Protein AF-A0A0C2IAK1-F1 (afdb_monomer_lite)

Organism: Thelohanellus kitauei (NCBI:txid669202)

Secondary structure (DSSP, 8-state):
-HHHHHHHHHHHHHHHHHHHHHTTSTT-HHHHHHHHHHHHSTTHHHHHHHHHHHHHHHHHS-HHHHHHHHHHHH-GGGTTT--TTS-HHHHTT-S---IIIIIHHHHHHHHHHHH-GGGTB--S-HHHHHHHHHHHHHHHH--EEHHHHHHHHHTSGGGGSS-TT-HHHHHHHHHHHHHHEEEE--SSSS-EEEE-HHHHTT--TT-TT--HHHHHHHHHHHHHHHHTTS----PPPPPPBPGGGTHHHHHHT-HHHHHHHHHHHHHHHHTTTT--GGGHHHHHHHHHHHHHHHHHHHHS--HHHHHHHHHHHHS-BTTTTTB-HHHHHHHHHHHH--HHHHHHHHHHHHHTT--TTTTTT--S-HHHHHHHHHHHHHHHHHHHHHHHHHHHHHHHHHHHHHHHTT-

pLDDT: mean 88.96, std 10.35, range [51.44, 98.38]

Structure (mmCIF, N/CA/C/O backbone):
data_AF-A0A0C2IAK1-F1
#
_entry.id   AF-A0A0C2IAK1-F1
#
loop_
_atom_site.group_PDB
_atom_site.id
_atom_site.type_symbol
_atom_site.label_atom_id
_atom_site.label_alt_id
_atom_site.label_comp_id
_atom_site.label_asym_id
_atom_site.label_entity_id
_atom_site.label_seq_id
_atom_site.pdbx_PDB_ins_code
_atom_site.Cartn_x
_atom_site.Cartn_y
_atom_site.Cartn_z
_atom_site.occupancy
_atom_site.B_iso_or_equiv
_atom_site.auth_seq_id
_atom_site.auth_comp_id
_atom_site.auth_asym_id
_atom_site.auth_atom_id
_atom_site.pdbx_PDB_model_num
ATOM 1 N N . MET A 1 1 ? -16.068 -22.943 -6.166 1.00 92.81 1 MET A N 1
ATOM 2 C CA . MET A 1 1 ? -15.204 -23.259 -7.327 1.00 92.81 1 MET A CA 1
ATOM 3 C C . MET A 1 1 ? -13.985 -22.344 -7.399 1.00 92.81 1 MET A C 1
ATOM 5 O O . MET A 1 1 ? -12.882 -22.866 -7.400 1.00 92.81 1 MET A O 1
ATOM 9 N N . LEU A 1 2 ? -14.149 -21.013 -7.382 1.00 94.06 2 LEU A N 1
ATOM 10 C CA . LEU A 1 2 ? -13.026 -20.071 -7.509 1.00 94.06 2 LEU A CA 1
ATOM 11 C C . LEU A 1 2 ? -11.909 -20.276 -6.467 1.00 94.06 2 LEU A C 1
ATOM 13 O O . LEU A 1 2 ? -10.751 -20.415 -6.838 1.00 94.06 2 LEU A O 1
ATOM 17 N N . ILE A 1 3 ? -12.268 -20.415 -5.184 1.00 95.88 3 ILE A N 1
ATOM 18 C CA . ILE A 1 3 ? -11.322 -20.739 -4.097 1.00 95.88 3 ILE A CA 1
ATOM 19 C C . ILE A 1 3 ? -10.480 -21.985 -4.415 1.00 95.88 3 ILE A C 1
ATOM 21 O O . ILE A 1 3 ? -9.280 -21.998 -4.171 1.00 95.88 3 ILE A O 1
ATOM 25 N N . TRP A 1 4 ? -11.088 -23.028 -4.987 1.00 95.12 4 TRP A N 1
ATOM 26 C CA . TRP A 1 4 ? -10.376 -24.259 -5.341 1.00 95.12 4 TRP A CA 1
ATOM 27 C C . TRP A 1 4 ? -9.372 -24.045 -6.473 1.00 95.12 4 TRP A C 1
ATOM 29 O O . TRP A 1 4 ? -8.261 -24.559 -6.392 1.00 95.12 4 TRP A O 1
ATOM 39 N N . ILE A 1 5 ? -9.744 -23.261 -7.488 1.00 94.81 5 ILE A N 1
ATOM 40 C CA . ILE A 1 5 ? -8.877 -22.940 -8.631 1.00 94.81 5 ILE A CA 1
ATOM 41 C C . ILE A 1 5 ? -7.686 -22.085 -8.182 1.00 94.81 5 ILE A C 1
ATOM 43 O O . ILE A 1 5 ? -6.558 -22.340 -8.588 1.00 94.81 5 ILE A O 1
ATOM 47 N N . CYS A 1 6 ? -7.917 -21.103 -7.309 1.00 96.06 6 CYS A N 1
ATOM 48 C CA . CYS A 1 6 ? -6.877 -20.188 -6.836 1.00 96.06 6 CYS A CA 1
ATOM 49 C C . CYS A 1 6 ? -6.069 -20.729 -5.644 1.00 96.06 6 CYS A C 1
ATOM 51 O O . CYS A 1 6 ? -5.115 -20.085 -5.208 1.00 96.06 6 CYS A O 1
ATOM 53 N N . ARG A 1 7 ? -6.415 -21.903 -5.104 1.00 94.94 7 ARG A N 1
ATOM 54 C CA . ARG A 1 7 ? -5.739 -22.488 -3.937 1.00 94.94 7 ARG A CA 1
ATOM 55 C C . ARG A 1 7 ? -4.225 -22.661 -4.112 1.00 94.94 7 ARG A C 1
ATOM 57 O O . ARG A 1 7 ? -3.516 -22.329 -3.159 1.00 94.94 7 ARG A O 1
ATOM 64 N N . PRO A 1 8 ? -3.704 -23.150 -5.256 1.00 94.62 8 PRO A N 1
ATOM 65 C CA . PRO A 1 8 ? -2.261 -23.279 -5.449 1.00 94.62 8 PRO A CA 1
ATOM 66 C C . PRO A 1 8 ? -1.541 -21.935 -5.321 1.00 94.62 8 PRO A C 1
ATOM 68 O O . PRO A 1 8 ? -0.555 -21.852 -4.595 1.00 94.62 8 PRO A O 1
ATOM 71 N N . ALA A 1 9 ? -2.100 -20.881 -5.923 1.00 94.31 9 ALA A N 1
ATOM 72 C CA . ALA A 1 9 ? -1.560 -19.529 -5.846 1.00 94.31 9 ALA A CA 1
ATOM 73 C C . ALA A 1 9 ? -1.512 -19.016 -4.403 1.00 94.31 9 ALA A C 1
ATOM 75 O O . ALA A 1 9 ? -0.459 -18.622 -3.912 1.00 94.31 9 ALA A O 1
ATOM 76 N N . ILE A 1 10 ? -2.629 -19.090 -3.672 1.00 95.12 10 ILE A N 1
ATOM 77 C CA . ILE A 1 10 ? -2.672 -18.624 -2.277 1.00 95.12 10 ILE A CA 1
ATOM 78 C C . ILE A 1 10 ? -1.733 -19.432 -1.377 1.00 95.12 10 ILE A C 1
ATOM 80 O O . ILE A 1 10 ? -1.086 -18.865 -0.497 1.00 95.12 10 ILE A O 1
ATOM 84 N N . THR A 1 11 ? -1.592 -20.733 -1.636 1.00 92.62 11 THR A N 1
ATOM 85 C CA . THR A 1 11 ? -0.633 -21.584 -0.921 1.00 92.62 11 THR A CA 1
ATOM 86 C C . THR A 1 11 ? 0.806 -21.149 -1.205 1.00 92.62 11 THR A C 1
ATOM 88 O O . THR A 1 11 ? 1.592 -21.028 -0.270 1.00 92.62 11 THR A O 1
ATOM 91 N N . ALA A 1 12 ? 1.151 -20.861 -2.464 1.00 91.94 12 ALA A N 1
ATOM 92 C CA . ALA A 1 12 ? 2.482 -20.393 -2.847 1.00 91.94 12 ALA A CA 1
ATOM 93 C C . ALA A 1 12 ? 2.819 -19.020 -2.234 1.00 91.94 12 ALA A C 1
ATOM 95 O O . ALA A 1 12 ? 3.913 -18.841 -1.694 1.00 91.94 12 ALA A O 1
ATOM 96 N N . LEU A 1 13 ? 1.875 -18.069 -2.248 1.00 91.75 13 LEU A N 1
ATOM 97 C CA . LEU A 1 13 ? 2.051 -16.743 -1.638 1.00 91.75 13 LEU A CA 1
ATOM 98 C C . LEU A 1 13 ? 2.207 -16.834 -0.111 1.00 91.75 13 LEU A C 1
ATOM 100 O O . LEU A 1 13 ? 3.156 -16.278 0.446 1.00 91.75 13 LEU A O 1
ATOM 104 N N . SER A 1 14 ? 1.335 -17.587 0.568 1.00 91.12 14 SER A N 1
ATOM 105 C CA . SER A 1 14 ? 1.446 -17.830 2.015 1.00 91.12 14 SER A CA 1
ATOM 106 C C . SER A 1 14 ? 2.775 -18.499 2.374 1.00 91.12 14 SER A C 1
ATOM 108 O O . SER A 1 14 ? 3.494 -18.049 3.266 1.00 91.12 14 SER A O 1
ATOM 110 N N . PHE A 1 15 ? 3.167 -19.533 1.632 1.00 88.62 15 PHE A N 1
ATOM 111 C CA . PHE A 1 15 ? 4.423 -20.240 1.860 1.00 88.62 15 PHE A CA 1
ATOM 112 C C . PHE A 1 15 ? 5.648 -19.330 1.683 1.00 88.62 15 PHE A C 1
ATOM 114 O O . PHE A 1 15 ? 6.541 -19.317 2.532 1.00 88.62 15 PHE A O 1
ATOM 121 N N . SER A 1 16 ? 5.659 -18.514 0.623 1.00 85.81 16 SER A N 1
ATOM 122 C CA . SER A 1 16 ? 6.693 -17.500 0.379 1.00 85.81 16 SER A CA 1
ATOM 123 C C . SER A 1 16 ? 6.810 -16.504 1.538 1.00 85.81 16 SER A C 1
ATOM 125 O O . SER A 1 16 ? 7.913 -16.079 1.877 1.00 85.81 16 SER A O 1
ATOM 127 N N . SER A 1 17 ? 5.683 -16.143 2.149 1.00 84.06 17 SER A N 1
ATOM 128 C CA . SER A 1 17 ? 5.622 -15.214 3.283 1.00 84.06 17 SER A CA 1
ATOM 129 C C . SER A 1 17 ? 6.203 -15.824 4.544 1.00 84.06 17 SER A C 1
ATOM 131 O O . SER A 1 17 ? 7.118 -15.275 5.151 1.00 84.06 17 SER A O 1
ATOM 133 N N . ASN A 1 18 ? 5.721 -17.018 4.892 1.00 80.38 18 ASN A N 1
ATOM 134 C CA . ASN A 1 18 ? 6.127 -17.733 6.095 1.00 80.38 18 ASN A CA 1
ATOM 135 C C . ASN A 1 18 ? 7.635 -18.006 6.111 1.00 80.38 18 ASN A C 1
ATOM 137 O O . ASN A 1 18 ? 8.281 -17.964 7.158 1.00 80.38 18 ASN A O 1
ATOM 141 N N . HIS A 1 19 ? 8.240 -18.208 4.942 1.00 78.62 19 HIS A N 1
ATOM 142 C CA . HIS A 1 19 ? 9.681 -18.375 4.845 1.00 78.62 19 HIS A CA 1
ATOM 143 C C . HIS A 1 19 ? 10.503 -17.142 5.209 1.00 78.62 19 HIS A C 1
ATOM 145 O O . HIS A 1 19 ? 11.565 -17.300 5.814 1.00 78.62 19 HIS A O 1
ATOM 151 N N . GLN A 1 20 ? 10.038 -15.929 4.888 1.00 67.69 20 GLN A N 1
ATOM 152 C CA . GLN A 1 20 ? 10.752 -14.715 5.292 1.00 67.69 20 GLN A CA 1
ATOM 153 C C . GLN A 1 20 ? 10.958 -14.699 6.814 1.00 67.69 20 GLN A C 1
ATOM 155 O O . GLN A 1 20 ? 12.036 -14.336 7.286 1.00 67.69 20 GLN A O 1
ATOM 160 N N . PHE A 1 21 ? 9.997 -15.233 7.572 1.00 65.38 21 PHE A N 1
ATOM 161 C CA . PHE A 1 21 ? 10.106 -15.415 9.019 1.00 65.38 21 PHE A CA 1
ATOM 162 C C . PHE A 1 21 ? 10.969 -16.617 9.417 1.00 65.38 21 PHE A C 1
ATOM 164 O O . PHE A 1 21 ? 11.771 -16.508 10.349 1.00 65.38 21 PHE A O 1
ATOM 171 N N . PHE A 1 22 ? 10.873 -17.745 8.705 1.00 60.84 22 PHE A N 1
ATOM 172 C CA . PHE A 1 22 ? 11.707 -18.921 8.981 1.00 60.84 22 PHE A CA 1
ATOM 173 C C . PHE A 1 22 ? 13.193 -18.704 8.703 1.00 60.84 22 PHE A C 1
ATOM 175 O O . PHE A 1 22 ? 14.001 -19.341 9.367 1.00 60.84 22 PHE A O 1
ATOM 182 N N . SER A 1 23 ? 13.575 -17.792 7.804 1.00 56.06 23 SER A N 1
ATOM 183 C CA . SER A 1 23 ? 14.983 -17.466 7.521 1.00 56.06 23 SER A CA 1
ATOM 184 C C . SER A 1 23 ? 15.761 -16.978 8.757 1.00 56.06 23 SER A C 1
ATOM 186 O O . SER A 1 23 ? 16.978 -17.141 8.832 1.00 56.06 23 SER A O 1
ATOM 188 N N . LYS A 1 24 ? 15.065 -16.472 9.790 1.00 60.44 24 LYS A N 1
ATOM 189 C CA . LYS A 1 24 ? 15.659 -16.149 11.101 1.00 60.44 24 LYS A CA 1
ATOM 190 C C . LYS A 1 24 ? 16.051 -17.404 11.909 1.00 60.44 24 LYS A C 1
ATOM 192 O O . LYS A 1 24 ? 16.773 -17.296 12.898 1.00 60.44 24 LYS A O 1
ATOM 197 N N . ARG A 1 25 ? 15.590 -18.599 11.515 1.00 61.88 25 ARG A N 1
ATOM 198 C CA . ARG A 1 25 ? 15.853 -19.896 12.160 1.00 61.88 25 ARG A CA 1
ATOM 199 C C . ARG A 1 25 ? 16.747 -20.748 11.247 1.00 61.88 25 ARG A C 1
ATOM 201 O O . ARG A 1 25 ? 16.376 -21.075 10.129 1.00 61.88 25 ARG A O 1
ATOM 208 N N . LYS A 1 26 ? 17.921 -21.151 11.743 1.00 61.47 26 LYS A N 1
ATOM 209 C CA . LYS A 1 26 ? 19.023 -21.799 10.989 1.00 61.47 26 LYS A CA 1
ATOM 210 C C . LYS A 1 26 ? 18.714 -23.157 10.311 1.00 61.47 26 LYS A C 1
ATOM 212 O O . LYS A 1 26 ? 19.632 -23.786 9.808 1.00 61.47 26 LYS A O 1
ATOM 217 N N . HIS A 1 27 ? 17.479 -23.660 10.309 1.00 58.66 27 HIS A N 1
ATOM 218 C CA . HIS A 1 27 ? 17.194 -25.074 10.011 1.00 58.66 27 HIS A CA 1
ATOM 219 C C . HIS A 1 27 ? 16.593 -25.374 8.625 1.00 58.66 27 HIS A C 1
ATOM 221 O O . HIS A 1 27 ? 16.206 -26.515 8.384 1.00 58.66 27 HIS A O 1
ATOM 227 N N . HIS A 1 28 ? 16.525 -24.410 7.697 1.00 72.94 28 HIS A N 1
ATOM 228 C CA . HIS A 1 28 ? 15.796 -24.597 6.430 1.00 72.94 28 HIS A CA 1
ATOM 229 C C . HIS A 1 28 ? 16.503 -24.026 5.184 1.00 72.94 28 HIS A C 1
ATOM 231 O O . HIS A 1 28 ? 15.866 -23.366 4.366 1.00 72.94 28 HIS A O 1
ATOM 237 N N . GLU A 1 29 ? 17.802 -24.289 5.011 1.00 73.62 29 GLU A N 1
ATOM 238 C CA . GLU A 1 29 ? 18.587 -23.793 3.859 1.00 73.62 29 GLU A CA 1
ATOM 239 C C . GLU A 1 29 ? 17.973 -24.196 2.502 1.00 73.62 29 GLU A C 1
ATOM 241 O O . GLU A 1 29 ? 17.723 -23.336 1.662 1.00 73.62 29 GLU A O 1
ATOM 246 N N . HIS A 1 30 ? 17.574 -25.461 2.322 1.00 80.25 30 HIS A N 1
ATOM 247 C CA . HIS A 1 30 ? 16.928 -25.919 1.079 1.00 80.25 30 HIS A CA 1
ATOM 248 C C . HIS A 1 30 ? 15.579 -25.242 0.786 1.00 80.25 30 HIS A C 1
ATOM 250 O O . HIS A 1 30 ? 15.175 -25.115 -0.371 1.00 80.25 30 HIS A O 1
ATOM 256 N N . LEU A 1 31 ? 14.866 -24.801 1.827 1.00 79.50 31 LEU A N 1
ATOM 257 C CA . LEU A 1 31 ? 13.609 -24.070 1.668 1.00 79.50 31 LEU A CA 1
ATOM 258 C C . LEU A 1 31 ? 13.864 -22.666 1.112 1.00 79.50 31 LEU A C 1
ATOM 260 O O . LEU A 1 31 ? 13.090 -22.177 0.289 1.00 79.50 31 LEU A O 1
ATOM 264 N N . ALA A 1 32 ? 14.966 -22.047 1.547 1.00 78.12 32 ALA A N 1
ATOM 265 C CA . ALA A 1 32 ? 15.402 -20.751 1.048 1.00 78.12 32 ALA A CA 1
ATOM 266 C C . ALA A 1 32 ? 15.779 -20.822 -0.426 1.00 78.12 32 ALA A C 1
ATOM 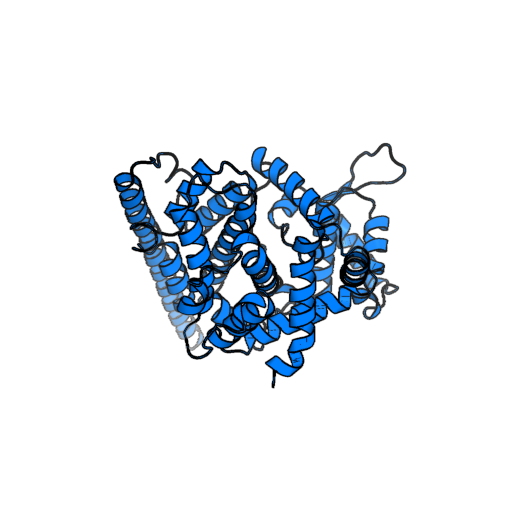268 O O . ALA A 1 32 ? 15.384 -19.944 -1.191 1.00 78.12 32 ALA A O 1
ATOM 269 N N . ASP A 1 33 ? 16.446 -21.896 -0.848 1.00 81.81 33 ASP A N 1
ATOM 270 C CA . ASP A 1 33 ? 16.762 -22.116 -2.258 1.00 81.81 33 ASP A CA 1
ATOM 271 C C . ASP A 1 33 ? 15.495 -22.268 -3.105 1.00 81.81 33 ASP A C 1
ATOM 273 O O . ASP A 1 33 ? 15.378 -21.621 -4.145 1.00 81.81 33 ASP A O 1
ATOM 277 N N . LEU A 1 34 ? 14.506 -23.047 -2.650 1.00 83.06 34 LEU A N 1
ATOM 278 C CA . LEU A 1 34 ? 13.239 -23.219 -3.371 1.00 83.06 34 LEU A CA 1
ATOM 279 C C . LEU A 1 34 ? 12.505 -21.882 -3.559 1.00 83.06 34 LEU A C 1
ATOM 281 O O . LEU A 1 34 ? 11.991 -21.590 -4.640 1.00 83.06 34 LEU A O 1
ATOM 285 N N . ILE A 1 35 ? 12.475 -21.051 -2.520 1.00 81.75 35 ILE A N 1
ATOM 286 C CA . ILE A 1 35 ? 11.781 -19.759 -2.556 1.00 81.75 35 ILE A CA 1
ATOM 287 C C . ILE A 1 35 ? 12.572 -18.725 -3.340 1.00 81.75 35 ILE A C 1
ATOM 289 O O . ILE A 1 35 ? 11.990 -17.964 -4.107 1.00 81.75 35 ILE A O 1
ATOM 293 N N . SER A 1 36 ? 13.896 -18.750 -3.232 1.00 80.81 36 SER A N 1
ATOM 294 C CA . SER A 1 36 ? 14.783 -17.985 -4.099 1.00 80.81 36 SER A CA 1
ATOM 295 C C . SER A 1 36 ? 14.554 -18.359 -5.565 1.00 80.81 36 SER A C 1
ATOM 297 O O . SER A 1 36 ? 14.414 -17.474 -6.403 1.00 80.81 36 SER A O 1
ATOM 299 N N . VAL A 1 37 ? 14.401 -19.645 -5.893 1.00 81.81 37 VAL A N 1
ATOM 300 C CA . VAL A 1 37 ? 14.039 -20.085 -7.248 1.00 81.81 37 VAL A CA 1
ATOM 301 C C . VAL A 1 37 ? 12.659 -19.550 -7.634 1.00 81.81 37 VAL A C 1
ATOM 303 O O . VAL A 1 37 ? 12.521 -18.991 -8.719 1.00 81.81 37 VAL A O 1
ATOM 306 N N . TYR A 1 38 ? 11.656 -19.634 -6.763 1.00 83.00 38 TYR A N 1
ATOM 307 C CA . TYR A 1 38 ? 10.322 -19.088 -7.030 1.00 83.00 38 TYR A CA 1
ATOM 308 C C . TYR A 1 38 ? 10.335 -17.561 -7.282 1.00 83.00 38 TYR A C 1
ATOM 310 O O . TYR A 1 38 ? 9.698 -17.091 -8.224 1.00 83.00 38 TYR A O 1
ATOM 318 N N . GLN A 1 39 ? 11.117 -16.790 -6.518 1.00 75.94 39 GLN A N 1
ATOM 319 C CA . GLN A 1 39 ? 11.138 -15.317 -6.554 1.00 75.94 39 GLN A CA 1
ATOM 320 C C . GLN A 1 39 ? 12.158 -14.699 -7.535 1.00 75.94 39 GLN A C 1
ATOM 322 O O . GLN A 1 39 ? 11.905 -13.647 -8.131 1.00 75.94 39 GLN A O 1
ATOM 327 N N . LYS A 1 40 ? 13.344 -15.301 -7.690 1.00 71.81 40 LYS A N 1
ATOM 328 C CA . LYS A 1 40 ? 14.486 -14.720 -8.427 1.00 71.81 40 LYS A CA 1
ATOM 329 C C . LYS A 1 40 ? 14.679 -15.286 -9.826 1.00 71.81 40 LYS A C 1
ATOM 331 O O . LYS A 1 40 ? 15.308 -14.629 -10.650 1.00 71.81 40 LYS A O 1
ATOM 336 N N . SER A 1 41 ? 14.182 -16.487 -10.106 1.00 59.50 41 SER A N 1
ATOM 337 C CA . SER A 1 41 ? 14.460 -17.143 -11.383 1.00 59.50 41 SER A CA 1
ATOM 338 C C . SER A 1 41 ? 13.595 -16.602 -12.533 1.00 59.50 41 SER A C 1
ATOM 340 O O . SER A 1 41 ? 12.702 -15.767 -12.360 1.00 59.50 41 SER A O 1
ATOM 342 N N . ASN A 1 42 ? 13.786 -17.192 -13.715 1.00 62.81 42 ASN A N 1
ATOM 343 C CA . ASN A 1 42 ? 12.900 -17.092 -14.882 1.00 62.81 42 ASN A CA 1
ATOM 344 C C . ASN A 1 42 ? 11.411 -17.419 -14.579 1.00 62.81 42 ASN A C 1
ATOM 346 O O . ASN A 1 42 ? 10.577 -17.363 -15.484 1.00 62.81 42 ASN A O 1
ATOM 350 N N . LEU A 1 43 ? 11.069 -17.798 -13.341 1.00 67.81 43 LEU A N 1
ATOM 351 C CA . LEU A 1 43 ? 9.728 -18.089 -12.839 1.00 67.81 43 LEU A CA 1
ATOM 352 C C . LEU A 1 43 ? 8.994 -16.884 -12.233 1.00 67.81 43 LEU A C 1
ATOM 354 O O . LEU A 1 43 ? 7.864 -17.057 -11.798 1.00 67.81 43 LEU A O 1
ATOM 358 N N . ARG A 1 44 ? 9.544 -15.661 -12.267 1.00 71.38 44 ARG A N 1
ATOM 359 C CA . ARG A 1 44 ? 8.819 -14.433 -11.852 1.00 71.38 44 ARG A CA 1
ATOM 360 C C . ARG A 1 44 ? 7.427 -14.276 -12.483 1.00 71.38 44 ARG A C 1
ATOM 362 O O . ARG A 1 44 ? 6.540 -13.666 -11.897 1.00 71.38 44 ARG A O 1
ATOM 369 N N . TYR A 1 45 ? 7.219 -14.862 -13.660 1.00 74.50 45 TYR A N 1
ATOM 370 C CA . TYR A 1 45 ? 5.899 -14.968 -14.278 1.00 74.50 45 TYR A CA 1
ATOM 371 C C . TYR A 1 45 ? 4.886 -15.746 -13.414 1.00 74.50 45 TYR A C 1
ATOM 373 O O . TYR A 1 45 ? 3.736 -15.335 -13.343 1.00 74.50 45 TYR A O 1
ATOM 381 N N . LEU A 1 46 ? 5.292 -16.830 -12.738 1.00 81.62 46 LEU A N 1
ATOM 382 C CA . LEU A 1 46 ? 4.421 -17.596 -11.835 1.00 81.62 46 LEU A CA 1
ATOM 383 C C . LEU A 1 46 ? 3.961 -16.741 -10.658 1.00 81.62 46 LEU A C 1
ATOM 385 O O . LEU A 1 46 ? 2.771 -16.696 -10.381 1.00 81.62 46 LEU A O 1
ATOM 389 N N . VAL A 1 47 ? 4.881 -15.982 -10.055 1.00 83.88 47 VAL A N 1
ATOM 390 C CA . VAL A 1 47 ? 4.544 -15.018 -9.000 1.00 83.88 47 VAL A CA 1
ATOM 391 C C . VAL A 1 47 ? 3.458 -14.062 -9.500 1.00 83.88 47 VAL A C 1
ATOM 393 O O . VAL A 1 47 ? 2.440 -13.889 -8.840 1.00 83.88 47 VAL A O 1
ATOM 396 N N . MET A 1 48 ? 3.617 -13.496 -10.701 1.00 83.50 48 MET A N 1
ATOM 397 C CA . MET A 1 48 ? 2.607 -12.622 -11.312 1.00 83.50 48 MET A CA 1
ATOM 398 C C . MET A 1 48 ? 1.257 -13.324 -11.554 1.00 83.50 48 MET A C 1
ATOM 400 O O . MET A 1 48 ? 0.212 -12.700 -11.369 1.00 83.50 48 MET A O 1
ATOM 404 N N . GLN A 1 49 ? 1.250 -14.605 -11.936 1.00 87.19 49 GLN A N 1
ATOM 405 C CA . GLN A 1 49 ? 0.009 -15.380 -12.056 1.00 87.19 49 GLN A CA 1
ATOM 406 C C . GLN A 1 49 ? -0.672 -15.575 -10.702 1.00 87.19 49 GLN A C 1
ATOM 408 O O . GLN A 1 49 ? -1.886 -15.401 -10.599 1.00 87.19 49 GLN A O 1
ATOM 413 N N . ASP A 1 50 ? 0.101 -15.844 -9.655 1.00 91.38 50 ASP A N 1
ATOM 414 C CA . ASP A 1 50 ? -0.435 -16.020 -8.310 1.00 91.38 50 ASP A CA 1
ATOM 415 C C . ASP A 1 50 ? -1.025 -14.707 -7.765 1.00 91.38 50 ASP A C 1
ATOM 417 O O . ASP A 1 50 ? -2.094 -14.698 -7.149 1.00 91.38 50 ASP A O 1
ATOM 421 N N . TRP A 1 51 ? -0.406 -13.570 -8.096 1.00 88.06 51 TRP A N 1
ATOM 422 C CA . TRP A 1 51 ? -0.964 -12.238 -7.847 1.00 88.06 51 TRP A CA 1
ATOM 423 C C . TRP A 1 51 ? -2.276 -11.985 -8.589 1.00 88.06 51 TRP A C 1
ATOM 425 O O . TRP A 1 51 ? -3.220 -11.435 -8.018 1.00 88.06 51 TRP A O 1
ATOM 435 N N . ASN A 1 52 ? -2.361 -12.387 -9.857 1.00 89.56 52 ASN A N 1
ATOM 436 C CA . ASN A 1 52 ? -3.594 -12.262 -10.629 1.00 89.56 52 ASN A CA 1
ATOM 437 C C . ASN A 1 52 ? -4.703 -13.144 -10.045 1.00 89.56 52 ASN A C 1
ATOM 439 O O . ASN A 1 52 ? -5.838 -12.686 -9.926 1.00 89.56 52 ASN A O 1
ATOM 443 N N . ALA A 1 53 ? -4.381 -14.361 -9.601 1.00 94.31 53 ALA A N 1
ATOM 444 C CA . ALA A 1 53 ? -5.330 -15.221 -8.903 1.00 94.31 53 ALA A CA 1
ATOM 445 C C . ALA A 1 53 ? -5.863 -14.555 -7.623 1.00 94.31 53 ALA A C 1
ATOM 447 O O . ALA A 1 53 ? -7.069 -14.579 -7.380 1.00 94.31 53 ALA A O 1
ATOM 448 N N . LEU A 1 54 ? -4.999 -13.892 -6.845 1.00 95.12 54 LEU A N 1
ATOM 449 C CA . LEU A 1 54 ? -5.428 -13.115 -5.682 1.00 95.12 54 LEU A CA 1
ATOM 450 C C . LEU A 1 54 ? -6.357 -11.950 -6.062 1.00 95.12 54 LEU A C 1
ATOM 452 O O . LEU A 1 54 ? -7.375 -11.752 -5.404 1.00 95.12 54 LEU A O 1
ATOM 456 N N . ARG A 1 55 ? -6.066 -11.206 -7.137 1.00 93.62 55 ARG A N 1
ATOM 457 C CA . ARG A 1 55 ? -6.970 -10.144 -7.624 1.00 93.62 55 ARG A CA 1
ATOM 458 C C . ARG A 1 55 ? -8.336 -10.683 -8.021 1.00 93.62 55 ARG A C 1
ATOM 460 O O . ARG A 1 55 ? -9.343 -10.059 -7.702 1.00 93.62 55 ARG A O 1
ATOM 467 N N . ILE A 1 56 ? -8.374 -11.834 -8.692 1.00 94.94 56 ILE A N 1
ATOM 468 C CA . ILE A 1 56 ? -9.631 -12.488 -9.061 1.00 94.94 56 ILE A CA 1
ATOM 469 C C . ILE A 1 56 ? -10.400 -12.870 -7.790 1.00 94.94 56 ILE A C 1
ATOM 471 O O . ILE A 1 56 ? -11.589 -12.586 -7.697 1.00 94.94 56 ILE A O 1
ATOM 475 N N . LEU A 1 57 ? -9.741 -13.439 -6.775 1.00 96.88 57 LEU A N 1
ATOM 476 C CA . LEU A 1 57 ? -10.398 -13.733 -5.497 1.00 96.88 57 LEU A CA 1
ATOM 477 C C . LEU A 1 57 ? -10.973 -12.469 -4.845 1.00 96.88 57 LEU A C 1
ATOM 479 O O . LEU A 1 57 ? -12.154 -12.456 -4.518 1.00 96.88 57 LEU A O 1
ATOM 483 N N . ILE A 1 58 ? -10.173 -11.406 -4.728 1.00 97.06 58 ILE A N 1
ATOM 484 C CA . ILE A 1 58 ? -10.592 -10.117 -4.155 1.00 97.06 58 ILE A CA 1
ATOM 485 C C . ILE A 1 58 ? -11.775 -9.515 -4.925 1.00 97.06 58 ILE A C 1
ATOM 487 O O . ILE A 1 58 ? -12.648 -8.896 -4.327 1.00 97.06 58 ILE A O 1
ATOM 491 N N . SER A 1 59 ? -11.806 -9.677 -6.248 1.00 96.06 59 SER A N 1
ATOM 492 C CA . SER A 1 59 ? -12.851 -9.087 -7.079 1.00 96.06 59 SER A CA 1
ATOM 493 C C . SER A 1 59 ? -14.159 -9.874 -7.099 1.00 96.06 59 SER A C 1
ATOM 495 O O . SER A 1 59 ? -15.214 -9.282 -7.299 1.00 96.06 59 SER A O 1
ATOM 497 N N . TYR A 1 60 ? -14.105 -11.199 -6.988 1.00 97.00 60 TYR A N 1
ATOM 498 C CA . TYR A 1 60 ? -15.270 -12.054 -7.242 1.00 97.00 60 TYR A CA 1
ATOM 499 C C . TYR A 1 60 ? -15.819 -12.738 -5.994 1.00 97.00 60 TYR A C 1
ATOM 501 O O . TYR A 1 60 ? -16.920 -13.287 -6.043 1.00 97.00 60 TYR A O 1
ATOM 509 N N . LEU A 1 61 ? -15.072 -12.753 -4.892 1.00 97.69 61 LEU A N 1
ATOM 510 C CA . LEU A 1 61 ? -15.578 -13.261 -3.626 1.00 97.69 61 LEU A CA 1
ATOM 511 C C . LEU A 1 61 ? -16.231 -12.151 -2.813 1.00 97.69 61 LEU A C 1
ATOM 513 O O . LEU A 1 61 ? -15.826 -10.992 -2.849 1.00 97.69 61 LEU A O 1
ATOM 517 N N . ASP A 1 62 ? -17.209 -12.563 -2.016 1.00 97.69 62 ASP A N 1
ATOM 518 C CA . ASP A 1 62 ? -17.681 -11.772 -0.893 1.00 97.69 62 ASP A CA 1
ATOM 519 C C . ASP A 1 62 ? -16.491 -11.406 0.033 1.00 97.69 62 ASP A C 1
ATOM 521 O O . ASP A 1 62 ? -15.656 -12.283 0.308 1.00 97.69 62 ASP A O 1
ATOM 525 N N . PRO A 1 63 ? -16.363 -10.143 0.489 1.00 97.81 63 PRO A N 1
ATOM 526 C CA . PRO A 1 63 ? -15.212 -9.703 1.275 1.00 97.81 63 PRO A CA 1
ATOM 527 C C . PRO A 1 63 ? -14.973 -10.514 2.551 1.00 97.81 63 PRO A C 1
ATOM 529 O O . PRO A 1 63 ? -13.821 -10.836 2.844 1.00 97.81 63 PRO A O 1
ATOM 532 N N . GLU A 1 64 ? -16.026 -10.921 3.262 1.00 97.69 64 GLU A N 1
ATOM 533 C CA . GLU A 1 64 ? -15.929 -11.758 4.465 1.00 97.69 64 GLU A CA 1
ATOM 534 C C . GLU A 1 64 ? -15.322 -13.121 4.130 1.00 97.69 64 GLU A C 1
ATOM 536 O O . GLU A 1 64 ? -14.374 -13.569 4.784 1.00 97.69 64 GLU A O 1
ATOM 541 N N . ILE A 1 65 ? -15.806 -13.766 3.065 1.00 97.56 65 ILE A N 1
ATOM 542 C CA . ILE A 1 65 ? -15.257 -15.044 2.597 1.00 97.56 65 ILE A CA 1
ATOM 543 C C . ILE A 1 65 ? -13.801 -14.873 2.142 1.00 97.56 65 ILE A C 1
ATOM 545 O O . ILE A 1 65 ? -12.951 -15.699 2.485 1.00 97.56 65 ILE A O 1
ATOM 549 N N . CYS A 1 66 ? -13.497 -13.813 1.389 1.00 97.69 66 CYS A N 1
ATOM 550 C CA . CYS A 1 66 ? -12.153 -13.544 0.882 1.00 97.69 66 CYS A CA 1
ATOM 551 C C . CYS A 1 66 ? -11.154 -13.330 2.024 1.00 97.69 66 CYS A C 1
ATOM 553 O O . CYS A 1 66 ? -10.089 -13.951 2.036 1.00 97.69 66 CYS A O 1
ATOM 555 N N . VAL A 1 67 ? -11.496 -12.483 2.999 1.00 96.88 67 VAL A N 1
ATOM 556 C CA . VAL A 1 67 ? -10.643 -12.197 4.155 1.00 96.88 67 VAL A CA 1
ATOM 557 C C . VAL A 1 67 ? -10.444 -13.452 4.994 1.00 96.88 67 VAL A C 1
ATOM 559 O O . VAL A 1 67 ? -9.298 -13.806 5.252 1.00 96.88 67 VAL A O 1
ATOM 562 N N . LYS A 1 68 ? -11.509 -14.182 5.359 1.00 96.38 68 LYS A N 1
ATOM 563 C CA . LYS A 1 68 ? -11.377 -15.455 6.092 1.00 96.38 68 LYS A CA 1
ATOM 564 C C . LYS A 1 68 ? -10.455 -16.425 5.374 1.00 96.38 68 LYS A C 1
ATOM 566 O O . LYS A 1 68 ? -9.568 -17.008 5.991 1.00 96.38 68 LYS A O 1
ATOM 571 N N . TYR A 1 69 ? -10.648 -16.580 4.067 1.00 95.81 69 TYR A N 1
ATOM 572 C CA . TYR A 1 69 ? -9.832 -17.478 3.270 1.00 95.81 69 TYR A CA 1
ATOM 573 C C . TYR A 1 69 ? -8.354 -17.076 3.300 1.00 95.81 69 TYR A C 1
ATOM 575 O O . TYR A 1 69 ? -7.502 -17.929 3.546 1.00 95.81 69 TYR A O 1
ATOM 583 N N . MET A 1 70 ? -8.034 -15.792 3.123 1.00 94.88 70 MET A N 1
ATOM 584 C CA . MET A 1 70 ? -6.655 -15.310 3.227 1.00 94.88 70 MET A CA 1
ATOM 585 C C . MET A 1 70 ? -6.091 -15.512 4.636 1.00 94.88 70 MET A C 1
ATOM 587 O O . MET A 1 70 ? -5.049 -16.144 4.777 1.00 94.88 70 MET A O 1
ATOM 591 N N . LEU A 1 71 ? -6.800 -15.067 5.674 1.00 93.06 71 LEU A N 1
ATOM 592 C CA . LEU A 1 71 ? -6.374 -15.187 7.069 1.00 93.06 71 LEU A CA 1
ATOM 593 C C . LEU A 1 71 ? -5.999 -16.627 7.433 1.00 93.06 71 LEU A C 1
ATOM 595 O O . LEU A 1 71 ? -4.918 -16.866 7.959 1.00 93.06 71 LEU A O 1
ATOM 599 N N . LEU A 1 72 ? -6.844 -17.597 7.081 1.00 92.38 72 LEU A N 1
ATOM 600 C CA . LEU A 1 72 ? -6.601 -19.007 7.386 1.00 92.38 72 LEU A CA 1
ATOM 601 C C . LEU A 1 72 ? -5.400 -19.574 6.627 1.00 92.38 72 LEU A C 1
ATOM 603 O O . LEU A 1 72 ? -4.724 -20.456 7.143 1.00 92.38 72 LEU A O 1
ATOM 607 N N . ASN A 1 73 ? -5.117 -19.100 5.412 1.00 92.50 73 ASN A N 1
ATOM 608 C CA . ASN A 1 73 ? -3.960 -19.578 4.652 1.00 92.50 73 ASN A CA 1
ATOM 609 C C . ASN A 1 73 ? -2.655 -18.913 5.097 1.00 92.50 73 ASN A C 1
ATOM 611 O O . ASN A 1 73 ? -1.630 -19.590 5.124 1.00 92.50 73 ASN A O 1
ATOM 615 N N . PHE A 1 74 ? -2.668 -17.620 5.426 1.00 90.88 74 PHE A N 1
ATOM 616 C CA . PHE A 1 74 ? -1.476 -16.884 5.862 1.00 90.88 74 PHE A CA 1
ATOM 617 C C . PHE A 1 74 ? -1.125 -17.148 7.330 1.00 90.88 74 PHE A C 1
ATOM 619 O O . PHE A 1 74 ? 0.054 -17.187 7.658 1.00 90.88 74 PHE A O 1
ATOM 626 N N . ALA A 1 75 ? -2.117 -17.425 8.179 1.00 89.00 75 ALA A N 1
ATOM 627 C CA . ALA A 1 75 ? -1.934 -17.857 9.560 1.00 89.00 75 ALA A CA 1
ATOM 628 C C . ALA A 1 75 ? -2.492 -19.284 9.738 1.00 89.00 75 ALA A C 1
ATOM 630 O O . ALA A 1 75 ? -3.607 -19.476 10.217 1.00 89.00 75 ALA A O 1
ATOM 631 N N . PRO A 1 76 ? -1.754 -20.337 9.351 1.00 85.69 76 PRO A N 1
ATOM 632 C CA . PRO A 1 76 ? -2.254 -21.706 9.475 1.00 85.69 76 PRO A CA 1
ATOM 633 C C . PRO A 1 76 ? -2.510 -22.130 10.933 1.00 85.69 76 PRO A C 1
ATOM 635 O O . PRO A 1 76 ? -3.341 -23.001 11.176 1.00 85.69 76 PRO A O 1
ATOM 638 N N . SER A 1 77 ? -1.854 -21.488 11.909 1.00 84.69 77 SER A N 1
ATOM 639 C CA . SER A 1 77 ? -1.996 -21.770 13.348 1.00 84.69 77 SER A CA 1
ATOM 640 C C . SER A 1 77 ? -3.425 -21.622 13.878 1.00 84.69 77 SER A C 1
ATOM 642 O O . SER A 1 77 ? -3.781 -22.274 14.858 1.00 84.69 77 SER A O 1
ATOM 644 N N . ILE A 1 78 ? -4.256 -20.799 13.235 1.00 86.75 78 ILE A N 1
ATOM 645 C CA . ILE A 1 78 ? -5.624 -20.518 13.685 1.00 86.75 78 ILE A CA 1
ATOM 646 C C . ILE A 1 78 ? -6.682 -21.437 13.049 1.00 86.75 78 ILE A C 1
ATOM 648 O O . ILE A 1 78 ? -7.833 -21.433 13.490 1.00 86.75 78 ILE A O 1
ATOM 652 N N . GLN A 1 79 ? -6.320 -22.248 12.046 1.00 89.00 79 GLN A N 1
ATOM 653 C CA . GLN A 1 79 ? -7.277 -23.061 11.278 1.00 89.00 79 GLN A CA 1
ATOM 654 C C . GLN A 1 79 ? -8.074 -24.043 12.141 1.00 89.00 79 GLN A C 1
ATOM 656 O O . GLN A 1 79 ? -9.271 -24.211 11.931 1.00 89.00 79 GLN A O 1
ATOM 661 N N . GLU A 1 80 ? -7.431 -24.671 13.125 1.00 87.81 80 GLU A N 1
ATOM 662 C CA . GLU A 1 80 ? -8.058 -25.705 13.961 1.00 87.81 80 GLU A CA 1
ATOM 663 C C . GLU A 1 80 ? -8.999 -25.136 15.033 1.00 87.81 80 GLU A C 1
ATOM 665 O O . GLU A 1 80 ? -9.732 -25.883 15.678 1.00 87.81 80 GLU A O 1
ATOM 670 N N . ARG A 1 81 ? -8.971 -23.817 15.257 1.00 87.56 81 ARG A N 1
ATOM 671 C CA . ARG A 1 81 ? -9.604 -23.173 16.420 1.00 87.56 81 ARG A CA 1
ATOM 672 C C . ARG A 1 81 ? -10.702 -22.187 16.057 1.00 87.56 81 ARG A C 1
ATOM 674 O O . ARG A 1 81 ? -11.455 -21.761 16.932 1.00 87.56 81 ARG A O 1
ATOM 681 N N . ILE A 1 82 ? -10.777 -21.798 14.789 1.00 90.88 82 ILE A N 1
ATOM 682 C CA . ILE A 1 82 ? -11.743 -20.816 14.317 1.00 90.88 82 ILE A CA 1
ATOM 683 C C . ILE A 1 82 ? -13.040 -21.495 13.896 1.00 90.88 82 ILE A C 1
ATOM 685 O O . ILE A 1 82 ? -13.063 -22.390 13.056 1.00 90.88 82 ILE A O 1
ATOM 689 N N . ASP A 1 83 ? -14.144 -20.964 14.412 1.00 92.00 83 ASP A N 1
ATOM 690 C CA . ASP A 1 83 ? -15.467 -21.180 13.845 1.00 92.00 83 ASP A CA 1
ATOM 691 C C . ASP A 1 83 ? -15.668 -20.246 12.637 1.00 92.00 83 ASP A C 1
ATOM 693 O O . ASP A 1 83 ? -15.774 -19.026 12.785 1.00 92.00 83 ASP A O 1
ATOM 697 N N . LEU A 1 84 ? -15.728 -20.824 11.432 1.00 92.25 84 LEU A N 1
ATOM 698 C CA . LEU A 1 84 ? -15.901 -20.092 10.168 1.00 92.25 84 LEU A CA 1
ATOM 699 C C . LEU A 1 84 ? -17.234 -19.338 10.073 1.00 92.25 84 LEU A C 1
ATOM 701 O O . LEU A 1 84 ? -17.366 -18.437 9.240 1.00 92.25 84 LEU A O 1
ATOM 705 N N . LEU A 1 85 ? -18.213 -19.679 10.916 1.00 95.25 85 LEU A N 1
ATOM 706 C CA . LEU A 1 85 ? -19.489 -18.973 10.996 1.00 95.25 85 LEU A CA 1
ATOM 707 C C . LEU A 1 85 ? -19.364 -17.634 11.733 1.00 95.25 85 LEU A C 1
ATOM 709 O O . LEU A 1 85 ? -20.251 -16.788 11.621 1.00 95.25 85 LEU A O 1
ATOM 713 N N . LYS A 1 86 ? -18.279 -17.414 12.485 1.00 96.75 86 LYS A N 1
ATOM 714 C CA . LYS A 1 86 ? -18.040 -16.154 13.199 1.00 96.75 86 LYS A CA 1
ATOM 715 C C . LYS A 1 86 ? -17.528 -15.065 12.260 1.00 96.75 86 LYS A C 1
ATOM 717 O O . LYS A 1 86 ? -16.828 -15.386 11.301 1.00 96.75 86 LYS A O 1
ATOM 722 N N . PRO A 1 87 ? -17.844 -13.786 12.532 1.00 96.88 87 PRO A N 1
ATOM 723 C CA . PRO A 1 87 ? -17.396 -12.680 11.697 1.00 96.88 87 PRO A CA 1
ATOM 724 C C . PRO A 1 87 ? -15.866 -12.514 11.710 1.00 96.88 87 PRO A C 1
ATOM 726 O O . PRO A 1 87 ? -15.217 -12.882 12.696 1.00 96.88 87 PRO A O 1
ATOM 729 N N . VAL A 1 88 ? -15.284 -11.894 10.677 1.00 96.38 88 VAL A N 1
ATOM 730 C CA . VAL A 1 88 ? -13.845 -11.556 10.628 1.00 96.38 88 VAL A CA 1
ATOM 731 C C . VAL A 1 88 ? -13.389 -10.791 11.874 1.00 96.38 88 VAL A C 1
ATOM 733 O O . VAL A 1 88 ? -12.368 -11.141 12.468 1.00 96.38 88 VAL A O 1
ATOM 736 N N . SER A 1 89 ? -14.167 -9.816 12.349 1.00 94.88 89 SER A N 1
ATOM 737 C CA . SER A 1 89 ? -13.866 -9.077 13.587 1.00 94.88 89 SER A CA 1
ATOM 738 C C . SER A 1 89 ? -13.697 -9.967 14.823 1.00 94.88 89 SER A C 1
ATOM 740 O O . SER A 1 89 ? -12.914 -9.635 15.713 1.00 94.88 89 SER A O 1
ATOM 742 N N . TYR A 1 90 ? -14.403 -11.100 14.903 1.00 94.62 90 TYR A N 1
ATOM 743 C CA . TYR A 1 90 ? -14.228 -12.074 15.982 1.00 94.62 90 TYR A CA 1
ATOM 744 C C . TYR A 1 90 ? -12.921 -12.856 15.809 1.00 94.62 90 TYR A C 1
ATOM 746 O O . TYR A 1 90 ? -12.159 -13.007 16.762 1.00 94.62 90 TYR A O 1
ATOM 754 N N . ILE A 1 91 ? -12.635 -13.295 14.583 1.00 93.75 91 ILE A N 1
ATOM 755 C CA . ILE A 1 91 ? -11.419 -14.036 14.221 1.00 93.75 91 ILE A CA 1
ATOM 756 C C . ILE A 1 91 ? -10.151 -13.213 14.509 1.00 93.75 91 ILE A C 1
ATOM 758 O O . ILE A 1 91 ? -9.181 -13.721 15.073 1.00 93.75 91 ILE A O 1
ATOM 762 N N . LEU A 1 92 ? -10.174 -11.913 14.215 1.00 91.81 92 LEU A N 1
ATOM 763 C CA . LEU A 1 92 ? -9.046 -11.006 14.449 1.00 91.81 92 LEU A CA 1
ATOM 764 C C . LEU A 1 92 ? -8.736 -10.762 15.938 1.00 91.81 92 LEU A C 1
ATOM 766 O O . LEU A 1 92 ? -7.648 -10.287 16.260 1.00 91.81 92 LEU A O 1
ATOM 770 N N . ARG A 1 93 ? -9.663 -11.077 16.856 1.00 89.81 93 ARG A N 1
ATOM 771 C CA . ARG A 1 93 ? -9.481 -10.906 18.313 1.00 89.81 93 ARG A CA 1
ATOM 772 C C . ARG A 1 93 ? -8.773 -12.067 18.997 1.00 89.81 93 ARG A C 1
ATOM 774 O O . ARG A 1 93 ? -8.472 -11.960 20.186 1.00 89.81 93 ARG A O 1
ATOM 781 N N . PHE A 1 94 ? -8.521 -13.168 18.293 1.00 87.00 94 PHE A N 1
ATOM 782 C CA . PHE A 1 94 ? -7.709 -14.238 18.864 1.00 87.00 94 PHE A CA 1
ATOM 783 C C . PHE A 1 94 ? -6.324 -13.678 19.241 1.00 87.00 94 PHE A C 1
ATOM 785 O O . PHE A 1 94 ? -5.849 -12.705 18.658 1.00 87.00 94 PHE A O 1
ATOM 792 N N . GLN A 1 95 ? -5.692 -14.233 20.272 1.00 77.88 95 GLN A N 1
ATOM 793 C CA . GLN A 1 95 ? -4.386 -13.747 20.743 1.00 77.88 95 GLN A CA 1
ATOM 794 C C . GLN A 1 95 ? -3.212 -14.425 20.032 1.00 77.88 95 GLN A C 1
ATOM 796 O O . GLN A 1 95 ? -2.094 -13.936 20.093 1.00 77.88 95 GLN A O 1
ATOM 801 N N . GLU A 1 96 ? -3.462 -15.531 19.331 1.00 76.12 96 GLU A N 1
ATOM 802 C CA . GLU A 1 96 ? -2.422 -16.359 18.700 1.00 76.12 96 GLU A CA 1
ATOM 803 C C . GLU A 1 96 ? -1.875 -15.784 17.390 1.00 76.12 96 GLU A C 1
ATOM 805 O O . GLU A 1 96 ? -1.083 -16.428 16.706 1.00 76.12 96 GLU A O 1
ATOM 810 N N . TRP A 1 97 ? -2.286 -14.568 17.043 1.00 72.38 97 TRP A N 1
ATOM 811 C CA . TRP A 1 97 ? -1.765 -13.862 15.888 1.00 72.38 97 TRP A CA 1
ATOM 812 C C . TRP A 1 97 ? -0.372 -13.361 16.204 1.00 72.38 97 TRP A C 1
ATOM 814 O O . TRP A 1 97 ? -0.186 -12.566 17.128 1.00 72.38 97 TRP A O 1
ATOM 824 N N . CYS A 1 98 ? 0.589 -13.713 15.360 1.00 72.06 98 CYS A N 1
ATOM 825 C CA . CYS A 1 98 ? 1.725 -12.832 15.200 1.00 72.06 98 CYS A CA 1
ATOM 826 C C . CYS A 1 98 ? 1.273 -11.689 14.282 1.00 72.06 98 CYS A C 1
ATOM 828 O O . CYS A 1 98 ? 1.410 -11.760 13.061 1.00 72.06 98 CYS A O 1
ATOM 830 N N . VAL A 1 99 ? 0.658 -10.660 14.885 1.00 69.69 99 VAL A N 1
ATOM 831 C CA . VAL A 1 99 ? 0.190 -9.448 14.180 1.00 69.69 99 VAL A CA 1
ATOM 832 C C . VAL A 1 99 ? 1.321 -8.895 13.310 1.00 69.69 99 VAL A C 1
ATOM 834 O O . VAL A 1 99 ? 1.101 -8.543 12.154 1.00 69.69 99 VAL A O 1
ATOM 837 N N . ASP A 1 100 ? 2.545 -8.911 13.835 1.00 73.12 100 ASP A N 1
ATOM 838 C CA . ASP A 1 100 ? 3.735 -8.404 13.158 1.00 73.12 100 ASP A CA 1
ATOM 839 C C . ASP A 1 100 ? 4.078 -9.157 11.862 1.00 73.12 100 ASP A C 1
ATOM 841 O O . ASP A 1 100 ? 4.483 -8.518 10.897 1.00 73.12 100 ASP A O 1
ATOM 845 N N . SER A 1 101 ? 3.893 -10.482 11.786 1.00 82.00 101 SER A N 1
ATOM 846 C CA . SER A 1 101 ? 4.317 -11.272 10.617 1.00 82.00 101 SER A CA 1
ATOM 847 C C . SER A 1 101 ? 3.197 -11.606 9.639 1.00 82.00 101 SER A C 1
ATOM 849 O O . SER A 1 101 ? 3.310 -11.371 8.429 1.00 82.00 101 SER A O 1
ATOM 851 N N . ASP A 1 102 ? 2.114 -12.181 10.154 1.00 87.75 102 ASP A N 1
ATOM 852 C CA . ASP A 1 102 ? 1.136 -12.887 9.327 1.00 87.75 102 ASP A CA 1
ATOM 853 C C . ASP A 1 102 ? 0.192 -11.880 8.668 1.00 87.75 102 ASP A C 1
ATOM 855 O O . ASP A 1 102 ? -0.068 -11.940 7.461 1.00 87.75 102 ASP A O 1
ATOM 859 N N . LEU A 1 103 ? -0.257 -10.889 9.450 1.00 88.56 103 LEU A N 1
ATOM 860 C CA . LEU A 1 103 ? -1.064 -9.784 8.937 1.00 88.56 103 LEU A CA 1
ATOM 861 C C . LEU A 1 103 ? -0.251 -8.883 8.015 1.00 88.56 103 LEU A C 1
ATOM 863 O O . LEU A 1 103 ? -0.783 -8.476 6.984 1.00 88.56 103 LEU A O 1
ATOM 867 N N . TYR A 1 104 ? 1.024 -8.624 8.330 1.00 90.50 104 TYR A N 1
ATOM 868 C CA . TYR A 1 104 ? 1.902 -7.859 7.444 1.00 90.50 104 TYR A CA 1
ATOM 869 C C . TYR A 1 104 ? 1.987 -8.502 6.068 1.00 90.50 104 TYR A C 1
ATOM 871 O O . TYR A 1 104 ? 1.733 -7.852 5.055 1.00 90.50 104 TYR A O 1
ATOM 879 N N . SER A 1 105 ? 2.281 -9.800 6.041 1.00 90.88 105 SER A N 1
ATOM 880 C CA . SER A 1 105 ? 2.399 -10.555 4.800 1.00 90.88 105 SER A CA 1
ATOM 881 C C . SER A 1 105 ? 1.106 -10.501 4.007 1.00 90.88 105 SER A C 1
ATOM 883 O O . SER A 1 105 ? 1.102 -10.068 2.859 1.00 90.88 105 SER A O 1
ATOM 885 N N . MET A 1 106 ? -0.019 -10.857 4.628 1.00 93.56 106 MET A N 1
ATOM 886 C CA . MET A 1 106 ? -1.318 -10.799 3.967 1.00 93.56 106 MET A CA 1
ATOM 887 C C . MET A 1 106 ? -1.617 -9.389 3.434 1.00 93.56 106 MET A C 1
ATOM 889 O O . MET A 1 106 ? -2.033 -9.254 2.285 1.00 93.56 106 MET A O 1
ATOM 893 N N . LEU A 1 107 ? -1.375 -8.332 4.218 1.00 94.50 107 LEU A N 1
ATOM 894 C CA . LEU A 1 107 ? -1.591 -6.952 3.781 1.00 94.50 107 LEU A CA 1
ATOM 895 C C . LEU A 1 107 ? -0.658 -6.535 2.652 1.00 94.50 107 LEU A C 1
ATOM 897 O O . LEU A 1 107 ? -1.103 -5.818 1.764 1.00 94.50 107 LEU A O 1
ATOM 901 N N . PHE A 1 108 ? 0.589 -7.001 2.636 1.00 93.81 108 PHE A N 1
ATOM 902 C CA . PHE A 1 108 ? 1.497 -6.802 1.513 1.00 93.81 108 PHE A CA 1
ATOM 903 C C . PHE A 1 108 ? 0.902 -7.378 0.222 1.00 93.81 108 PHE A C 1
ATOM 905 O O . PHE A 1 108 ? 0.926 -6.704 -0.816 1.00 93.81 108 PHE A O 1
ATOM 912 N N . TYR A 1 109 ? 0.302 -8.576 0.286 1.00 94.19 109 TYR A N 1
ATOM 913 C CA . TYR A 1 109 ? -0.375 -9.168 -0.868 1.00 94.19 109 TYR A CA 1
ATOM 914 C C . TYR A 1 109 ? -1.688 -8.469 -1.230 1.00 94.19 109 TYR A C 1
ATOM 916 O O . TYR A 1 109 ? -1.984 -8.210 -2.394 1.00 94.19 109 TYR A O 1
ATOM 924 N N . VAL A 1 110 ? -2.485 -8.073 -0.251 1.00 95.38 110 VAL A N 1
ATOM 925 C CA . VAL A 1 110 ? -3.710 -7.331 -0.548 1.00 95.38 110 VAL A CA 1
ATOM 926 C C . VAL A 1 110 ? -3.375 -5.967 -1.156 1.00 95.38 110 VAL A C 1
ATOM 928 O O . VAL A 1 110 ? -3.894 -5.621 -2.212 1.00 95.38 110 VAL A O 1
ATOM 931 N N . TYR A 1 111 ? -2.447 -5.214 -0.571 1.00 95.00 111 TYR A N 1
ATOM 932 C CA . TYR A 1 111 ? -2.033 -3.904 -1.066 1.00 95.00 111 TYR A CA 1
ATOM 933 C C . TYR A 1 111 ? -1.510 -3.961 -2.504 1.00 95.00 111 TYR A C 1
ATOM 935 O O . TYR A 1 111 ? -1.967 -3.192 -3.350 1.00 95.00 111 TYR A O 1
ATOM 943 N N . ASN A 1 112 ? -0.605 -4.890 -2.817 1.00 92.50 112 ASN A N 1
ATOM 944 C CA . ASN A 1 112 ? -0.088 -5.030 -4.178 1.00 92.50 112 ASN A CA 1
ATOM 945 C C . ASN A 1 112 ? -1.181 -5.465 -5.170 1.00 92.50 112 ASN A C 1
ATOM 947 O O . ASN A 1 112 ? -1.207 -4.985 -6.304 1.00 92.50 112 ASN A O 1
ATOM 951 N N . ALA A 1 113 ? -2.137 -6.301 -4.754 1.00 92.44 113 ALA A N 1
ATOM 952 C CA . ALA A 1 113 ? -3.302 -6.614 -5.577 1.00 92.44 113 ALA A CA 1
ATOM 953 C C . ALA A 1 113 ? -4.165 -5.364 -5.850 1.00 92.44 113 ALA A C 1
ATOM 955 O O . ALA A 1 113 ? -4.643 -5.198 -6.974 1.00 92.44 113 ALA A O 1
ATOM 956 N N . LEU A 1 114 ? -4.302 -4.472 -4.861 1.00 92.06 114 LEU A N 1
ATOM 957 C CA . LEU A 1 114 ? -5.090 -3.237 -4.928 1.00 92.06 114 LEU A CA 1
ATOM 958 C C . LEU A 1 114 ? -4.432 -2.098 -5.725 1.00 92.06 114 LEU A C 1
ATOM 960 O O . LEU A 1 114 ? -5.163 -1.349 -6.375 1.00 92.06 114 LEU A O 1
ATOM 964 N N . ILE A 1 115 ? -3.108 -1.909 -5.627 1.00 89.31 115 ILE A N 1
ATOM 965 C CA . ILE A 1 115 ? -2.388 -0.750 -6.199 1.00 89.31 115 ILE A CA 1
ATOM 966 C C . ILE A 1 115 ? -1.970 -0.961 -7.652 1.00 89.31 115 ILE A C 1
ATOM 968 O O . ILE A 1 115 ? -2.004 -0.037 -8.464 1.00 89.31 115 ILE A O 1
ATOM 972 N N . GLU A 1 116 ? -1.606 -2.186 -8.007 1.00 84.81 116 GLU A N 1
ATOM 973 C CA . GLU A 1 116 ? -1.088 -2.544 -9.325 1.00 84.81 116 GLU A CA 1
ATOM 974 C C . GLU A 1 116 ? -2.244 -2.735 -10.340 1.00 84.81 116 GLU A C 1
ATOM 976 O O . GLU A 1 116 ? -2.292 -3.690 -11.116 1.00 84.81 116 GLU A O 1
ATOM 981 N N . ARG A 1 117 ? -3.208 -1.799 -10.321 1.00 75.94 117 ARG A N 1
ATOM 982 C CA . ARG A 1 117 ? -4.395 -1.745 -11.196 1.00 75.94 117 ARG A CA 1
ATOM 983 C C . ARG A 1 117 ? -4.035 -1.531 -12.658 1.00 75.94 117 ARG A C 1
ATOM 985 O O . ARG A 1 117 ? -4.796 -1.926 -13.527 1.00 75.94 117 ARG A O 1
ATOM 992 N N . HIS A 1 118 ? -2.864 -0.956 -12.922 1.00 69.38 118 HIS A N 1
ATOM 993 C CA . HIS A 1 118 ? -2.330 -0.722 -14.262 1.00 69.38 118 HIS A CA 1
ATOM 994 C C . HIS A 1 118 ? -2.199 -2.010 -15.088 1.00 69.38 118 HIS A C 1
ATOM 996 O O . HIS A 1 118 ? -2.128 -1.924 -16.297 1.00 69.38 118 HIS A O 1
ATOM 1002 N N . PHE A 1 119 ? -2.205 -3.202 -14.476 1.00 68.12 119 PHE A N 1
ATOM 1003 C CA . PHE A 1 119 ? -2.200 -4.476 -15.214 1.00 68.12 119 PHE A CA 1
ATOM 1004 C C . PHE A 1 119 ? -3.582 -4.980 -15.620 1.00 68.12 119 PHE A C 1
ATOM 1006 O O . PHE A 1 119 ? -3.689 -5.995 -16.300 1.00 68.12 119 PHE A O 1
ATOM 1013 N N . VAL A 1 120 ? -4.634 -4.337 -15.127 1.00 66.81 120 VAL A N 1
ATOM 1014 C CA . VAL A 1 120 ? -6.011 -4.821 -15.250 1.00 66.81 120 VAL A CA 1
ATOM 1015 C C . VAL A 1 120 ? -7.025 -3.711 -15.540 1.00 66.81 120 VAL A C 1
ATOM 1017 O O . VAL A 1 120 ? -8.238 -3.943 -15.573 1.00 66.81 120 VAL A O 1
ATOM 1020 N N . GLY A 1 121 ? -6.529 -2.488 -15.690 1.00 69.94 121 GLY A N 1
ATOM 1021 C CA . GLY A 1 121 ? -7.309 -1.310 -16.000 1.00 69.94 121 GLY A CA 1
ATOM 1022 C C . GLY A 1 121 ? -7.483 -1.120 -17.499 1.00 69.94 121 GLY A C 1
ATOM 1023 O O . GLY A 1 121 ? -6.827 -1.770 -18.310 1.00 69.94 121 GLY A O 1
ATOM 1024 N N . VAL A 1 122 ? -8.382 -0.210 -17.858 1.00 72.56 122 VAL A N 1
ATOM 1025 C CA . VAL A 1 122 ? -8.609 0.176 -19.252 1.00 72.56 122 VAL A CA 1
ATOM 1026 C C . VAL A 1 122 ? -7.568 1.232 -19.617 1.00 72.56 122 VAL A C 1
ATOM 1028 O O . VAL A 1 122 ? -7.762 2.416 -19.346 1.00 72.56 122 VAL A O 1
ATOM 1031 N N . THR A 1 123 ? -6.429 0.811 -20.163 1.00 76.94 123 THR A N 1
ATOM 1032 C CA . THR A 1 123 ? -5.417 1.723 -20.717 1.00 76.94 123 THR A CA 1
ATOM 1033 C C . THR A 1 123 ? -5.068 1.308 -22.134 1.00 76.94 123 THR A C 1
ATOM 1035 O O . THR A 1 123 ? -5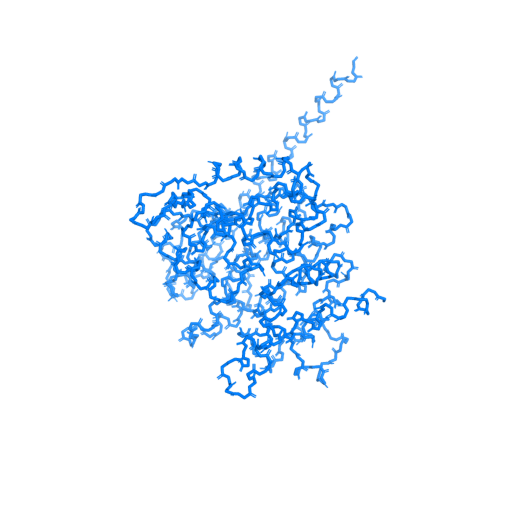.112 0.128 -22.476 1.00 76.94 123 THR A O 1
ATOM 1038 N N . GLU A 1 124 ? -4.753 2.297 -22.969 1.00 75.31 124 GLU A N 1
ATOM 1039 C CA . GLU A 1 124 ? -4.447 2.071 -24.385 1.00 75.31 124 GLU A CA 1
ATOM 1040 C C . GLU A 1 124 ? -3.136 1.291 -24.577 1.00 75.31 124 GLU A C 1
ATOM 1042 O O . GLU A 1 124 ? -3.007 0.554 -25.549 1.00 75.31 124 GLU A O 1
ATOM 1047 N N . ASP A 1 125 ? -2.194 1.405 -23.630 1.00 85.31 125 ASP A N 1
ATOM 1048 C CA . ASP A 1 125 ? -0.879 0.760 -23.702 1.00 85.31 125 ASP A CA 1
ATOM 1049 C C . ASP A 1 125 ? -0.429 0.203 -22.334 1.00 85.31 125 ASP A C 1
ATOM 1051 O O . ASP A 1 125 ? 0.340 0.810 -21.579 1.00 85.31 125 ASP A O 1
ATOM 1055 N N . LEU A 1 126 ? -0.958 -0.976 -21.991 1.00 80.81 126 LEU A N 1
ATOM 1056 C CA . LEU A 1 126 ? -0.614 -1.714 -20.767 1.00 80.81 126 LEU A CA 1
ATOM 1057 C C . LEU A 1 126 ? 0.870 -2.116 -20.730 1.00 80.81 126 LEU A C 1
ATOM 1059 O O . LEU A 1 126 ? 1.481 -2.151 -19.658 1.00 80.81 126 LEU A O 1
ATOM 1063 N N . GLU A 1 127 ? 1.453 -2.423 -21.891 1.00 82.94 127 GLU A N 1
ATOM 1064 C CA . GLU A 1 127 ? 2.837 -2.883 -22.003 1.00 82.94 127 GLU A CA 1
ATOM 1065 C C . GLU A 1 127 ? 3.821 -1.750 -21.709 1.00 82.94 127 GLU A C 1
ATOM 1067 O O . GLU A 1 127 ? 4.750 -1.941 -20.919 1.00 82.94 127 GLU A O 1
ATOM 1072 N N . TYR A 1 128 ? 3.578 -0.554 -22.258 1.00 88.69 128 TYR A N 1
ATOM 1073 C CA . TYR A 1 128 ? 4.362 0.641 -21.953 1.00 88.69 128 TYR A CA 1
ATOM 1074 C C . TYR A 1 128 ? 4.345 0.953 -20.458 1.00 88.69 128 TYR A C 1
ATOM 1076 O O . TYR A 1 128 ? 5.400 1.163 -19.861 1.00 88.69 128 TYR A O 1
ATOM 1084 N N . GLN A 1 129 ? 3.168 0.945 -19.826 1.00 87.00 129 GLN A N 1
ATOM 1085 C CA . GLN A 1 129 ? 3.040 1.273 -18.401 1.00 87.00 129 GLN A CA 1
ATOM 1086 C C . GLN A 1 129 ? 3.746 0.251 -17.506 1.00 87.00 129 GLN A C 1
ATOM 1088 O O . GLN A 1 129 ? 4.413 0.629 -16.537 1.00 87.00 129 GLN A O 1
ATOM 1093 N N . LEU A 1 130 ? 3.635 -1.041 -17.836 1.00 85.88 130 LEU A N 1
ATOM 1094 C CA . LEU A 1 130 ? 4.370 -2.100 -17.147 1.00 85.88 130 LEU A CA 1
ATOM 1095 C C . LEU A 1 130 ? 5.881 -1.881 -17.274 1.00 85.88 130 LEU A C 1
ATOM 1097 O O . LEU A 1 130 ? 6.593 -1.923 -16.268 1.00 85.88 130 LEU A O 1
ATOM 1101 N N . LEU A 1 131 ? 6.363 -1.640 -18.494 1.00 89.19 131 LEU A N 1
ATOM 1102 C CA . LEU A 1 131 ? 7.783 -1.463 -18.766 1.00 89.19 131 LEU A CA 1
ATOM 1103 C C . LEU A 1 131 ? 8.331 -0.203 -18.086 1.00 89.19 131 LEU A C 1
ATOM 1105 O O . LEU A 1 131 ? 9.372 -0.265 -17.434 1.00 89.19 131 LEU A O 1
ATOM 1109 N N . GLU A 1 132 ? 7.606 0.915 -18.157 1.00 92.62 132 GLU A N 1
ATOM 1110 C CA . GLU A 1 132 ? 7.963 2.166 -17.487 1.00 92.62 132 GLU A CA 1
ATOM 1111 C C . GLU A 1 132 ? 8.107 1.948 -15.984 1.00 92.62 132 GLU A C 1
ATOM 1113 O O . GLU A 1 132 ? 9.131 2.293 -15.389 1.00 92.62 132 GLU A O 1
ATOM 1118 N N . ARG A 1 133 ? 7.118 1.290 -15.375 1.00 90.88 133 ARG A N 1
ATOM 1119 C CA . ARG A 1 133 ? 7.136 0.963 -13.951 1.00 90.88 133 ARG A CA 1
ATOM 1120 C C . ARG A 1 133 ? 8.326 0.071 -13.597 1.00 90.88 133 ARG A C 1
ATOM 1122 O O . ARG A 1 133 ? 9.039 0.357 -12.638 1.00 90.88 133 ARG A O 1
ATOM 1129 N N . GLN A 1 134 ? 8.599 -0.968 -14.383 1.00 91.19 134 GLN A N 1
ATOM 1130 C CA . GLN A 1 134 ? 9.758 -1.839 -14.177 1.00 91.19 134 GLN A CA 1
ATOM 1131 C C . GLN A 1 134 ? 11.093 -1.084 -14.266 1.00 91.19 134 GLN A C 1
ATOM 1133 O O . GLN A 1 134 ? 11.975 -1.320 -13.437 1.00 91.19 134 GLN A O 1
ATOM 1138 N N . VAL A 1 135 ? 11.242 -0.159 -15.220 1.00 95.00 135 VAL A N 1
ATOM 1139 C CA . VAL A 1 135 ? 12.445 0.676 -15.358 1.00 95.00 135 VAL A CA 1
ATOM 1140 C C . VAL A 1 135 ? 12.596 1.622 -14.165 1.00 95.00 135 VAL A C 1
ATOM 1142 O O . VAL A 1 135 ? 13.678 1.669 -13.575 1.00 95.00 135 VAL A O 1
ATOM 1145 N N . ILE A 1 136 ? 11.520 2.310 -13.755 1.00 96.06 136 ILE A N 1
ATOM 1146 C CA . ILE A 1 136 ? 11.509 3.190 -12.574 1.00 96.06 136 ILE A CA 1
ATOM 1147 C C . ILE A 1 136 ? 11.970 2.421 -11.336 1.00 96.06 136 ILE A C 1
ATOM 1149 O O . ILE A 1 136 ? 12.886 2.852 -10.639 1.00 96.06 136 ILE A O 1
ATOM 1153 N N . HIS A 1 137 ? 11.376 1.255 -11.085 1.00 95.44 137 HIS A N 1
ATOM 1154 C CA . HIS A 1 137 ? 11.707 0.425 -9.931 1.00 95.44 137 HIS A CA 1
ATOM 1155 C C . HIS A 1 137 ? 13.128 -0.149 -9.998 1.00 95.44 137 HIS A C 1
ATOM 1157 O O . HIS A 1 137 ? 13.801 -0.237 -8.973 1.00 95.44 137 HIS A O 1
ATOM 1163 N N . SER A 1 138 ? 13.626 -0.482 -11.191 1.00 95.00 138 SER A N 1
ATOM 1164 C CA . SER A 1 138 ? 15.016 -0.912 -11.369 1.00 95.00 138 SER A CA 1
ATOM 1165 C C . SER A 1 138 ? 15.996 0.207 -10.990 1.00 95.00 138 SER A C 1
ATOM 1167 O O . SER A 1 138 ? 16.925 -0.019 -10.216 1.00 95.00 138 SER A O 1
ATOM 1169 N N . LEU A 1 139 ? 15.769 1.433 -11.472 1.00 97.06 139 LEU A N 1
ATOM 1170 C CA . LEU A 1 139 ? 16.606 2.601 -11.159 1.00 97.06 139 LEU A CA 1
ATOM 1171 C C . LEU A 1 139 ? 16.428 3.108 -9.715 1.00 97.06 139 LEU A C 1
ATOM 1173 O O . LEU A 1 139 ? 17.342 3.705 -9.141 1.00 97.06 139 LEU A O 1
ATOM 1177 N N . ALA A 1 140 ? 15.269 2.856 -9.100 1.00 96.94 140 ALA A N 1
ATOM 1178 C CA . ALA A 1 140 ? 15.035 3.155 -7.691 1.00 96.94 140 ALA A CA 1
ATOM 1179 C C . ALA A 1 140 ? 15.927 2.306 -6.770 1.00 96.94 140 ALA A C 1
ATOM 1181 O O . ALA A 1 140 ? 16.370 2.810 -5.739 1.00 96.94 140 ALA A O 1
ATOM 1182 N N . ILE A 1 141 ? 16.233 1.057 -7.153 1.00 95.88 141 ILE A N 1
ATOM 1183 C CA . ILE A 1 141 ? 17.137 0.168 -6.405 1.00 95.88 141 ILE A CA 1
ATOM 1184 C C . ILE A 1 141 ? 18.579 0.681 -6.456 1.00 95.88 141 ILE A C 1
ATOM 1186 O O . ILE A 1 141 ? 19.241 0.780 -5.423 1.00 95.88 141 ILE A O 1
ATOM 1190 N N . SER A 1 142 ? 19.085 0.978 -7.654 1.00 95.50 142 SER A N 1
ATOM 1191 C CA . SER A 1 142 ? 20.464 1.424 -7.856 1.00 95.50 142 SER A CA 1
ATOM 1192 C C . SER A 1 142 ? 20.658 2.074 -9.219 1.00 95.50 142 SER A C 1
ATOM 1194 O O . SER A 1 142 ? 20.006 1.695 -10.196 1.00 95.50 142 SER A O 1
ATOM 1196 N N . ASP A 1 143 ? 21.631 2.978 -9.291 1.00 95.94 143 ASP A N 1
ATOM 1197 C CA . ASP A 1 143 ? 22.118 3.517 -10.557 1.00 95.94 143 ASP A CA 1
ATOM 1198 C C . ASP A 1 143 ? 22.819 2.403 -11.350 1.00 95.94 143 ASP A C 1
ATOM 1200 O O . ASP A 1 143 ? 23.540 1.572 -10.792 1.00 95.94 143 ASP A O 1
ATOM 1204 N N . GLN A 1 144 ? 22.569 2.336 -12.653 1.00 95.75 144 GLN A N 1
ATOM 1205 C CA . GLN A 1 144 ? 23.020 1.230 -13.503 1.00 95.75 144 GLN A CA 1
ATOM 1206 C C . GLN A 1 144 ? 23.003 1.648 -14.974 1.00 95.75 144 GLN A C 1
ATOM 1208 O O . GLN A 1 144 ? 22.543 2.733 -15.308 1.00 95.75 144 GLN A O 1
ATOM 1213 N N . THR A 1 145 ? 23.528 0.816 -15.872 1.00 96.38 145 THR A N 1
ATOM 1214 C CA . THR A 1 145 ? 23.472 1.082 -17.317 1.00 96.38 145 THR A CA 1
ATOM 1215 C C . THR A 1 145 ? 22.122 0.653 -17.895 1.00 96.38 145 THR A C 1
ATOM 1217 O O . THR A 1 145 ? 21.499 -0.294 -17.405 1.00 96.38 145 THR A O 1
ATOM 1220 N N . ALA A 1 146 ? 21.687 1.292 -18.986 1.00 95.88 146 ALA A N 1
ATOM 1221 C CA . ALA A 1 146 ? 20.480 0.880 -19.711 1.00 95.88 146 ALA A CA 1
ATOM 1222 C C . ALA A 1 146 ? 20.548 -0.597 -20.153 1.00 95.88 146 ALA A C 1
ATOM 1224 O O . ALA A 1 146 ? 19.555 -1.317 -20.069 1.00 95.88 146 ALA A O 1
ATOM 1225 N N . GLN A 1 147 ? 21.739 -1.077 -20.532 1.00 94.38 147 GLN A N 1
ATOM 1226 C CA . GLN A 1 147 ? 21.960 -2.475 -20.900 1.00 94.38 147 GLN A CA 1
ATOM 1227 C C . GLN A 1 147 ? 21.736 -3.437 -19.724 1.00 94.38 147 GLN A C 1
ATOM 1229 O O . GLN A 1 147 ? 21.122 -4.482 -19.913 1.00 94.38 147 GLN A O 1
ATOM 1234 N N . ASN A 1 148 ? 22.176 -3.093 -18.509 1.00 93.50 148 ASN A N 1
ATOM 1235 C CA . ASN A 1 148 ? 21.955 -3.940 -17.332 1.00 93.50 148 ASN A CA 1
ATOM 1236 C C . ASN A 1 148 ? 20.465 -4.053 -16.992 1.00 93.50 148 ASN A C 1
ATOM 1238 O O . ASN A 1 148 ? 19.982 -5.150 -16.707 1.00 93.50 148 ASN A O 1
ATOM 1242 N N . ILE A 1 149 ? 19.728 -2.939 -17.086 1.00 93.44 149 ILE A N 1
ATOM 1243 C CA . ILE A 1 149 ? 18.268 -2.938 -16.925 1.00 93.44 149 ILE A CA 1
ATOM 1244 C C . ILE A 1 149 ? 17.644 -3.845 -17.983 1.00 93.44 149 ILE A C 1
ATOM 1246 O O . ILE A 1 149 ? 16.871 -4.736 -17.642 1.00 93.44 149 ILE A O 1
ATOM 1250 N N . ARG A 1 150 ? 18.021 -3.665 -19.254 1.00 91.12 150 ARG A N 1
ATOM 1251 C CA . ARG A 1 150 ? 17.502 -4.451 -20.377 1.00 91.12 150 ARG A CA 1
ATOM 1252 C C . ARG A 1 150 ? 17.715 -5.950 -20.170 1.00 91.12 150 ARG A C 1
ATOM 1254 O O . ARG A 1 150 ? 16.759 -6.710 -20.304 1.00 91.12 150 ARG A O 1
ATOM 1261 N N . THR A 1 151 ? 18.920 -6.375 -19.788 1.00 88.56 151 THR A N 1
ATOM 1262 C CA . THR A 1 151 ? 19.227 -7.783 -19.488 1.00 88.56 151 THR A CA 1
ATOM 1263 C C . THR A 1 151 ? 18.345 -8.306 -18.354 1.00 88.56 151 THR A C 1
ATOM 1265 O O . THR A 1 151 ? 17.653 -9.307 -18.527 1.00 88.56 151 THR A O 1
ATOM 1268 N N . ARG A 1 152 ? 18.265 -7.574 -17.234 1.00 85.69 152 ARG A N 1
ATOM 1269 C CA . ARG A 1 152 ? 17.459 -7.968 -16.067 1.00 85.69 152 ARG A CA 1
ATOM 1270 C C . ARG A 1 152 ? 15.968 -8.106 -16.390 1.00 85.69 152 ARG A C 1
ATOM 1272 O O . ARG A 1 152 ? 15.305 -8.989 -15.850 1.00 85.69 152 ARG A O 1
ATOM 1279 N N . LEU A 1 153 ? 15.428 -7.233 -17.242 1.00 85.38 153 LEU A N 1
ATOM 1280 C CA . LEU A 1 153 ? 14.030 -7.300 -17.680 1.00 85.38 153 LEU A CA 1
ATOM 1281 C C . LEU A 1 153 ? 13.803 -8.406 -18.717 1.00 85.38 153 LEU A C 1
ATOM 1283 O O . LEU A 1 153 ? 12.754 -9.048 -18.702 1.00 85.38 153 LEU A O 1
ATOM 1287 N N . SER A 1 154 ? 14.780 -8.682 -19.579 1.00 78.62 154 SER A N 1
ATOM 1288 C CA . SER A 1 154 ? 14.700 -9.762 -20.575 1.00 78.62 154 SER A CA 1
ATOM 1289 C C . SER A 1 154 ? 14.692 -11.154 -19.934 1.00 78.62 154 SER A C 1
ATOM 1291 O O . SER A 1 154 ? 14.023 -12.064 -20.427 1.00 78.62 154 SER A O 1
ATOM 1293 N N . ASP A 1 155 ? 15.373 -11.314 -18.796 1.00 72.56 155 ASP A N 1
ATOM 1294 C CA . ASP A 1 155 ? 15.355 -12.555 -18.012 1.00 72.56 155 ASP A CA 1
ATOM 1295 C C . ASP A 1 155 ? 13.962 -12.846 -17.423 1.00 72.56 155 ASP A C 1
ATOM 1297 O O . ASP A 1 155 ? 13.584 -14.000 -17.192 1.00 72.56 155 ASP A O 1
ATOM 1301 N N . THR A 1 156 ? 13.128 -11.816 -17.237 1.00 68.56 156 THR A N 1
ATOM 1302 C CA . THR A 1 156 ? 11.740 -12.020 -16.817 1.00 68.56 156 THR A CA 1
ATOM 1303 C C . THR A 1 156 ? 10.894 -12.523 -17.992 1.00 68.56 156 THR A C 1
ATOM 1305 O O . THR A 1 156 ? 10.577 -11.789 -18.923 1.00 68.56 156 THR A O 1
ATOM 1308 N N . LYS A 1 157 ? 10.492 -13.806 -17.945 1.00 55.91 157 LYS A N 1
ATOM 1309 C CA . LYS A 1 157 ? 9.726 -14.500 -19.006 1.00 55.91 157 LYS A CA 1
ATOM 1310 C C . LYS A 1 157 ? 8.432 -13.810 -19.459 1.00 55.91 157 LYS A C 1
ATOM 1312 O O . LYS A 1 157 ? 7.925 -14.187 -20.510 1.00 55.91 157 LYS A O 1
ATOM 1317 N N . ILE A 1 158 ? 7.907 -12.837 -18.709 1.00 56.00 158 ILE A N 1
ATOM 1318 C CA . ILE A 1 158 ? 6.747 -12.022 -19.112 1.00 56.00 158 ILE A CA 1
ATOM 1319 C C . ILE A 1 158 ? 6.991 -11.410 -20.500 1.00 56.00 158 ILE A C 1
ATOM 1321 O O . ILE A 1 158 ? 6.104 -11.440 -21.344 1.00 56.00 158 ILE A O 1
ATOM 1325 N N . ASN A 1 159 ? 8.235 -11.015 -20.778 1.00 51.44 159 ASN A N 1
ATOM 1326 C CA . ASN A 1 159 ? 8.625 -10.457 -22.063 1.00 51.44 159 ASN A CA 1
ATOM 1327 C C . ASN A 1 159 ? 8.912 -11.519 -23.138 1.00 51.44 159 ASN A C 1
ATOM 1329 O O . ASN A 1 159 ? 9.186 -11.160 -24.261 1.00 51.44 159 ASN A O 1
ATOM 1333 N N . ARG A 1 160 ? 8.881 -12.835 -22.878 1.00 52.50 160 ARG A N 1
ATOM 1334 C CA . ARG A 1 160 ? 9.136 -13.822 -23.957 1.00 52.50 160 ARG A CA 1
ATOM 1335 C C . ARG A 1 160 ? 7.956 -14.001 -24.913 1.00 52.50 160 ARG A C 1
ATOM 1337 O O . ARG A 1 160 ? 8.161 -14.520 -26.006 1.00 52.50 160 ARG A O 1
ATOM 1344 N N . TYR A 1 161 ? 6.750 -13.605 -24.505 1.00 53.12 161 TYR A N 1
ATOM 1345 C CA . TYR A 1 161 ? 5.552 -13.682 -25.349 1.00 53.12 161 TYR A CA 1
ATOM 1346 C C . TYR A 1 161 ? 5.385 -12.445 -26.241 1.00 53.12 161 TYR A C 1
ATOM 1348 O O . TYR A 1 161 ? 4.890 -12.561 -27.358 1.00 53.12 161 TYR A O 1
ATOM 1356 N N . THR A 1 162 ? 5.871 -11.287 -25.794 1.00 54.06 162 THR A N 1
ATOM 1357 C CA . THR A 1 162 ? 6.062 -10.087 -26.610 1.00 54.06 162 THR A CA 1
ATOM 1358 C C . THR A 1 162 ? 7.451 -10.159 -27.219 1.00 54.06 162 THR A C 1
ATOM 1360 O O . THR A 1 162 ? 8.436 -10.002 -26.523 1.00 54.06 162 THR A O 1
ATOM 1363 N N . ASN A 1 163 ? 7.572 -10.488 -28.503 1.00 53.97 163 ASN A N 1
ATOM 1364 C CA . ASN A 1 163 ? 8.862 -10.737 -29.155 1.00 53.97 163 ASN A CA 1
ATOM 1365 C C . ASN A 1 163 ? 9.904 -9.640 -28.795 1.00 53.97 163 ASN A C 1
ATOM 1367 O O . ASN A 1 163 ? 9.855 -8.559 -29.363 1.00 53.97 163 ASN A O 1
ATOM 1371 N N . ILE A 1 164 ? 10.821 -9.884 -27.841 1.00 54.44 164 ILE A N 1
ATOM 1372 C CA . ILE A 1 164 ? 11.792 -8.882 -27.317 1.00 54.44 164 ILE A CA 1
ATOM 1373 C C . ILE A 1 164 ? 12.704 -8.371 -28.437 1.00 54.44 164 ILE A C 1
ATOM 1375 O O . ILE A 1 164 ? 13.230 -7.263 -28.398 1.00 54.44 164 ILE A O 1
ATOM 1379 N N . TYR A 1 165 ? 12.853 -9.181 -29.482 1.00 59.75 165 TYR A N 1
ATOM 1380 C CA . TYR A 1 165 ? 13.563 -8.834 -30.705 1.00 59.75 165 TYR A CA 1
ATOM 1381 C C . TYR A 1 165 ? 12.743 -7.945 -31.655 1.00 59.75 165 TYR A C 1
ATOM 1383 O O . TYR A 1 165 ? 13.212 -7.625 -32.744 1.00 59.75 165 TYR A O 1
ATOM 1391 N N . CYS A 1 166 ? 11.531 -7.538 -31.269 1.00 68.75 166 CYS A N 1
ATOM 1392 C CA . CYS A 1 166 ? 10.729 -6.575 -32.003 1.00 68.75 166 CYS A CA 1
ATOM 1393 C C . CYS A 1 166 ? 11.368 -5.185 -31.863 1.00 68.75 166 CYS A C 1
ATOM 1395 O O . CYS A 1 166 ? 11.506 -4.686 -30.743 1.00 68.75 166 CYS A O 1
ATOM 1397 N N . PRO A 1 167 ? 11.718 -4.514 -32.975 1.00 77.44 167 PRO A N 1
ATOM 1398 C CA . PRO A 1 167 ? 12.261 -3.157 -32.943 1.00 77.44 167 PRO A CA 1
ATOM 1399 C C . PRO A 1 167 ? 11.386 -2.166 -32.164 1.00 77.44 167 PRO A C 1
ATOM 1401 O O . PRO A 1 167 ? 11.918 -1.268 -31.518 1.00 77.44 167 PRO A O 1
ATOM 1404 N N . ALA A 1 168 ? 10.061 -2.364 -32.167 1.00 82.94 168 ALA A N 1
ATOM 1405 C CA . ALA A 1 168 ? 9.126 -1.533 -31.413 1.00 82.94 168 ALA A CA 1
ATOM 1406 C C . ALA A 1 168 ? 9.419 -1.552 -29.905 1.00 82.94 168 ALA A C 1
ATOM 1408 O O . ALA A 1 168 ? 9.460 -0.494 -29.289 1.00 82.94 168 ALA A O 1
ATOM 1409 N N . TRP A 1 169 ? 9.722 -2.723 -29.330 1.00 84.94 169 TRP A N 1
ATOM 1410 C CA . TRP A 1 169 ? 10.035 -2.841 -27.903 1.00 84.94 169 TRP A CA 1
ATOM 1411 C C . TRP A 1 169 ? 11.311 -2.078 -27.533 1.00 84.94 169 TRP A C 1
ATOM 1413 O O . TRP A 1 169 ? 11.344 -1.379 -26.523 1.00 84.94 169 TRP A O 1
ATOM 1423 N N . ASN A 1 170 ? 12.352 -2.167 -28.370 1.00 87.50 170 ASN A N 1
ATOM 1424 C CA . ASN A 1 170 ? 13.605 -1.442 -28.140 1.00 87.50 170 ASN A CA 1
ATOM 1425 C C . ASN A 1 170 ? 13.394 0.075 -28.171 1.00 87.50 170 ASN A C 1
ATOM 1427 O O . ASN A 1 170 ? 13.892 0.767 -27.287 1.00 87.50 170 ASN A O 1
ATOM 1431 N N . ASN A 1 171 ? 12.618 0.571 -29.138 1.00 91.69 171 ASN A N 1
ATOM 1432 C CA . ASN A 1 171 ? 12.288 1.992 -29.225 1.00 91.69 171 ASN A CA 1
ATOM 1433 C C . ASN A 1 171 ? 11.522 2.450 -27.977 1.00 91.69 171 ASN A C 1
ATOM 1435 O O . ASN A 1 171 ? 11.918 3.420 -27.337 1.00 91.69 171 ASN A O 1
ATOM 1439 N N . THR A 1 172 ? 10.498 1.695 -27.567 1.00 92.44 172 THR A N 1
ATOM 1440 C CA . THR A 1 172 ? 9.726 1.985 -26.354 1.00 92.44 172 THR A CA 1
ATOM 1441 C C . THR A 1 172 ? 10.601 1.990 -25.100 1.00 92.44 172 THR A C 1
ATOM 1443 O O . THR A 1 172 ? 10.485 2.887 -24.264 1.00 92.44 172 THR A O 1
ATOM 1446 N N . PHE A 1 173 ? 11.502 1.015 -24.958 1.00 93.62 173 PHE A N 1
ATOM 1447 C CA .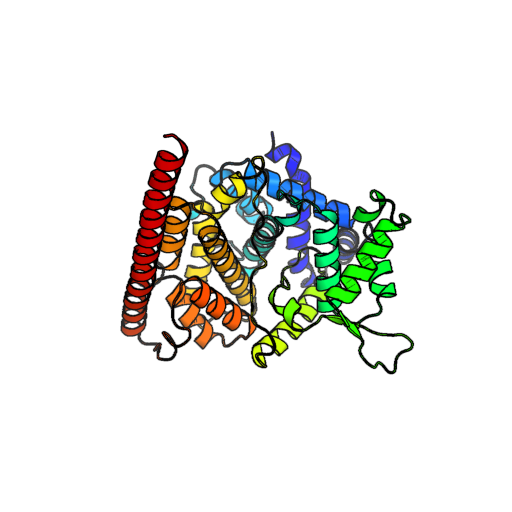 PHE A 1 173 ? 12.437 0.953 -23.837 1.00 93.62 173 PHE A CA 1
ATOM 1448 C C . PHE A 1 173 ? 13.366 2.173 -23.802 1.00 93.62 173 PHE A C 1
ATOM 1450 O O . PHE A 1 173 ? 13.542 2.778 -22.744 1.00 93.62 173 PHE A O 1
ATOM 1457 N N . ASP A 1 174 ? 13.942 2.553 -24.942 1.00 95.44 174 ASP A N 1
ATOM 1458 C CA . ASP A 1 174 ? 14.860 3.690 -25.034 1.00 95.44 174 ASP A CA 1
ATOM 1459 C C . ASP A 1 174 ? 14.137 5.022 -24.753 1.00 95.44 174 ASP A C 1
ATOM 1461 O O . ASP A 1 174 ? 14.667 5.876 -24.029 1.00 95.44 174 ASP A O 1
ATOM 1465 N N . ASP A 1 175 ? 12.893 5.167 -25.218 1.00 96.56 175 ASP A N 1
ATOM 1466 C CA . ASP A 1 175 ? 12.030 6.312 -24.914 1.00 96.56 175 ASP A CA 1
ATOM 1467 C C . ASP A 1 175 ? 11.725 6.414 -23.415 1.00 96.56 175 ASP A C 1
ATOM 1469 O O . ASP A 1 175 ? 11.850 7.491 -22.820 1.00 96.56 175 ASP A O 1
ATOM 1473 N N . ILE A 1 176 ? 11.388 5.292 -22.771 1.00 97.25 176 ILE A N 1
ATOM 1474 C CA . ILE A 1 176 ? 11.170 5.220 -21.321 1.00 97.25 176 ILE A CA 1
ATOM 1475 C C . ILE A 1 176 ? 12.446 5.599 -20.569 1.00 97.25 176 ILE A C 1
ATOM 1477 O O . ILE A 1 176 ? 12.395 6.432 -19.665 1.00 97.25 176 ILE A O 1
ATOM 1481 N N . ILE A 1 177 ? 13.601 5.038 -20.941 1.00 97.75 177 ILE A N 1
ATOM 1482 C CA . ILE A 1 177 ? 14.886 5.350 -20.302 1.00 97.75 177 ILE A CA 1
ATOM 1483 C C . ILE A 1 177 ? 15.165 6.852 -20.381 1.00 97.75 177 ILE A C 1
ATOM 1485 O O . ILE A 1 177 ? 15.463 7.476 -19.360 1.00 97.75 177 ILE A O 1
ATOM 1489 N N . LYS A 1 178 ? 15.001 7.465 -21.555 1.00 97.69 178 LYS A N 1
ATOM 1490 C CA . LYS A 1 178 ? 15.171 8.913 -21.742 1.00 97.69 178 LYS A CA 1
ATOM 1491 C C . LYS A 1 178 ? 14.171 9.733 -20.914 1.00 97.69 178 LYS A C 1
ATOM 1493 O O . LYS A 1 178 ? 14.512 10.798 -20.385 1.00 97.69 178 LYS A O 1
ATOM 1498 N N . LYS A 1 179 ? 12.934 9.248 -20.790 1.00 97.88 179 LYS A N 1
ATOM 1499 C CA . LYS A 1 179 ? 11.866 9.889 -20.017 1.00 97.88 179 LYS A CA 1
ATOM 1500 C C . LYS A 1 179 ? 12.159 9.880 -18.517 1.00 97.88 179 LYS A C 1
ATOM 1502 O O . LYS A 1 179 ? 12.073 10.941 -17.895 1.00 97.88 179 LYS A O 1
ATOM 1507 N N . VAL A 1 180 ? 12.527 8.733 -17.944 1.00 98.00 180 VAL A N 1
ATOM 1508 C CA . VAL A 1 180 ? 12.578 8.549 -16.481 1.00 98.00 180 VAL A CA 1
ATOM 1509 C C . VAL A 1 180 ? 13.970 8.699 -15.873 1.00 98.00 180 VAL A C 1
ATOM 1511 O O . VAL A 1 180 ? 14.087 8.828 -14.656 1.00 98.00 180 VAL A O 1
ATOM 1514 N N . SER A 1 181 ? 15.031 8.699 -16.685 1.00 98.19 181 SER A N 1
ATOM 1515 C CA . SER A 1 181 ? 16.414 8.703 -16.192 1.00 98.19 181 SER A CA 1
ATOM 1516 C C . SER A 1 181 ? 17.245 9.897 -16.664 1.00 98.19 181 SER A C 1
ATOM 1518 O O . SER A 1 181 ? 16.904 10.575 -17.634 1.00 98.19 181 SER A O 1
ATOM 1520 N N . PHE A 1 182 ? 18.348 10.161 -15.967 1.00 97.69 182 PHE A N 1
ATOM 1521 C CA . PHE A 1 182 ? 19.379 11.110 -16.383 1.00 97.69 182 PHE A CA 1
ATOM 1522 C C . PHE A 1 182 ? 20.773 10.474 -16.257 1.00 97.69 182 PHE A C 1
ATOM 1524 O O . PHE A 1 182 ? 20.980 9.627 -15.382 1.00 97.69 182 PHE A O 1
ATOM 1531 N N . PRO A 1 183 ? 21.734 10.835 -17.128 1.00 96.69 183 PRO A N 1
ATOM 1532 C CA . PRO A 1 183 ? 23.084 10.288 -17.068 1.00 96.69 183 PRO A CA 1
ATOM 1533 C C . PRO A 1 183 ? 23.836 10.803 -15.839 1.00 96.69 183 PRO A C 1
ATOM 1535 O O . PRO A 1 183 ? 23.716 11.973 -15.473 1.00 96.69 183 PRO A O 1
ATOM 1538 N N . ILE A 1 184 ? 24.654 9.941 -15.237 1.00 96.19 184 ILE A N 1
ATOM 1539 C CA . ILE A 1 184 ? 25.569 10.305 -14.153 1.00 96.19 184 ILE A CA 1
ATOM 1540 C C . ILE A 1 184 ? 27.013 10.025 -14.565 1.00 96.19 184 ILE A C 1
ATOM 1542 O O . ILE A 1 184 ? 27.318 9.011 -15.198 1.00 96.19 184 ILE A O 1
ATOM 1546 N N . ASN A 1 185 ? 27.917 10.928 -14.187 1.00 90.38 185 ASN A N 1
ATOM 1547 C CA . ASN A 1 185 ? 29.346 10.736 -14.403 1.00 90.38 185 ASN A CA 1
ATOM 1548 C C . ASN A 1 185 ? 29.842 9.662 -13.431 1.00 90.38 185 ASN A C 1
ATOM 1550 O O . ASN A 1 185 ? 30.004 9.924 -12.241 1.00 90.38 185 ASN A O 1
ATOM 1554 N N . SER A 1 186 ? 30.064 8.452 -13.940 1.00 85.38 186 SER A N 1
ATOM 1555 C CA . SER A 1 186 ? 30.658 7.353 -13.184 1.00 85.38 186 SER A CA 1
ATOM 1556 C C . SER A 1 186 ? 32.081 7.099 -13.662 1.00 85.38 186 SER A C 1
ATOM 1558 O O . SER A 1 186 ? 32.374 7.179 -14.852 1.00 85.38 186 SER A O 1
ATOM 1560 N N . THR A 1 187 ? 32.972 6.782 -12.725 1.00 84.00 187 THR A N 1
ATOM 1561 C CA . THR A 1 187 ? 34.338 6.327 -13.024 1.00 84.00 187 THR A CA 1
ATOM 1562 C C . THR A 1 187 ? 34.368 4.888 -13.544 1.00 84.00 187 THR A C 1
ATOM 1564 O O . THR A 1 187 ? 35.380 4.447 -14.084 1.00 84.00 187 THR A O 1
ATOM 1567 N N . VAL A 1 188 ? 33.265 4.148 -13.389 1.00 77.25 188 VAL A N 1
ATOM 1568 C CA . VAL A 1 188 ? 33.098 2.781 -13.886 1.00 77.25 188 VAL A CA 1
ATOM 1569 C C . VAL A 1 188 ? 32.771 2.826 -15.380 1.00 77.25 188 VAL A C 1
ATOM 1571 O O . VAL A 1 188 ? 31.977 3.654 -15.817 1.00 77.25 188 VAL A O 1
ATOM 1574 N N . SER A 1 189 ? 33.366 1.930 -16.173 1.00 74.50 189 SER A N 1
ATOM 1575 C CA . SER A 1 189 ? 33.171 1.864 -17.626 1.00 74.50 189 SER A CA 1
ATOM 1576 C C . SER A 1 189 ? 31.686 1.749 -18.003 1.00 74.50 189 SER A C 1
ATOM 1578 O O . SER A 1 189 ? 31.065 0.706 -17.789 1.00 74.50 189 SER A O 1
ATOM 1580 N N . GLY A 1 190 ? 31.132 2.809 -18.591 1.00 81.00 190 GLY A N 1
ATOM 1581 C CA . GLY A 1 190 ? 29.768 2.852 -19.116 1.00 81.00 190 GLY A CA 1
ATOM 1582 C C . GLY A 1 190 ? 28.994 4.087 -18.657 1.00 81.00 190 GLY A C 1
ATOM 1583 O O . GLY A 1 190 ? 29.188 4.591 -17.554 1.00 81.00 190 GLY A O 1
ATOM 1584 N N . SER A 1 191 ? 28.084 4.569 -19.502 1.00 91.75 191 SER A N 1
ATOM 1585 C CA . SER A 1 191 ? 27.158 5.645 -19.145 1.00 91.75 191 SER A CA 1
ATOM 1586 C C . SER A 1 191 ? 26.124 5.117 -18.145 1.00 91.75 191 SER A C 1
ATOM 1588 O O . SER A 1 191 ? 25.098 4.549 -18.534 1.00 91.75 191 SER A O 1
ATOM 1590 N N . MET A 1 192 ? 26.422 5.244 -16.851 1.00 96.25 192 MET A N 1
ATOM 1591 C CA . MET A 1 192 ? 25.441 4.992 -15.800 1.00 96.25 192 MET A CA 1
ATOM 1592 C C . MET A 1 192 ? 24.324 6.031 -15.874 1.00 96.25 192 MET A C 1
ATOM 1594 O O . MET A 1 192 ? 24.545 7.194 -16.219 1.00 96.25 192 MET A O 1
ATOM 1598 N N . ILE A 1 193 ? 23.120 5.595 -15.535 1.00 97.62 193 ILE A N 1
ATOM 1599 C CA . ILE A 1 193 ? 21.931 6.435 -15.454 1.00 97.62 193 ILE A CA 1
ATOM 1600 C C . ILE A 1 193 ? 21.309 6.300 -14.064 1.00 97.62 193 ILE A C 1
ATOM 1602 O O . ILE A 1 193 ? 21.396 5.246 -13.429 1.00 97.62 193 ILE A O 1
ATOM 1606 N N . SER A 1 194 ? 20.680 7.377 -13.603 1.00 97.44 194 SER A N 1
ATOM 1607 C CA . SER A 1 194 ? 19.942 7.435 -12.341 1.00 97.44 194 SER A CA 1
ATOM 1608 C C . SER A 1 194 ? 18.489 7.833 -12.586 1.00 97.44 194 SER A C 1
ATOM 1610 O O . SER A 1 194 ? 18.170 8.466 -13.595 1.00 97.44 194 SER A O 1
ATOM 1612 N N . LEU A 1 195 ? 17.596 7.447 -11.673 1.00 98.19 195 LEU A N 1
ATOM 1613 C CA . LEU A 1 195 ? 16.184 7.830 -11.721 1.00 98.19 195 LEU A CA 1
ATOM 1614 C C . LEU A 1 195 ? 16.049 9.336 -11.478 1.00 98.19 195 LEU A C 1
ATOM 1616 O O . LEU A 1 195 ? 16.585 9.838 -10.489 1.00 98.19 195 LEU A O 1
ATOM 1620 N N . LYS A 1 196 ? 15.303 10.058 -12.322 1.00 97.19 196 LYS A N 1
ATOM 1621 C CA . LYS A 1 196 ? 15.061 11.486 -12.076 1.00 97.19 196 LYS A CA 1
ATOM 1622 C C . LYS A 1 196 ? 14.294 11.692 -10.754 1.00 97.19 196 LYS A C 1
ATOM 1624 O O . LYS A 1 196 ? 13.400 10.893 -10.449 1.00 97.19 196 LYS A O 1
ATOM 1629 N N . PRO A 1 197 ? 14.611 12.744 -9.970 1.00 94.31 197 PRO A N 1
ATOM 1630 C CA . PRO A 1 197 ? 14.026 12.982 -8.648 1.00 94.31 197 PRO A CA 1
ATOM 1631 C C . PRO A 1 197 ? 12.493 12.909 -8.597 1.00 94.31 197 PRO A C 1
ATOM 1633 O O . PRO A 1 197 ? 11.925 12.329 -7.672 1.00 94.31 197 PRO A O 1
ATOM 1636 N N . GLU A 1 198 ? 11.811 13.436 -9.613 1.00 94.25 198 GLU A N 1
ATOM 1637 C CA . GLU A 1 198 ? 10.352 13.498 -9.687 1.00 94.25 198 GLU A CA 1
ATOM 1638 C C . GLU A 1 198 ? 9.670 12.120 -9.701 1.00 94.25 198 GLU A C 1
ATOM 1640 O O . GLU A 1 198 ? 8.549 11.999 -9.196 1.00 94.25 198 GLU A O 1
ATOM 1645 N N . TYR A 1 199 ? 10.352 11.075 -10.187 1.00 96.31 199 TYR A N 1
ATOM 1646 C CA . TYR A 1 199 ? 9.818 9.711 -10.223 1.00 96.31 199 TYR A CA 1
ATOM 1647 C C . TYR A 1 199 ? 9.964 8.973 -8.889 1.00 96.31 199 TYR A C 1
ATOM 1649 O O . TYR A 1 199 ? 9.229 8.014 -8.660 1.00 96.31 199 TYR A O 1
ATOM 1657 N N . PHE A 1 200 ? 10.816 9.429 -7.957 1.00 96.56 200 PHE A N 1
ATOM 1658 C CA . PHE A 1 200 ? 10.867 8.836 -6.610 1.00 96.56 200 PHE A CA 1
ATOM 1659 C C . PHE A 1 200 ? 9.561 9.018 -5.840 1.00 96.56 200 PHE A C 1
ATOM 1661 O O . PHE A 1 200 ? 9.240 8.196 -4.985 1.00 96.56 200 PHE A O 1
ATOM 1668 N N . ASN A 1 201 ? 8.783 10.055 -6.166 1.00 94.75 201 ASN A N 1
ATOM 1669 C CA . ASN A 1 201 ? 7.501 10.309 -5.515 1.00 94.75 201 ASN A CA 1
ATOM 1670 C C . ASN A 1 201 ? 6.501 9.164 -5.720 1.00 94.75 201 ASN A C 1
ATOM 1672 O O . ASN A 1 201 ? 5.640 8.975 -4.872 1.00 94.75 201 ASN A O 1
ATOM 1676 N N . VAL A 1 202 ? 6.606 8.420 -6.829 1.00 91.50 202 VAL A N 1
ATOM 1677 C CA . VAL A 1 202 ? 5.664 7.355 -7.216 1.00 91.50 202 VAL A CA 1
ATOM 1678 C C . VAL A 1 202 ? 6.246 5.947 -7.073 1.00 91.50 202 VAL A C 1
ATOM 1680 O O . VAL A 1 202 ? 5.602 4.973 -7.469 1.00 91.50 202 VAL A O 1
ATOM 1683 N N . VAL A 1 203 ? 7.455 5.814 -6.514 1.00 95.25 203 VAL A N 1
ATOM 1684 C CA . VAL A 1 203 ? 8.062 4.506 -6.243 1.00 95.25 203 VAL A CA 1
ATOM 1685 C C . VAL A 1 203 ? 7.248 3.792 -5.167 1.00 95.25 203 VAL A C 1
ATOM 1687 O O . VAL A 1 203 ? 7.198 4.204 -4.009 1.00 95.25 203 VAL A O 1
ATOM 1690 N N . ASN A 1 204 ? 6.644 2.668 -5.542 1.00 93.50 204 ASN A N 1
ATOM 1691 C CA . ASN A 1 204 ? 6.037 1.740 -4.598 1.00 93.50 204 ASN A CA 1
ATOM 1692 C C . ASN A 1 204 ? 7.122 1.035 -3.753 1.00 93.50 204 ASN A C 1
ATOM 1694 O O . ASN A 1 204 ? 7.809 0.132 -4.231 1.00 93.50 204 ASN A O 1
ATOM 1698 N N . MET A 1 205 ? 7.278 1.421 -2.485 1.00 92.69 205 MET A N 1
ATOM 1699 C CA . MET A 1 205 ? 8.242 0.780 -1.573 1.00 92.69 205 MET A CA 1
ATOM 1700 C C . MET A 1 205 ? 7.950 -0.708 -1.323 1.00 92.69 205 MET A C 1
ATOM 1702 O O . MET A 1 205 ? 8.861 -1.455 -0.990 1.00 92.69 205 MET A O 1
ATOM 1706 N N . PHE A 1 206 ? 6.710 -1.146 -1.553 1.00 90.81 206 PHE A N 1
ATOM 1707 C CA . PHE A 1 206 ? 6.276 -2.535 -1.413 1.00 90.81 206 PHE A CA 1
ATOM 1708 C C . PHE A 1 206 ? 6.138 -3.246 -2.760 1.00 90.81 206 PHE A C 1
ATOM 1710 O O . PHE A 1 206 ? 5.339 -4.168 -2.880 1.00 90.81 206 PHE A O 1
ATOM 1717 N N . TYR A 1 207 ? 6.853 -2.806 -3.797 1.00 90.00 207 TYR A N 1
ATOM 1718 C CA . TYR A 1 207 ? 6.714 -3.375 -5.135 1.00 90.00 207 TYR A CA 1
ATOM 1719 C C . TYR A 1 207 ? 6.956 -4.889 -5.144 1.00 90.00 207 TYR A C 1
ATOM 1721 O O . TYR A 1 207 ? 8.026 -5.365 -4.770 1.00 90.00 207 TYR A O 1
ATOM 1729 N N . PHE A 1 208 ? 5.962 -5.645 -5.613 1.00 79.19 208 PHE A N 1
ATOM 1730 C CA . PHE A 1 208 ? 5.929 -7.110 -5.532 1.00 79.19 208 PHE A CA 1
ATOM 1731 C C . PHE A 1 208 ? 7.079 -7.851 -6.240 1.00 79.19 208 PHE A C 1
ATOM 1733 O O . PHE A 1 208 ? 7.266 -9.043 -6.009 1.00 79.19 208 PHE A O 1
ATOM 1740 N N . MET A 1 209 ? 7.832 -7.177 -7.116 1.00 82.06 209 MET A N 1
ATOM 1741 C CA . MET A 1 209 ? 8.980 -7.758 -7.830 1.00 82.06 209 MET A CA 1
ATOM 1742 C C . MET A 1 209 ? 10.319 -7.520 -7.125 1.00 82.06 209 MET A C 1
ATOM 1744 O O . MET A 1 209 ? 11.355 -7.994 -7.610 1.00 82.06 209 MET A O 1
ATOM 1748 N N . TYR A 1 210 ? 10.326 -6.761 -6.027 1.00 85.06 210 TYR A N 1
ATOM 1749 C CA . TYR A 1 210 ? 11.504 -6.632 -5.186 1.00 85.06 210 TYR A CA 1
ATOM 1750 C C . TYR A 1 210 ? 11.770 -7.940 -4.458 1.00 85.06 210 TYR A C 1
ATOM 1752 O O . TYR A 1 210 ? 10.864 -8.561 -3.905 1.00 85.06 210 TYR A O 1
ATOM 1760 N N . ASP A 1 211 ? 13.039 -8.340 -4.432 1.00 83.88 211 ASP A N 1
ATOM 1761 C CA . ASP A 1 211 ? 13.476 -9.249 -3.384 1.00 83.88 211 ASP A CA 1
ATOM 1762 C C . ASP A 1 211 ? 13.682 -8.475 -2.069 1.00 83.88 211 ASP A C 1
ATOM 1764 O O . ASP A 1 211 ? 13.621 -7.243 -2.019 1.00 83.88 211 ASP A O 1
ATOM 1768 N N . GLN A 1 212 ? 13.923 -9.198 -0.977 1.00 81.88 212 GLN A N 1
ATOM 1769 C CA . GLN A 1 212 ? 14.093 -8.579 0.339 1.00 81.88 212 GLN A CA 1
ATOM 1770 C C . GLN A 1 212 ? 15.249 -7.560 0.374 1.00 81.88 212 GLN A C 1
ATOM 1772 O O . GLN A 1 212 ? 15.168 -6.548 1.072 1.00 81.88 212 GLN A O 1
ATOM 1777 N N . SER A 1 213 ? 16.322 -7.803 -0.384 1.00 87.38 213 SER A N 1
ATOM 1778 C CA . SER A 1 213 ? 17.482 -6.912 -0.424 1.00 87.38 213 SER A CA 1
ATOM 1779 C C . SER A 1 213 ? 17.207 -5.643 -1.231 1.00 87.38 213 SER A C 1
ATOM 1781 O O . SER A 1 213 ? 17.597 -4.553 -0.808 1.00 87.38 213 SER A O 1
ATOM 1783 N N . ASP A 1 214 ? 16.473 -5.769 -2.336 1.00 90.25 214 ASP A N 1
ATOM 1784 C CA . ASP A 1 214 ? 15.998 -4.653 -3.147 1.00 90.25 214 ASP A CA 1
ATOM 1785 C C . ASP A 1 214 ? 15.051 -3.761 -2.334 1.00 90.25 214 ASP A C 1
ATOM 1787 O O . ASP A 1 214 ? 15.235 -2.544 -2.296 1.00 90.25 214 ASP A O 1
ATOM 1791 N N . CYS A 1 215 ? 14.098 -4.363 -1.611 1.00 89.38 215 CYS A N 1
ATOM 1792 C CA . CYS A 1 215 ? 13.166 -3.643 -0.742 1.00 89.38 215 CYS A CA 1
ATOM 1793 C C . CYS A 1 215 ? 13.908 -2.801 0.304 1.00 89.38 215 CYS A C 1
ATOM 1795 O O . CYS A 1 215 ? 13.607 -1.620 0.484 1.00 89.38 215 CYS A O 1
ATOM 1797 N N . LYS A 1 216 ? 14.931 -3.378 0.950 1.00 91.12 216 LYS A N 1
ATOM 1798 C CA . LYS A 1 216 ? 15.758 -2.671 1.935 1.00 91.12 216 LYS A CA 1
ATOM 1799 C C . LYS A 1 216 ? 16.488 -1.474 1.317 1.00 91.12 216 LYS A C 1
ATOM 1801 O O . LYS A 1 216 ? 16.414 -0.377 1.864 1.00 91.12 216 LYS A O 1
ATOM 1806 N N . ARG A 1 217 ? 17.148 -1.658 0.167 1.00 94.62 217 ARG A N 1
ATOM 1807 C CA . ARG A 1 217 ? 17.879 -0.581 -0.533 1.00 94.62 217 ARG A CA 1
ATOM 1808 C C . ARG A 1 217 ? 16.960 0.567 -0.936 1.00 94.62 217 ARG A C 1
ATOM 1810 O O . ARG A 1 217 ? 17.299 1.734 -0.752 1.00 94.62 217 ARG A O 1
ATOM 1817 N N . VAL A 1 218 ? 15.784 0.237 -1.464 1.00 95.06 218 VAL A N 1
ATOM 1818 C CA . VAL A 1 218 ? 14.782 1.231 -1.862 1.00 95.06 218 VAL A CA 1
ATOM 1819 C C . VAL A 1 218 ? 14.273 1.987 -0.641 1.00 95.06 218 VAL A C 1
ATOM 1821 O O . VAL A 1 218 ? 14.193 3.213 -0.682 1.00 95.06 218 VAL A O 1
ATOM 1824 N N . LEU A 1 219 ? 13.985 1.289 0.460 1.00 94.69 219 LEU A N 1
ATOM 1825 C CA . LEU A 1 219 ? 13.526 1.916 1.695 1.00 94.69 219 LEU A CA 1
ATOM 1826 C C . LEU A 1 219 ? 14.586 2.850 2.297 1.00 94.69 219 LEU A C 1
ATOM 1828 O O . LEU A 1 219 ? 14.250 3.959 2.709 1.00 94.69 219 LEU A O 1
ATOM 1832 N N . GLU A 1 220 ? 15.861 2.452 2.306 1.00 95.56 220 GLU A N 1
ATOM 1833 C CA . GLU A 1 220 ? 16.982 3.298 2.745 1.00 95.56 220 GLU A CA 1
ATOM 1834 C C . GLU A 1 220 ? 17.096 4.567 1.886 1.00 95.56 220 GLU A C 1
ATOM 1836 O O . GLU A 1 220 ? 17.192 5.677 2.420 1.00 95.56 220 GLU A O 1
ATOM 1841 N N . LYS A 1 221 ? 17.007 4.425 0.556 1.00 96.44 221 LYS A N 1
ATOM 1842 C CA . LYS A 1 221 ? 17.055 5.553 -0.385 1.00 96.44 221 LYS A CA 1
ATOM 1843 C C . LYS A 1 221 ? 15.867 6.499 -0.197 1.00 96.44 221 LYS A C 1
ATOM 1845 O O . LYS A 1 221 ? 16.066 7.706 -0.092 1.00 96.44 221 LYS A O 1
ATOM 1850 N N . LEU A 1 222 ? 14.645 5.972 -0.089 1.00 96.62 222 LEU A N 1
ATOM 1851 C CA . LEU A 1 222 ? 13.443 6.773 0.173 1.00 96.62 222 LEU A CA 1
ATOM 1852 C C . LEU A 1 222 ? 13.510 7.474 1.533 1.00 96.62 222 LEU A C 1
ATOM 1854 O O . LEU A 1 222 ? 13.188 8.653 1.623 1.00 96.62 222 LEU A O 1
ATOM 1858 N N . THR A 1 223 ? 13.994 6.792 2.574 1.00 96.88 223 THR A N 1
ATOM 1859 C CA . THR A 1 223 ? 14.197 7.384 3.906 1.00 96.88 223 THR A CA 1
ATOM 1860 C C . THR A 1 223 ? 15.118 8.600 3.829 1.00 96.88 223 THR A C 1
ATOM 1862 O O . THR A 1 223 ? 14.790 9.655 4.371 1.00 96.88 223 THR A O 1
ATOM 1865 N N . TYR A 1 224 ? 16.243 8.484 3.117 1.00 97.38 224 TYR A N 1
ATOM 1866 C CA . TYR A 1 224 ? 17.159 9.603 2.899 1.00 97.38 224 TYR A CA 1
ATOM 1867 C C . TYR A 1 224 ? 16.500 10.761 2.134 1.00 97.38 224 TYR A C 1
ATOM 1869 O O . TYR A 1 224 ? 16.625 11.922 2.535 1.00 97.38 224 TYR A O 1
ATOM 1877 N N . LEU A 1 225 ? 15.777 10.463 1.052 1.00 96.62 225 LEU A N 1
ATOM 1878 C CA . LEU A 1 225 ? 15.139 11.487 0.223 1.00 96.62 225 LEU A CA 1
ATOM 1879 C C . LEU A 1 225 ? 13.999 12.211 0.954 1.00 96.62 225 LEU A C 1
ATOM 1881 O O . LEU A 1 225 ? 13.879 13.426 0.827 1.00 96.62 225 LEU A O 1
ATOM 1885 N N . TYR A 1 226 ? 13.204 11.506 1.762 1.00 96.88 226 TYR A N 1
ATOM 1886 C CA . TYR A 1 226 ? 12.157 12.122 2.582 1.00 96.88 226 TYR A CA 1
ATOM 1887 C C . TYR A 1 226 ? 12.745 12.992 3.692 1.00 96.88 226 TYR A C 1
ATOM 1889 O O . TYR A 1 226 ? 12.308 14.127 3.870 1.00 96.88 226 TYR A O 1
ATOM 1897 N N . LYS A 1 227 ? 13.803 12.518 4.364 1.00 96.88 227 LYS A N 1
ATOM 1898 C CA . LYS A 1 227 ? 14.523 13.294 5.384 1.00 96.88 227 LYS A CA 1
ATOM 1899 C C . LYS A 1 227 ? 15.072 14.611 4.839 1.00 96.88 227 LYS A C 1
ATOM 1901 O O . LYS A 1 227 ? 15.040 15.637 5.510 1.00 96.88 227 LYS A O 1
ATOM 1906 N N . THR A 1 228 ? 15.612 14.570 3.624 1.00 97.12 228 THR A N 1
ATOM 1907 C CA . THR A 1 228 ? 16.189 15.739 2.941 1.00 97.12 228 THR A CA 1
ATOM 1908 C C . THR A 1 228 ? 15.155 16.553 2.165 1.00 97.12 228 THR A C 1
ATOM 1910 O O . THR A 1 228 ? 15.521 17.545 1.543 1.00 97.12 228 THR A O 1
ATOM 1913 N N . GLN A 1 229 ? 13.877 16.153 2.200 1.00 95.50 229 GLN A N 1
ATOM 1914 C CA . GLN A 1 229 ? 12.779 16.762 1.441 1.00 95.50 229 GLN A CA 1
ATOM 1915 C C . GLN A 1 229 ? 13.030 16.808 -0.079 1.00 95.50 229 GLN A C 1
ATOM 1917 O O . GLN A 1 229 ? 12.419 17.599 -0.795 1.00 95.50 229 GLN A O 1
ATOM 1922 N N . ALA A 1 230 ? 13.910 15.942 -0.588 1.00 96.06 230 ALA A N 1
ATOM 1923 C CA . ALA A 1 230 ? 14.217 15.827 -2.011 1.00 96.06 230 ALA A CA 1
ATOM 1924 C C . ALA A 1 230 ? 13.073 15.168 -2.799 1.00 96.06 230 ALA A C 1
ATOM 1926 O O . ALA A 1 230 ? 12.940 15.375 -4.004 1.00 96.06 230 ALA A O 1
ATOM 1927 N N . CYS A 1 231 ? 12.238 14.379 -2.123 1.00 96.12 231 CYS A N 1
ATOM 1928 C CA . CYS A 1 231 ? 10.984 13.869 -2.661 1.00 96.12 231 CYS A CA 1
ATOM 1929 C C . CYS A 1 231 ? 9.926 13.780 -1.549 1.00 96.12 231 CYS A C 1
ATOM 1931 O O . CYS A 1 231 ? 10.228 13.961 -0.367 1.00 96.12 231 CYS A O 1
ATOM 1933 N N . LYS A 1 232 ? 8.675 13.506 -1.924 1.00 95.75 232 LYS A N 1
ATOM 1934 C CA . LYS A 1 232 ? 7.584 13.217 -0.989 1.00 95.75 232 LYS A CA 1
ATOM 1935 C C . LYS A 1 232 ? 6.800 11.995 -1.431 1.00 95.75 232 LYS A C 1
ATOM 1937 O O . LYS A 1 232 ? 6.664 11.734 -2.625 1.00 95.75 232 LYS A O 1
ATOM 1942 N N . PHE A 1 233 ? 6.272 11.244 -0.473 1.00 96.88 233 PHE A N 1
ATOM 1943 C CA . PHE A 1 233 ? 5.429 10.099 -0.777 1.00 96.88 233 PHE A CA 1
ATOM 1944 C C . PHE A 1 233 ? 4.187 10.532 -1.565 1.00 96.88 233 PHE A C 1
ATOM 1946 O O . PHE A 1 233 ? 3.474 11.456 -1.169 1.00 96.88 233 PHE A O 1
ATOM 1953 N N . ARG A 1 234 ? 3.921 9.853 -2.684 1.00 95.81 234 ARG A N 1
ATOM 1954 C CA . ARG A 1 234 ? 2.681 9.961 -3.449 1.00 95.81 234 ARG A CA 1
ATOM 1955 C C . ARG A 1 234 ? 2.282 8.588 -3.965 1.00 95.81 234 ARG A C 1
ATOM 1957 O O . ARG A 1 234 ? 3.100 7.797 -4.422 1.00 95.81 234 ARG A O 1
ATOM 1964 N N . ILE A 1 235 ? 0.987 8.320 -3.959 1.00 93.25 235 ILE A N 1
ATOM 1965 C CA . ILE A 1 235 ? 0.450 7.167 -4.681 1.00 93.25 235 ILE A CA 1
ATOM 1966 C C . ILE A 1 235 ? 0.389 7.536 -6.168 1.00 93.25 235 ILE A C 1
ATOM 1968 O O . ILE A 1 235 ? 0.058 8.679 -6.487 1.00 93.25 235 ILE A O 1
ATOM 1972 N N . SER A 1 236 ? 0.705 6.603 -7.074 1.00 89.62 236 SER A N 1
ATOM 1973 C CA . SER A 1 236 ? 0.557 6.795 -8.528 1.00 89.62 236 SER A CA 1
ATOM 1974 C C . SER A 1 236 ? -0.885 7.148 -8.907 1.00 89.62 236 SER A C 1
ATOM 1976 O O . SER A 1 236 ? -1.819 6.934 -8.127 1.00 89.62 236 SER A O 1
ATOM 1978 N N . ASP A 1 237 ? -1.091 7.748 -10.074 1.00 86.44 237 ASP A N 1
ATOM 1979 C CA . ASP A 1 237 ? -2.437 8.115 -10.513 1.00 86.44 237 ASP A CA 1
ATOM 1980 C C . ASP A 1 237 ? -3.333 6.900 -10.739 1.00 86.44 237 ASP A C 1
ATOM 1982 O O . ASP A 1 237 ? -2.878 5.770 -10.920 1.00 86.44 237 ASP A O 1
ATOM 1986 N N . HIS A 1 238 ? -4.634 7.131 -10.572 1.00 81.00 238 HIS A N 1
ATOM 1987 C CA . HIS A 1 238 ? -5.615 6.063 -10.610 1.00 81.00 238 HIS A CA 1
ATOM 1988 C C . HIS A 1 238 ? -5.931 5.709 -12.057 1.00 81.00 238 HIS A C 1
ATOM 1990 O O . HIS A 1 238 ? -6.381 6.556 -12.820 1.00 81.00 238 HIS A O 1
ATOM 1996 N N . VAL A 1 239 ? -5.772 4.432 -12.388 1.00 85.25 239 VAL A N 1
ATOM 1997 C CA . VAL A 1 239 ? -6.339 3.845 -13.600 1.00 85.25 239 VAL A CA 1
ATOM 1998 C C . VAL A 1 239 ? -7.681 3.199 -13.273 1.00 85.25 239 VAL A C 1
ATOM 2000 O O . VAL A 1 239 ? -7.760 2.381 -12.347 1.00 85.25 239 VAL A O 1
ATOM 2003 N N . ASN A 1 240 ? -8.712 3.544 -14.047 1.00 85.19 240 ASN A N 1
ATOM 2004 C CA . ASN A 1 240 ? -10.032 2.926 -13.953 1.00 85.19 240 ASN A CA 1
ATOM 2005 C C . ASN A 1 240 ? -9.926 1.410 -14.157 1.00 85.19 240 ASN A C 1
ATOM 2007 O O . ASN A 1 240 ? -9.266 0.931 -15.081 1.00 85.19 240 ASN A O 1
ATOM 2011 N N . LEU A 1 241 ? -10.571 0.656 -13.269 1.00 85.56 241 LEU A N 1
ATOM 2012 C CA . LEU A 1 241 ? -10.629 -0.798 -13.378 1.00 85.56 241 LEU A CA 1
ATOM 2013 C C . LEU A 1 241 ? -11.526 -1.194 -14.552 1.00 85.56 241 LEU A C 1
ATOM 2015 O O . LEU A 1 241 ? -12.503 -0.508 -14.844 1.00 85.56 241 LEU A O 1
ATOM 2019 N N . SER A 1 242 ? -11.207 -2.319 -15.190 1.00 86.56 242 SER A N 1
ATOM 2020 C CA . SER A 1 242 ? -12.169 -2.996 -16.059 1.00 86.56 242 SER A CA 1
ATOM 2021 C C . SER A 1 242 ? -13.416 -3.391 -15.258 1.00 86.56 242 SER A C 1
ATOM 2023 O O . SER A 1 242 ? -13.328 -3.684 -14.063 1.00 86.56 242 SER A O 1
ATOM 2025 N N . GLU A 1 243 ? -14.577 -3.417 -15.915 1.00 87.19 243 GLU A N 1
ATOM 2026 C CA . GLU A 1 243 ? -15.859 -3.780 -15.285 1.00 87.19 243 GLU A CA 1
ATOM 2027 C C . GLU A 1 243 ? -15.784 -5.141 -14.578 1.00 87.19 243 GLU A C 1
ATOM 2029 O O . GLU A 1 243 ? -16.284 -5.316 -13.468 1.00 87.19 243 GLU A O 1
ATOM 2034 N N . SER A 1 244 ? -15.054 -6.089 -15.174 1.00 87.38 244 SER A N 1
ATOM 2035 C CA . SER A 1 244 ? -14.832 -7.432 -14.633 1.00 87.38 244 SER A CA 1
ATOM 2036 C C . SER A 1 244 ? -14.036 -7.456 -13.325 1.00 87.38 244 SER A C 1
ATOM 2038 O O . SER A 1 244 ? -13.949 -8.507 -12.691 1.00 87.38 244 SER A O 1
ATOM 2040 N N . LEU A 1 245 ? -13.440 -6.336 -12.911 1.00 89.50 245 LEU A N 1
ATOM 2041 C CA . LEU A 1 245 ? -12.651 -6.231 -11.688 1.00 89.50 245 LEU A CA 1
ATOM 2042 C C . LEU A 1 245 ? -13.156 -5.160 -10.723 1.00 89.50 245 LEU A C 1
ATOM 2044 O O . LEU A 1 245 ? -12.462 -4.797 -9.770 1.00 89.50 245 LEU A O 1
ATOM 2048 N N . GLU A 1 246 ? -14.379 -4.662 -10.921 1.00 90.75 246 GLU A N 1
ATOM 2049 C CA . GLU A 1 246 ? -14.936 -3.623 -10.058 1.00 90.75 246 GLU A CA 1
ATOM 2050 C C . GLU A 1 246 ? -15.063 -4.076 -8.593 1.00 90.75 246 GLU A C 1
ATOM 2052 O O . GLU A 1 246 ? -14.903 -3.265 -7.674 1.00 90.75 246 GLU A O 1
ATOM 2057 N N . GLY A 1 247 ? -15.259 -5.377 -8.348 1.00 94.62 247 GLY A N 1
ATOM 2058 C CA . GLY A 1 247 ? -15.365 -5.933 -6.999 1.00 94.62 247 GLY A CA 1
ATOM 2059 C C . GLY A 1 247 ? -14.144 -5.665 -6.111 1.00 94.62 247 GLY A C 1
ATOM 2060 O O . GLY A 1 247 ? -14.284 -5.601 -4.892 1.00 94.62 247 GLY A O 1
ATOM 2061 N N . ILE A 1 248 ? -12.979 -5.353 -6.695 1.00 95.31 248 ILE A N 1
ATOM 2062 C CA . ILE A 1 248 ? -11.807 -4.864 -5.953 1.00 95.31 248 ILE A CA 1
ATOM 2063 C C . ILE A 1 248 ? -12.133 -3.596 -5.151 1.00 95.31 248 ILE A C 1
ATOM 2065 O O . ILE A 1 248 ? -11.659 -3.431 -4.026 1.00 95.31 248 ILE A O 1
ATOM 2069 N N . ASN A 1 249 ? -12.951 -2.689 -5.695 1.00 94.56 249 ASN A N 1
ATOM 2070 C CA . ASN A 1 249 ? -13.401 -1.513 -4.954 1.00 94.56 249 ASN A CA 1
ATOM 2071 C C . ASN A 1 249 ? -14.343 -1.916 -3.813 1.00 94.56 249 ASN A C 1
ATOM 2073 O O . ASN A 1 249 ? -14.208 -1.394 -2.711 1.00 94.56 249 ASN A O 1
ATOM 2077 N N . ASN A 1 250 ? -15.256 -2.863 -4.042 1.00 95.62 250 ASN A N 1
ATOM 2078 C CA . ASN A 1 250 ? -16.167 -3.340 -2.997 1.00 95.62 250 ASN A CA 1
ATOM 2079 C C . ASN A 1 250 ? -15.387 -3.948 -1.825 1.00 95.62 250 ASN A C 1
ATOM 2081 O O . ASN A 1 250 ? -15.654 -3.606 -0.677 1.00 95.62 250 ASN A O 1
ATOM 2085 N N . PHE A 1 251 ? -14.355 -4.743 -2.115 1.00 97.62 251 PHE A N 1
ATOM 2086 C CA . PHE A 1 251 ? -13.428 -5.249 -1.107 1.00 97.62 251 PHE A CA 1
ATOM 2087 C C . PHE A 1 251 ? -12.674 -4.119 -0.385 1.00 97.62 251 PHE A C 1
ATOM 2089 O O . PHE A 1 251 ? -12.651 -4.083 0.844 1.00 97.62 251 PHE A O 1
ATOM 2096 N N . LEU A 1 252 ? -12.095 -3.160 -1.120 1.00 96.81 252 LEU A N 1
ATOM 2097 C CA . LEU A 1 252 ? -11.329 -2.040 -0.549 1.00 96.81 252 LEU A CA 1
ATOM 2098 C C . LEU A 1 252 ? -12.151 -1.193 0.438 1.00 96.81 252 LEU A C 1
ATOM 2100 O O . LEU A 1 252 ? -11.605 -0.652 1.403 1.00 96.81 252 LEU A O 1
ATOM 2104 N N . TYR A 1 253 ? -13.455 -1.061 0.192 1.00 97.00 253 TYR A N 1
ATOM 2105 C CA . TYR A 1 253 ? -14.381 -0.336 1.060 1.00 97.00 253 TYR A CA 1
ATOM 2106 C C . TYR A 1 253 ? -15.242 -1.256 1.930 1.00 97.00 253 TYR A C 1
ATOM 2108 O O . TYR A 1 253 ? -16.195 -0.775 2.533 1.00 97.00 253 TYR A O 1
ATOM 2116 N N . SER A 1 254 ? -14.930 -2.546 2.030 1.00 97.69 254 SER A N 1
ATOM 2117 C CA . SER A 1 254 ? -15.664 -3.489 2.879 1.00 97.69 254 SER A CA 1
ATOM 2118 C C . SER A 1 254 ? -15.427 -3.227 4.372 1.00 97.69 254 SER A C 1
ATOM 2120 O O . SER A 1 254 ? -14.444 -2.576 4.759 1.00 97.69 254 SER A O 1
ATOM 2122 N N . ASP A 1 255 ? -16.348 -3.694 5.215 1.00 97.88 255 ASP A N 1
ATOM 2123 C CA . ASP A 1 255 ? -16.196 -3.582 6.671 1.00 97.88 255 ASP A CA 1
ATOM 2124 C C . ASP A 1 255 ? -15.163 -4.595 7.171 1.00 97.88 255 ASP A C 1
ATOM 2126 O O . ASP A 1 255 ? -14.341 -4.280 8.021 1.00 97.88 255 ASP A O 1
ATOM 2130 N N . GLU A 1 256 ? -15.085 -5.748 6.521 1.00 97.69 256 GLU A N 1
ATOM 2131 C CA . GLU A 1 256 ? -14.179 -6.843 6.841 1.00 97.69 256 GLU A CA 1
ATOM 2132 C C . GLU A 1 256 ? -12.718 -6.461 6.607 1.00 97.69 256 GLU A C 1
ATOM 2134 O O . GLU A 1 256 ? -11.852 -6.718 7.444 1.00 97.69 256 GLU A O 1
ATOM 2139 N N . PHE A 1 257 ? -12.424 -5.782 5.494 1.00 97.94 257 PHE A N 1
ATOM 2140 C CA . PHE A 1 257 ? -11.087 -5.238 5.271 1.00 97.94 257 PHE A CA 1
ATOM 2141 C C . PHE A 1 257 ? -10.778 -4.076 6.228 1.00 97.94 257 PHE A C 1
ATOM 2143 O O . PHE A 1 257 ? -9.645 -3.914 6.686 1.00 97.94 257 PHE A O 1
ATOM 2150 N N . SER A 1 258 ? -11.797 -3.285 6.574 1.00 97.81 258 SER A N 1
ATOM 2151 C CA . SER A 1 258 ? -11.682 -2.202 7.553 1.00 97.81 258 SER A CA 1
ATOM 2152 C C . SER A 1 258 ? -11.385 -2.732 8.964 1.00 97.81 258 SER A C 1
ATOM 2154 O O . SER A 1 258 ? -10.590 -2.121 9.676 1.00 97.81 258 SER A O 1
ATOM 2156 N N . ASP A 1 259 ? -11.931 -3.887 9.342 1.00 97.25 259 ASP A N 1
ATOM 2157 C CA . ASP A 1 259 ? -11.669 -4.554 10.619 1.00 97.25 259 ASP A CA 1
ATOM 2158 C C . ASP A 1 259 ? -10.206 -4.996 10.750 1.00 97.25 259 ASP A C 1
ATOM 2160 O O . ASP A 1 259 ? -9.619 -4.848 11.823 1.00 97.25 259 ASP A O 1
ATOM 2164 N N . ILE A 1 260 ? -9.574 -5.465 9.664 1.00 96.31 260 ILE A N 1
ATOM 2165 C CA . ILE A 1 260 ? -8.135 -5.797 9.648 1.00 96.31 260 ILE A CA 1
ATOM 2166 C C . ILE A 1 260 ? -7.298 -4.546 9.923 1.00 96.31 260 ILE A C 1
ATOM 2168 O O . ILE A 1 260 ? -6.397 -4.562 10.763 1.00 96.31 260 ILE A O 1
ATOM 2172 N N . ILE A 1 261 ? -7.615 -3.445 9.234 1.00 97.50 261 ILE A N 1
ATOM 2173 C CA . ILE A 1 261 ? -6.928 -2.164 9.422 1.00 97.50 261 ILE A CA 1
ATOM 2174 C C . ILE A 1 261 ? -7.094 -1.685 10.869 1.00 97.50 261 ILE A C 1
ATOM 2176 O O . ILE A 1 261 ? -6.114 -1.321 11.519 1.00 97.50 261 ILE A O 1
ATOM 2180 N N . MET A 1 262 ? -8.322 -1.719 11.392 1.00 97.25 262 MET A N 1
ATOM 2181 C CA . MET A 1 262 ? -8.610 -1.305 12.764 1.00 97.25 262 MET A CA 1
ATOM 2182 C C . MET A 1 262 ? -7.916 -2.184 13.790 1.00 97.25 262 MET A C 1
ATOM 2184 O O . MET A 1 262 ? -7.404 -1.651 14.767 1.00 97.25 262 MET A O 1
ATOM 2188 N N . ARG A 1 263 ? -7.839 -3.501 13.572 1.00 95.00 263 ARG A N 1
ATOM 2189 C CA . ARG A 1 263 ? -7.110 -4.407 14.464 1.00 95.00 263 ARG A CA 1
ATOM 2190 C C . ARG A 1 263 ? -5.664 -3.956 14.643 1.00 95.00 263 ARG A C 1
ATOM 2192 O O . ARG A 1 263 ? -5.212 -3.875 15.779 1.00 95.00 263 ARG A O 1
ATOM 2199 N N . ILE A 1 264 ? -4.977 -3.621 13.551 1.00 94.69 264 ILE A N 1
ATOM 2200 C CA . ILE A 1 264 ? -3.588 -3.140 13.592 1.00 94.69 264 ILE A CA 1
ATOM 2201 C C . ILE A 1 264 ? -3.497 -1.781 14.291 1.00 94.69 264 ILE A C 1
ATOM 2203 O O . ILE A 1 264 ? -2.610 -1.579 15.113 1.00 94.69 264 ILE A O 1
ATOM 2207 N N . LEU A 1 265 ? -4.410 -0.849 14.002 1.00 96.31 265 LEU A N 1
ATOM 2208 C CA . LEU A 1 265 ? -4.403 0.480 14.626 1.00 96.31 265 LEU A CA 1
ATOM 2209 C C . LEU A 1 265 ? -4.684 0.429 16.134 1.00 96.31 265 LEU A C 1
ATOM 2211 O O . LEU A 1 265 ? -4.020 1.130 16.894 1.00 96.31 265 LEU A O 1
ATOM 2215 N N . VAL A 1 266 ? -5.639 -0.397 16.565 1.00 95.00 266 VAL A N 1
ATOM 2216 C CA . VAL A 1 266 ? -5.960 -0.621 17.983 1.00 95.00 266 VAL A CA 1
ATOM 2217 C C . VAL A 1 266 ? -4.776 -1.269 18.690 1.00 95.00 266 VAL A C 1
ATOM 2219 O O . VAL A 1 266 ? -4.361 -0.785 19.735 1.00 95.00 266 VAL A O 1
ATOM 2222 N N . ASP A 1 267 ? -4.169 -2.295 18.091 1.00 92.25 267 ASP A N 1
ATOM 2223 C CA . ASP A 1 267 ? -2.986 -2.944 18.660 1.00 92.25 267 ASP A CA 1
ATOM 2224 C C . ASP A 1 267 ? -1.813 -1.960 18.798 1.00 92.25 267 ASP A C 1
ATOM 2226 O O . ASP A 1 267 ? -1.114 -1.949 19.816 1.00 92.25 267 ASP A O 1
ATOM 2230 N N . TRP A 1 268 ? -1.638 -1.066 17.818 1.00 92.69 268 TRP A N 1
ATOM 2231 C CA . TRP A 1 268 ? -0.693 0.048 17.895 1.00 92.69 268 TRP A CA 1
ATOM 2232 C C . TRP A 1 268 ? -1.018 1.035 19.016 1.00 92.69 268 TRP A C 1
ATOM 2234 O O . TRP A 1 268 ? -0.105 1.480 19.711 1.00 92.69 268 TRP A O 1
ATOM 2244 N N . CYS A 1 269 ? -2.299 1.354 19.205 1.00 92.44 269 CYS A N 1
ATOM 2245 C CA . CYS A 1 269 ? -2.791 2.263 20.236 1.00 92.44 269 CYS A CA 1
ATOM 2246 C C . CYS A 1 269 ? -2.612 1.702 21.658 1.00 92.44 269 CYS A C 1
ATOM 2248 O O . CYS A 1 269 ? -2.213 2.434 22.565 1.00 92.44 269 CYS A O 1
ATOM 2250 N N . ASP A 1 270 ? -2.852 0.408 21.855 1.00 91.62 270 ASP A N 1
ATOM 2251 C CA . ASP A 1 270 ? -2.763 -0.243 23.167 1.00 91.62 270 ASP A CA 1
ATOM 2252 C C . ASP A 1 270 ? -1.312 -0.458 23.623 1.00 91.62 270 ASP A C 1
ATOM 2254 O O . ASP A 1 270 ? -1.016 -0.503 24.819 1.00 91.62 270 ASP A O 1
ATOM 2258 N N . ASN A 1 271 ? -0.381 -0.562 22.673 1.00 89.44 271 ASN A N 1
ATOM 2259 C CA . ASN A 1 271 ? 1.021 -0.886 22.934 1.00 89.44 271 ASN A CA 1
ATOM 2260 C C . ASN A 1 271 ? 1.981 0.264 22.563 1.00 89.44 271 ASN A C 1
ATOM 2262 O O . ASN A 1 271 ? 3.175 0.044 22.320 1.00 89.44 271 ASN A O 1
ATOM 2266 N N . ILE A 1 272 ? 1.489 1.510 22.573 1.00 85.06 272 ILE A N 1
ATOM 2267 C CA . ILE A 1 272 ? 2.315 2.712 22.386 1.00 85.06 272 ILE A CA 1
ATOM 2268 C C . ILE A 1 272 ? 3.489 2.687 23.379 1.00 85.06 272 ILE A C 1
ATOM 2270 O O . ILE A 1 272 ? 3.310 2.589 24.591 1.00 85.06 272 ILE A O 1
ATOM 2274 N N . GLY A 1 273 ? 4.714 2.768 22.854 1.00 81.12 273 GLY A N 1
ATOM 2275 C CA . GLY A 1 273 ? 5.953 2.750 23.642 1.00 81.12 273 GLY A CA 1
ATOM 2276 C C . GLY A 1 273 ? 6.535 1.361 23.926 1.00 81.12 273 GLY A C 1
ATOM 2277 O O . GLY A 1 273 ? 7.674 1.280 24.381 1.00 81.12 273 GLY A O 1
ATOM 2278 N N . ARG A 1 274 ? 5.809 0.272 23.632 1.00 82.31 274 ARG A N 1
ATOM 2279 C CA . ARG A 1 274 ? 6.335 -1.106 23.715 1.00 82.31 274 ARG A CA 1
ATOM 2280 C C . ARG A 1 274 ? 6.826 -1.644 22.378 1.00 82.31 274 ARG A C 1
ATOM 2282 O O . ARG A 1 274 ? 7.680 -2.531 22.370 1.00 82.31 274 ARG A O 1
ATOM 2289 N N . TYR A 1 275 ? 6.304 -1.127 21.266 1.00 70.50 275 TYR A N 1
ATOM 2290 C CA . TYR A 1 275 ? 6.718 -1.595 19.949 1.00 70.50 275 TYR A CA 1
ATOM 2291 C C . TYR A 1 275 ? 8.186 -1.308 19.675 1.00 70.50 275 TYR A C 1
ATOM 2293 O O . TYR A 1 275 ? 8.663 -0.174 19.744 1.00 70.50 275 TYR A O 1
ATOM 2301 N N . LYS A 1 276 ? 8.880 -2.381 19.303 1.00 66.19 276 LYS A N 1
ATOM 2302 C CA . LYS A 1 276 ? 10.149 -2.321 18.588 1.00 66.19 276 LYS A CA 1
ATOM 2303 C C . LYS A 1 276 ? 9.881 -1.954 17.126 1.00 66.19 276 LYS A C 1
ATOM 2305 O O . LYS A 1 276 ? 8.739 -1.902 16.678 1.00 66.19 276 LYS A O 1
ATOM 2310 N N . SER A 1 277 ? 10.950 -1.774 16.358 1.00 73.38 277 SER A N 1
ATOM 2311 C CA . SER A 1 277 ? 10.899 -1.563 14.906 1.00 73.38 277 SER A CA 1
ATOM 2312 C C . SER A 1 277 ? 10.077 -2.611 14.134 1.00 73.38 277 SER A C 1
ATOM 2314 O O . SER A 1 277 ? 9.647 -2.320 13.026 1.00 73.38 277 SER A O 1
ATOM 2316 N N . GLU A 1 278 ? 9.853 -3.806 14.695 1.00 72.69 278 GLU A N 1
ATOM 2317 C CA . GLU A 1 278 ? 9.235 -4.950 14.004 1.00 72.69 278 GLU A CA 1
ATOM 2318 C C . GLU A 1 278 ? 7.747 -4.750 13.649 1.00 72.69 278 GLU A C 1
ATOM 2320 O O . GLU A 1 278 ? 7.317 -5.256 12.622 1.00 72.69 278 GLU A O 1
ATOM 2325 N N . GLY A 1 279 ? 6.980 -3.948 14.396 1.00 85.69 279 GLY A N 1
ATOM 2326 C CA . GLY A 1 279 ? 5.575 -3.672 14.048 1.00 85.69 279 GLY A CA 1
ATOM 2327 C C . GLY A 1 279 ? 5.386 -2.509 13.066 1.00 85.69 279 GLY A C 1
ATOM 2328 O O . GLY A 1 279 ? 4.271 -2.249 12.605 1.00 85.69 279 GLY A O 1
ATOM 2329 N N . LEU A 1 280 ? 6.436 -1.712 12.816 1.00 92.25 280 LEU A N 1
ATOM 2330 C CA . LEU A 1 280 ? 6.304 -0.427 12.115 1.00 92.25 280 LEU A CA 1
ATOM 2331 C C . LEU A 1 280 ? 5.899 -0.627 10.653 1.00 92.25 280 LEU A C 1
ATOM 2333 O O . LEU A 1 280 ? 5.176 0.191 10.088 1.00 92.25 280 LEU A O 1
ATOM 2337 N N . GLU A 1 281 ? 6.314 -1.738 10.055 1.00 91.31 281 GLU A N 1
ATOM 2338 C CA . GLU A 1 281 ? 5.985 -2.094 8.677 1.00 91.31 281 GLU A CA 1
ATOM 2339 C C . GLU A 1 281 ? 4.469 -2.248 8.477 1.00 91.31 281 GLU A C 1
ATOM 2341 O O . GLU A 1 281 ? 3.925 -1.725 7.503 1.00 91.31 281 GLU A O 1
ATOM 2346 N N . ASN A 1 282 ? 3.761 -2.844 9.445 1.00 92.25 282 ASN A N 1
ATOM 2347 C CA . ASN A 1 282 ? 2.296 -2.914 9.456 1.00 92.25 282 ASN A CA 1
ATOM 2348 C C . ASN A 1 282 ? 1.650 -1.533 9.481 1.00 92.25 282 ASN A C 1
ATOM 2350 O O . ASN A 1 282 ? 0.703 -1.270 8.738 1.00 92.25 282 ASN A O 1
ATOM 2354 N N . LEU A 1 283 ? 2.168 -0.641 10.324 1.00 95.12 283 LEU A N 1
ATOM 2355 C CA . LEU A 1 283 ? 1.641 0.711 10.448 1.00 95.12 283 LEU A CA 1
ATOM 2356 C C . LEU A 1 283 ? 1.858 1.506 9.152 1.00 95.12 283 LEU A C 1
ATOM 2358 O O . LEU A 1 283 ? 0.940 2.180 8.679 1.00 95.12 283 LEU A O 1
ATOM 2362 N N . ILE A 1 284 ? 3.042 1.386 8.540 1.00 96.06 284 ILE A N 1
ATOM 2363 C CA . ILE A 1 284 ? 3.356 1.976 7.232 1.00 96.06 284 ILE A CA 1
ATOM 2364 C C . ILE A 1 284 ? 2.392 1.426 6.174 1.00 96.06 284 ILE A C 1
ATOM 2366 O O . ILE A 1 284 ? 1.754 2.214 5.477 1.00 96.06 284 ILE A O 1
ATOM 2370 N N . MET A 1 285 ? 2.228 0.104 6.087 1.00 95.56 285 MET A N 1
ATOM 2371 C CA . MET A 1 285 ? 1.337 -0.550 5.123 1.00 95.56 285 MET A CA 1
ATOM 2372 C C . MET A 1 285 ? -0.115 -0.081 5.274 1.00 95.56 285 MET A C 1
ATOM 2374 O O . MET A 1 285 ? -0.735 0.346 4.299 1.00 95.56 285 MET A O 1
ATOM 2378 N N . VAL A 1 286 ? -0.644 -0.082 6.502 1.00 97.25 286 VAL A N 1
ATOM 2379 C CA . VAL A 1 286 ? -1.984 0.435 6.812 1.00 97.25 286 VAL A CA 1
ATOM 2380 C C . VAL A 1 286 ? -2.125 1.887 6.365 1.00 97.25 286 VAL A C 1
ATOM 2382 O O . VAL A 1 286 ? -3.114 2.243 5.730 1.00 97.25 286 VAL A O 1
ATOM 2385 N N . SER A 1 287 ? -1.124 2.722 6.631 1.00 98.06 287 SER A N 1
ATOM 2386 C CA . SER A 1 287 ? -1.166 4.146 6.282 1.00 98.06 287 SER A CA 1
ATOM 2387 C C . SER A 1 287 ? -1.165 4.358 4.769 1.00 98.06 287 SER A C 1
ATOM 2389 O O . SER A 1 287 ? -1.930 5.174 4.257 1.00 98.06 287 SER A O 1
ATOM 2391 N N . VAL A 1 288 ? -0.385 3.565 4.030 1.00 97.31 288 VAL A N 1
ATOM 2392 C CA . VAL A 1 288 ? -0.404 3.562 2.563 1.00 97.31 288 VAL A CA 1
ATOM 2393 C C . VAL A 1 288 ? -1.763 3.098 2.025 1.00 97.31 288 VAL A C 1
ATOM 2395 O O . VAL A 1 288 ? -2.295 3.721 1.106 1.00 97.31 288 VAL A O 1
ATOM 2398 N N . ILE A 1 289 ? -2.366 2.058 2.609 1.00 97.62 289 ILE A N 1
ATOM 2399 C CA . ILE A 1 289 ? -3.711 1.591 2.236 1.00 97.62 289 ILE A CA 1
ATOM 2400 C C . ILE A 1 289 ? -4.763 2.679 2.501 1.00 97.62 289 ILE A C 1
ATOM 2402 O O . ILE A 1 289 ? -5.672 2.856 1.692 1.00 97.62 289 ILE A O 1
ATOM 2406 N N . LEU A 1 290 ? -4.645 3.451 3.583 1.00 98.00 290 LEU A N 1
ATOM 2407 C CA . LEU A 1 290 ? -5.559 4.564 3.866 1.00 98.00 290 LEU A CA 1
ATOM 2408 C C . LEU A 1 290 ? -5.418 5.694 2.845 1.00 98.00 290 LEU A C 1
ATOM 2410 O O . LEU A 1 290 ? -6.427 6.176 2.326 1.00 98.00 290 LEU A O 1
ATOM 2414 N N . CYS A 1 291 ? -4.182 6.049 2.484 1.00 97.50 291 CYS A N 1
ATOM 2415 C CA . CYS A 1 291 ? -3.915 6.970 1.380 1.00 97.50 291 CYS A CA 1
ATOM 2416 C C . CYS A 1 291 ? -4.532 6.453 0.073 1.00 97.50 291 CYS A C 1
ATOM 2418 O O . CYS A 1 291 ? -5.130 7.225 -0.675 1.00 97.50 291 CYS A O 1
ATOM 2420 N N . LEU A 1 292 ? -4.437 5.144 -0.193 1.00 95.81 292 LEU A N 1
ATOM 2421 C CA . LEU A 1 292 ? -5.028 4.519 -1.374 1.00 95.81 292 LEU A CA 1
ATOM 2422 C C . LEU A 1 292 ? -6.552 4.643 -1.355 1.00 95.81 292 LEU A C 1
ATOM 2424 O O . LEU A 1 292 ? -7.129 5.091 -2.343 1.00 95.81 292 LEU A O 1
ATOM 2428 N N . ARG A 1 293 ? -7.202 4.304 -0.234 1.00 95.94 293 ARG A N 1
ATOM 2429 C CA . ARG A 1 293 ? -8.659 4.423 -0.067 1.00 95.94 293 ARG A CA 1
ATOM 2430 C C . ARG A 1 293 ? -9.131 5.840 -0.371 1.00 95.94 293 ARG A C 1
ATOM 2432 O O . ARG A 1 293 ? -10.032 5.986 -1.195 1.00 95.94 293 ARG A O 1
ATOM 2439 N N . LEU A 1 294 ? -8.506 6.859 0.226 1.00 94.88 294 LEU A N 1
ATOM 2440 C CA . LEU A 1 294 ? -8.872 8.257 -0.019 1.00 94.88 294 LEU A CA 1
ATOM 2441 C C . LEU A 1 294 ? -8.597 8.687 -1.456 1.00 94.88 294 LEU A C 1
ATOM 2443 O O . LEU A 1 294 ? -9.495 9.222 -2.106 1.00 94.88 294 LEU A O 1
ATOM 2447 N N . LYS A 1 295 ? -7.399 8.417 -1.990 1.00 94.62 295 LYS A N 1
ATOM 2448 C CA . LYS A 1 295 ? -7.058 8.808 -3.364 1.00 94.62 295 LYS A CA 1
ATOM 2449 C C . LYS A 1 295 ? -8.045 8.216 -4.373 1.00 94.62 295 LYS A C 1
ATOM 2451 O O . LYS A 1 295 ? -8.514 8.921 -5.261 1.00 94.62 295 LYS A O 1
ATOM 2456 N N . MET A 1 296 ? -8.410 6.947 -4.201 1.00 91.94 296 MET A N 1
ATOM 2457 C CA . MET A 1 296 ? -9.385 6.266 -5.056 1.00 91.94 296 MET A CA 1
ATOM 2458 C C . MET A 1 296 ? -10.765 6.932 -4.992 1.00 91.94 296 MET A C 1
ATOM 2460 O O . MET A 1 296 ? -11.366 7.179 -6.033 1.00 91.94 296 MET A O 1
ATOM 2464 N N . THR A 1 297 ? -11.237 7.315 -3.803 1.00 91.75 297 THR A N 1
ATOM 2465 C CA . THR A 1 297 ? -12.517 8.033 -3.667 1.00 91.75 297 THR A CA 1
ATOM 2466 C C . THR A 1 297 ? -12.493 9.468 -4.182 1.00 91.75 297 THR A C 1
ATOM 2468 O O . THR A 1 297 ? -13.537 10.006 -4.523 1.00 91.75 297 THR A O 1
ATOM 2471 N N . LEU A 1 298 ? -11.328 10.117 -4.225 1.00 89.62 298 LEU A N 1
ATOM 2472 C CA . LEU A 1 298 ? -11.221 11.472 -4.764 1.00 89.62 298 LEU A CA 1
ATOM 2473 C C . LEU A 1 298 ? -11.304 11.487 -6.291 1.00 89.62 298 LEU A C 1
ATOM 2475 O O . LEU A 1 298 ? -11.812 12.463 -6.836 1.00 89.62 298 LEU A O 1
ATOM 2479 N N . ASN A 1 299 ? -10.836 10.414 -6.934 1.00 85.69 299 ASN A N 1
ATOM 2480 C CA . ASN A 1 299 ? -10.822 10.257 -8.388 1.00 85.69 299 ASN A CA 1
ATOM 2481 C C . ASN A 1 299 ? -12.109 9.629 -8.939 1.00 85.69 299 ASN A C 1
ATOM 2483 O O . ASN A 1 299 ? -12.448 9.843 -10.097 1.00 85.69 299 ASN A O 1
ATOM 2487 N N . GLN A 1 300 ? -12.815 8.835 -8.131 1.00 79.75 300 GLN A N 1
ATOM 2488 C CA . GLN A 1 300 ? -14.104 8.258 -8.498 1.00 79.75 300 GLN A CA 1
ATOM 2489 C C . GLN A 1 300 ? -15.219 9.186 -8.013 1.00 79.75 300 GLN A C 1
ATOM 2491 O O . GLN A 1 300 ? -15.308 9.456 -6.818 1.00 79.75 300 GLN A O 1
ATOM 2496 N N . ASN A 1 301 ? -16.124 9.611 -8.897 1.00 79.12 301 ASN A N 1
ATOM 2497 C CA . ASN A 1 301 ? -17.349 10.337 -8.525 1.00 79.12 301 ASN A CA 1
ATOM 2498 C C . ASN A 1 301 ? -18.369 9.403 -7.828 1.00 79.12 301 ASN A C 1
ATOM 2500 O O . ASN A 1 301 ? -19.538 9.349 -8.189 1.00 79.12 301 ASN A O 1
ATOM 2504 N N . ASN A 1 302 ? -17.924 8.611 -6.846 1.00 85.06 302 ASN A N 1
ATOM 2505 C CA . ASN A 1 302 ? -18.746 7.679 -6.082 1.00 85.06 302 ASN A CA 1
ATOM 2506 C C . ASN A 1 302 ? -18.892 8.178 -4.640 1.00 85.06 302 ASN A C 1
ATOM 2508 O O . ASN A 1 302 ? -18.055 7.914 -3.770 1.00 85.06 302 ASN A O 1
ATOM 2512 N N . TYR A 1 303 ? -19.989 8.893 -4.400 1.00 85.31 303 TYR A N 1
ATOM 2513 C CA . TYR A 1 303 ? -20.278 9.536 -3.122 1.00 85.31 303 TYR A CA 1
ATOM 2514 C C . TYR A 1 303 ? -20.347 8.549 -1.948 1.00 85.31 303 TYR A C 1
ATOM 2516 O O . TYR A 1 303 ? -19.786 8.813 -0.888 1.00 85.31 303 TYR A O 1
ATOM 2524 N N . SER A 1 304 ? -20.970 7.382 -2.144 1.00 89.81 304 SER A N 1
ATOM 2525 C CA . SER A 1 304 ? -21.099 6.360 -1.096 1.00 89.81 304 SER A CA 1
ATOM 2526 C C . SER A 1 304 ? -19.732 5.853 -0.624 1.00 89.81 304 SER A C 1
ATOM 2528 O O . SER A 1 304 ? -19.461 5.816 0.579 1.00 89.81 304 SER A O 1
ATOM 2530 N N . ARG A 1 305 ? -18.834 5.523 -1.564 1.00 91.88 305 ARG A N 1
ATOM 2531 C CA . ARG A 1 305 ? -17.468 5.082 -1.239 1.00 91.88 305 ARG A CA 1
ATOM 2532 C C . ARG A 1 305 ? -16.677 6.199 -0.559 1.00 91.88 305 ARG A C 1
ATOM 2534 O O . ARG A 1 305 ? -15.957 5.924 0.401 1.00 91.88 305 ARG A O 1
ATOM 2541 N N . TYR A 1 306 ? -16.840 7.443 -1.015 1.00 89.94 306 TYR A N 1
ATOM 2542 C CA . TYR A 1 306 ? -16.195 8.607 -0.406 1.00 89.94 306 TYR A CA 1
ATOM 2543 C C . TYR A 1 306 ? -16.633 8.830 1.042 1.00 89.94 306 TYR A C 1
ATOM 2545 O O . TYR A 1 306 ? -15.776 8.908 1.920 1.00 89.94 306 TYR A O 1
ATOM 2553 N N . HIS A 1 307 ? -17.941 8.822 1.309 1.00 91.25 307 HIS A N 1
ATOM 2554 C CA . HIS A 1 307 ? -18.491 8.927 2.661 1.00 91.25 307 HIS A CA 1
ATOM 2555 C C . HIS A 1 307 ? -17.983 7.795 3.561 1.00 91.25 307 HIS A C 1
ATOM 2557 O O . HIS A 1 307 ? -17.513 8.043 4.666 1.00 91.25 307 HIS A O 1
ATOM 2563 N N . LYS A 1 308 ? -17.976 6.548 3.071 1.00 94.69 308 LYS A N 1
ATOM 2564 C CA . LYS A 1 308 ? -17.491 5.401 3.850 1.00 94.69 308 LYS A CA 1
ATOM 2565 C C . LYS A 1 308 ? -15.999 5.500 4.188 1.00 94.69 308 LYS A C 1
ATOM 2567 O O . LYS A 1 308 ? -15.598 5.203 5.312 1.00 94.69 308 LYS A O 1
ATOM 2572 N N . ALA A 1 309 ? -15.165 5.910 3.231 1.00 95.44 309 ALA A N 1
ATOM 2573 C CA . ALA A 1 309 ? -13.737 6.123 3.469 1.00 95.44 309 ALA A CA 1
ATOM 2574 C C . ALA A 1 309 ? -13.497 7.259 4.470 1.00 95.44 309 ALA A C 1
ATOM 2576 O O . ALA A 1 309 ? -12.658 7.138 5.361 1.00 95.44 309 ALA A O 1
ATOM 2577 N N . PHE A 1 310 ? -14.266 8.337 4.340 1.00 93.38 310 PHE A N 1
ATOM 2578 C CA . PHE A 1 310 ? -14.223 9.474 5.240 1.00 93.38 310 PHE A CA 1
ATOM 2579 C C . PHE A 1 310 ? -14.611 9.083 6.668 1.00 93.38 310 PHE A C 1
ATOM 2581 O O . PHE A 1 310 ? -13.849 9.344 7.595 1.00 93.38 310 PHE A O 1
ATOM 2588 N N . ASP A 1 311 ? -15.755 8.422 6.854 1.00 95.56 311 ASP A N 1
ATOM 2589 C CA . ASP A 1 311 ? -16.236 7.994 8.170 1.00 95.56 311 ASP A CA 1
ATOM 2590 C C . ASP A 1 311 ? -15.240 7.064 8.850 1.00 95.56 311 ASP A C 1
ATOM 2592 O O . ASP A 1 311 ? -14.998 7.161 10.054 1.00 95.56 311 ASP A O 1
ATOM 2596 N N . PHE A 1 312 ? -14.626 6.170 8.072 1.00 97.62 312 PHE A N 1
ATOM 2597 C CA . PHE A 1 312 ? -13.595 5.279 8.578 1.00 97.62 312 PHE A CA 1
ATOM 2598 C C . PHE A 1 312 ? -12.402 6.053 9.155 1.00 97.62 312 PHE A C 1
ATOM 2600 O O . PHE A 1 312 ? -11.920 5.721 10.236 1.00 97.62 312 PHE A O 1
ATOM 2607 N N . ILE A 1 313 ? -11.942 7.080 8.438 1.00 97.19 313 ILE A N 1
ATOM 2608 C CA . ILE A 1 313 ? -10.689 7.787 8.713 1.00 97.19 313 ILE A CA 1
ATOM 2609 C C . ILE A 1 313 ? -10.868 8.922 9.735 1.00 97.19 313 ILE A C 1
ATOM 2611 O O . ILE A 1 313 ? -10.048 9.080 10.643 1.00 97.19 313 ILE A O 1
ATOM 2615 N N . SER A 1 314 ? -11.936 9.703 9.597 1.00 96.62 314 SER A N 1
ATOM 2616 C CA . SER A 1 314 ? -12.202 10.918 10.376 1.00 96.62 314 SER A CA 1
ATOM 2617 C C . SER A 1 314 ? -13.210 10.700 11.507 1.00 96.62 314 SER A C 1
ATOM 2619 O O . SER A 1 314 ? -13.309 11.547 12.397 1.00 96.62 314 SER A O 1
ATOM 2621 N N . GLY A 1 315 ? -13.943 9.582 11.505 1.00 97.38 315 GLY A N 1
ATOM 2622 C CA . GLY A 1 315 ? -14.916 9.249 12.541 1.00 97.38 315 GLY A CA 1
ATOM 2623 C C . GLY A 1 315 ? -14.272 9.029 13.909 1.00 97.38 315 GLY A C 1
ATOM 2624 O O . GLY A 1 315 ? -13.234 8.379 14.031 1.00 97.38 315 GLY A O 1
ATOM 2625 N N . ILE A 1 316 ? -14.906 9.563 14.954 1.00 97.88 316 ILE A N 1
ATOM 2626 C CA . ILE A 1 316 ? -14.483 9.384 16.348 1.00 97.88 316 ILE A CA 1
ATOM 2627 C C . ILE A 1 316 ? -14.822 7.972 16.813 1.00 97.88 316 ILE A C 1
ATOM 2629 O O . ILE A 1 316 ? -15.990 7.574 16.794 1.00 97.88 316 ILE A O 1
ATOM 2633 N N . ARG A 1 317 ? -13.820 7.225 17.289 1.00 97.62 317 ARG A N 1
ATOM 2634 C CA . ARG A 1 317 ? -14.001 5.829 17.691 1.00 97.62 317 ARG A CA 1
ATOM 2635 C C . ARG A 1 317 ? -13.609 5.572 19.139 1.00 97.62 317 ARG A C 1
ATOM 2637 O O . ARG A 1 317 ? -12.618 6.093 19.646 1.00 97.62 317 ARG A O 1
ATOM 2644 N N . LYS A 1 318 ? -14.406 4.743 19.820 1.00 97.12 318 LYS A N 1
ATOM 2645 C CA . LYS A 1 318 ? -14.182 4.377 21.229 1.00 97.12 318 LYS A CA 1
ATOM 2646 C C . LYS A 1 318 ? -12.991 3.435 21.407 1.00 97.12 318 LYS A C 1
ATOM 2648 O O . LYS A 1 318 ? -12.280 3.563 22.395 1.00 97.12 318 LYS A O 1
ATOM 2653 N N . ASP A 1 319 ? -12.782 2.527 20.459 1.00 96.06 319 ASP A N 1
ATOM 2654 C CA . ASP A 1 319 ? -11.652 1.587 20.431 1.00 96.06 319 ASP A CA 1
ATOM 2655 C C . ASP A 1 319 ? -10.297 2.285 20.218 1.00 96.06 319 ASP A C 1
ATOM 2657 O O . ASP A 1 319 ? -9.272 1.744 20.605 1.00 96.06 319 ASP A O 1
ATOM 2661 N N . LEU A 1 320 ? -10.295 3.517 19.698 1.00 96.88 320 LEU A N 1
ATOM 2662 C CA . LEU A 1 320 ? -9.124 4.400 19.627 1.00 96.88 320 LEU A CA 1
ATOM 2663 C C . LEU A 1 320 ? -9.092 5.450 20.753 1.00 96.88 320 LEU A C 1
ATOM 2665 O O . LEU A 1 320 ? -8.494 6.518 20.604 1.00 96.88 320 LEU A O 1
ATOM 2669 N N . GLY A 1 321 ? -9.795 5.209 21.865 1.00 96.06 321 GLY A N 1
ATOM 2670 C CA . GLY A 1 321 ? -9.812 6.116 23.017 1.00 96.06 321 GLY A CA 1
ATOM 2671 C C . GLY A 1 321 ? -10.530 7.448 22.769 1.00 96.06 321 GLY A C 1
ATOM 2672 O O . GLY A 1 321 ? -10.207 8.449 23.403 1.00 96.06 321 GLY A O 1
ATOM 2673 N N . GLY A 1 322 ? -11.496 7.486 21.846 1.00 97.12 322 GLY A N 1
ATOM 2674 C CA . GLY A 1 322 ? -12.216 8.707 21.470 1.00 97.12 322 GLY A CA 1
ATOM 2675 C C . GLY A 1 322 ? -11.504 9.549 20.410 1.00 97.12 322 GLY A C 1
ATOM 2676 O O . GLY A 1 322 ? -11.848 10.718 20.243 1.00 97.12 322 GLY A O 1
ATOM 2677 N N . ASN A 1 323 ? -10.536 8.967 19.701 1.00 97.75 323 ASN A N 1
ATOM 2678 C CA . ASN A 1 323 ? -9.833 9.596 18.587 1.00 97.75 323 ASN A CA 1
ATOM 2679 C C . ASN A 1 323 ? -10.312 9.035 17.240 1.00 97.75 323 ASN A C 1
ATOM 2681 O O . ASN A 1 323 ? -10.961 7.990 17.171 1.00 97.75 323 ASN A O 1
ATOM 2685 N N . ASN A 1 324 ? -9.966 9.731 16.164 1.00 98.06 324 ASN A N 1
ATOM 2686 C CA . ASN A 1 324 ? -10.059 9.262 14.791 1.00 98.06 324 ASN A CA 1
ATOM 2687 C C . ASN A 1 324 ? -8.692 8.773 14.291 1.00 98.06 324 ASN A C 1
ATOM 2689 O O . ASN A 1 324 ? -7.653 8.993 14.925 1.00 98.06 324 ASN A O 1
ATOM 2693 N N . VAL A 1 325 ? -8.697 8.093 13.144 1.00 98.38 325 VAL A N 1
ATOM 2694 C CA . VAL A 1 325 ? -7.502 7.445 12.588 1.00 98.38 325 VAL A CA 1
ATOM 2695 C C . VAL A 1 325 ? -6.432 8.476 12.232 1.00 98.38 325 VAL A C 1
ATOM 2697 O O . VAL A 1 325 ? -5.264 8.262 12.546 1.00 98.38 325 VAL A O 1
ATOM 2700 N N . ILE A 1 326 ? -6.803 9.616 11.638 1.00 98.00 326 ILE A N 1
ATOM 2701 C CA . ILE A 1 326 ? -5.827 10.661 11.276 1.00 98.00 326 ILE A CA 1
ATOM 2702 C C . ILE A 1 326 ? -5.111 11.199 12.511 1.00 98.00 326 ILE A C 1
ATOM 2704 O O . ILE A 1 326 ? -3.889 11.328 12.502 1.00 98.00 326 ILE A O 1
ATOM 2708 N N . THR A 1 327 ? -5.846 11.515 13.577 1.00 98.19 327 THR A N 1
ATOM 2709 C CA . THR A 1 327 ? -5.250 12.050 14.803 1.00 98.19 327 THR A CA 1
ATOM 2710 C C . THR A 1 327 ? -4.357 11.018 15.487 1.00 98.19 327 THR A C 1
ATOM 2712 O O . THR A 1 327 ? -3.266 11.383 15.928 1.00 98.19 327 THR A O 1
ATOM 2715 N N . LEU A 1 328 ? -4.744 9.737 15.495 1.00 97.88 328 LEU A N 1
ATOM 2716 C CA . LEU A 1 328 ? -3.871 8.657 15.960 1.00 97.88 328 LEU A CA 1
ATOM 2717 C C . LEU A 1 328 ? -2.578 8.580 15.133 1.00 97.88 328 LEU A C 1
ATOM 2719 O O . LEU A 1 328 ? -1.490 8.570 15.701 1.00 97.88 328 LEU A O 1
ATOM 2723 N N . LEU A 1 329 ? -2.667 8.569 13.801 1.00 98.00 329 LEU A N 1
ATOM 2724 C CA . LEU A 1 329 ? -1.491 8.492 12.930 1.00 98.00 329 LEU A CA 1
ATOM 2725 C C . LEU A 1 329 ? -0.589 9.727 13.058 1.00 98.00 329 LEU A C 1
ATOM 2727 O O . LEU A 1 329 ? 0.632 9.589 13.088 1.00 98.00 329 LEU A O 1
ATOM 2731 N N . ALA A 1 330 ? -1.162 10.924 13.201 1.00 97.75 330 ALA A N 1
ATOM 2732 C CA . ALA A 1 330 ? -0.410 12.153 13.454 1.00 97.75 330 ALA A CA 1
ATOM 2733 C C . ALA A 1 330 ? 0.307 12.122 14.815 1.00 97.75 330 ALA A C 1
ATOM 2735 O O . ALA A 1 330 ? 1.452 12.568 14.926 1.00 97.75 330 ALA A O 1
ATOM 2736 N N . PHE A 1 331 ? -0.329 11.554 15.844 1.00 96.81 331 PHE A N 1
ATOM 2737 C CA . PHE A 1 331 ? 0.302 11.313 17.139 1.00 96.81 331 PHE A CA 1
ATOM 2738 C C . PHE A 1 331 ? 1.459 10.313 17.026 1.00 96.81 331 PHE A C 1
ATOM 2740 O O . PHE A 1 331 ? 2.580 10.602 17.453 1.00 96.81 331 PHE A O 1
ATOM 2747 N N . LEU A 1 332 ? 1.217 9.166 16.385 1.00 95.94 332 LEU A N 1
ATOM 2748 C CA . LEU A 1 332 ? 2.230 8.135 16.165 1.00 95.94 332 LEU A CA 1
ATOM 2749 C C . LEU A 1 332 ? 3.396 8.663 15.326 1.00 95.94 332 LEU A C 1
ATOM 2751 O O . LEU A 1 332 ? 4.540 8.326 15.615 1.00 95.94 332 LEU A O 1
ATOM 2755 N N . LYS A 1 333 ? 3.148 9.539 14.343 1.00 96.06 333 LYS A N 1
ATOM 2756 C CA . LYS A 1 333 ? 4.199 10.179 13.540 1.00 96.06 333 LYS A CA 1
ATOM 2757 C C . LYS A 1 333 ? 5.213 10.895 14.436 1.00 96.06 333 LYS A C 1
ATOM 2759 O O . LYS A 1 333 ? 6.415 10.713 14.249 1.00 96.06 333 LYS A O 1
ATOM 2764 N N . LYS A 1 334 ? 4.743 11.660 15.430 1.00 94.44 334 LYS A N 1
ATOM 2765 C CA . LYS A 1 334 ? 5.618 12.346 16.398 1.00 94.44 334 LYS A CA 1
ATOM 2766 C C . LYS A 1 334 ? 6.374 11.373 17.299 1.00 94.44 334 LYS A C 1
ATOM 2768 O O . LYS A 1 334 ? 7.532 11.617 17.616 1.00 94.44 334 LYS A O 1
ATOM 2773 N N . LYS A 1 335 ? 5.717 10.291 17.722 1.00 94.38 335 LYS A N 1
ATOM 2774 C CA . LYS A 1 335 ? 6.287 9.309 18.655 1.00 94.38 335 LYS A CA 1
ATOM 2775 C C . LYS A 1 335 ? 7.336 8.406 18.014 1.00 94.38 335 LYS A C 1
ATOM 2777 O O . LYS A 1 335 ? 8.360 8.143 18.631 1.00 94.38 335 LYS A O 1
ATOM 2782 N N . VAL A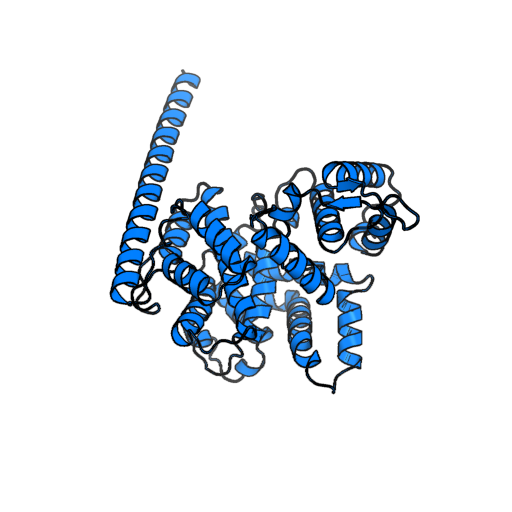 1 336 ? 7.073 7.928 16.801 1.00 93.62 336 VAL A N 1
ATOM 2783 C CA . VAL A 1 336 ? 7.939 6.975 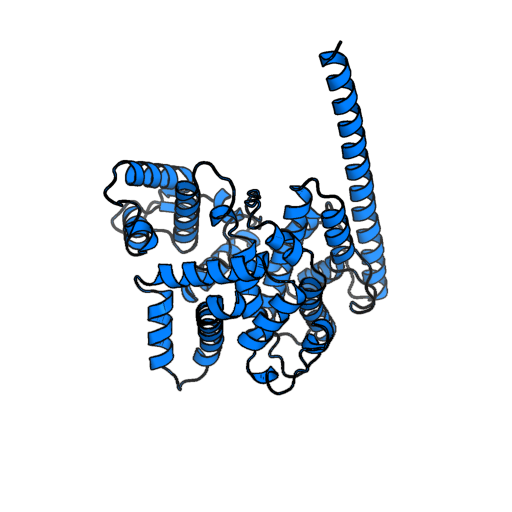16.097 1.00 93.62 336 VAL A CA 1
ATOM 2784 C C . VAL A 1 336 ? 9.122 7.682 15.431 1.00 93.62 336 VAL A C 1
ATOM 2786 O O . VAL A 1 336 ? 10.198 7.099 15.350 1.00 93.62 336 VAL A O 1
ATOM 2789 N N . ASN A 1 337 ? 8.944 8.931 14.979 1.00 93.19 337 ASN A N 1
ATOM 2790 C CA . ASN A 1 337 ? 9.979 9.724 14.308 1.00 93.19 337 ASN A CA 1
ATOM 2791 C C . ASN A 1 337 ? 10.678 8.962 13.160 1.00 93.19 337 ASN A C 1
ATOM 2793 O O . ASN A 1 337 ? 11.901 8.835 13.117 1.00 93.19 337 ASN A O 1
ATOM 2797 N N . HIS A 1 338 ? 9.880 8.411 12.242 1.00 95.81 338 HIS A N 1
ATOM 2798 C CA . HIS A 1 338 ? 10.367 7.669 11.080 1.00 95.81 338 HIS A CA 1
ATOM 2799 C C . HIS A 1 338 ? 9.971 8.380 9.785 1.00 95.81 338 HIS A C 1
ATOM 2801 O O . HIS A 1 338 ? 8.789 8.594 9.533 1.00 95.81 338 HIS A O 1
ATOM 2807 N N . GLU A 1 339 ? 10.949 8.684 8.934 1.00 97.00 339 GLU A N 1
ATOM 2808 C CA . GLU A 1 339 ? 10.796 9.590 7.780 1.00 97.00 339 GLU A CA 1
ATOM 2809 C C . GLU A 1 339 ? 9.774 9.089 6.751 1.00 97.00 339 GLU A C 1
ATOM 2811 O O . GLU A 1 339 ? 8.907 9.836 6.306 1.00 97.00 339 GLU A O 1
ATOM 2816 N N . VAL A 1 340 ? 9.821 7.794 6.418 1.00 96.88 340 VAL A N 1
ATOM 2817 C CA . VAL A 1 340 ? 8.863 7.167 5.485 1.00 96.88 340 VAL A CA 1
ATOM 2818 C C . VAL A 1 340 ? 7.440 7.238 6.020 1.00 96.88 340 VAL A C 1
ATOM 2820 O O . VAL A 1 340 ? 6.550 7.746 5.342 1.00 96.88 340 VAL A O 1
ATOM 2823 N N . PHE A 1 341 ? 7.233 6.785 7.256 1.00 97.50 341 PHE A N 1
ATOM 2824 C CA . PHE A 1 341 ? 5.940 6.865 7.920 1.00 97.50 341 PHE A CA 1
ATOM 2825 C C . PHE A 1 341 ? 5.438 8.313 8.005 1.00 97.50 341 PHE A C 1
ATOM 2827 O O . PHE A 1 341 ? 4.295 8.590 7.652 1.00 97.50 341 PHE A O 1
ATOM 2834 N N . GLY A 1 342 ? 6.309 9.252 8.384 1.00 97.50 342 GLY A N 1
ATOM 2835 C CA . GLY A 1 342 ? 5.990 10.673 8.449 1.00 97.50 342 GLY A CA 1
ATOM 2836 C C . GLY A 1 342 ? 5.531 11.246 7.109 1.00 97.50 342 GLY A C 1
ATOM 2837 O O . GLY A 1 342 ? 4.506 11.924 7.075 1.00 97.50 342 GLY A O 1
ATOM 2838 N N . SER A 1 343 ? 6.228 10.916 6.016 1.00 97.88 343 SER A N 1
ATOM 2839 C CA . SER A 1 343 ? 5.868 11.356 4.662 1.00 97.88 343 SER A CA 1
ATOM 2840 C C . SER A 1 343 ? 4.521 10.786 4.198 1.00 97.88 343 SER A C 1
ATOM 2842 O O . SER A 1 343 ? 3.724 11.502 3.593 1.00 97.88 343 SER A O 1
ATOM 2844 N N . ILE A 1 344 ? 4.219 9.524 4.526 1.00 98.19 344 ILE A N 1
ATOM 2845 C CA . ILE A 1 344 ? 2.922 8.904 4.203 1.00 98.19 344 ILE A CA 1
ATOM 2846 C C . ILE A 1 344 ? 1.787 9.581 4.975 1.00 98.19 344 ILE A C 1
ATOM 2848 O O . ILE A 1 344 ? 0.742 9.871 4.396 1.00 98.19 344 ILE A O 1
ATOM 2852 N N . VAL A 1 345 ? 1.987 9.857 6.265 1.00 98.19 345 VAL A N 1
ATOM 2853 C CA . VAL A 1 345 ? 0.992 10.542 7.103 1.00 98.19 345 VAL A CA 1
ATOM 2854 C C . VAL A 1 345 ? 0.762 11.982 6.626 1.00 98.19 345 VAL A C 1
ATOM 2856 O O . VAL A 1 345 ? -0.381 12.434 6.602 1.00 98.19 345 VAL A O 1
ATOM 2859 N N . ASP A 1 346 ? 1.803 12.685 6.173 1.00 97.81 346 ASP A N 1
ATOM 2860 C CA . ASP A 1 346 ? 1.649 14.010 5.555 1.00 97.81 346 ASP A CA 1
ATOM 2861 C C . ASP A 1 346 ? 0.841 13.952 4.262 1.00 97.81 346 ASP A C 1
ATOM 2863 O O . ASP A 1 346 ? -0.037 14.785 4.043 1.00 97.81 346 ASP A O 1
ATOM 2867 N N . TYR A 1 347 ? 1.079 12.938 3.431 1.00 97.94 347 TYR A N 1
ATOM 2868 C CA . TYR A 1 347 ? 0.281 12.727 2.231 1.00 97.94 347 TYR A CA 1
ATOM 2869 C C . TYR A 1 347 ? -1.180 12.383 2.558 1.00 97.94 347 TYR A C 1
ATOM 2871 O O . TYR A 1 347 ? -2.087 12.867 1.885 1.00 97.94 347 TYR A O 1
ATOM 2879 N N . LEU A 1 348 ? -1.438 11.611 3.621 1.00 97.81 348 LEU A N 1
ATOM 2880 C CA . LEU A 1 348 ? -2.801 11.338 4.088 1.00 97.81 348 LEU A CA 1
ATOM 2881 C C . LEU A 1 348 ? -3.521 12.628 4.510 1.00 97.81 348 LEU A C 1
ATOM 2883 O O . LEU A 1 348 ? -4.701 12.806 4.198 1.00 97.81 348 LEU A O 1
ATOM 2887 N N . MET A 1 349 ? -2.815 13.536 5.192 1.00 97.75 349 MET A N 1
ATOM 2888 C CA . MET A 1 349 ? -3.339 14.857 5.547 1.00 97.75 349 MET A CA 1
ATOM 2889 C C . MET A 1 349 ? -3.604 15.719 4.306 1.00 97.75 349 MET A C 1
ATOM 2891 O O . MET A 1 349 ? -4.678 16.313 4.225 1.00 97.75 349 MET A O 1
ATOM 2895 N N . GLU A 1 350 ? -2.691 15.722 3.323 1.00 97.00 350 GLU A N 1
ATOM 2896 C CA . GLU A 1 350 ? -2.864 16.395 2.020 1.00 97.00 350 GLU A CA 1
ATOM 2897 C C . GLU A 1 350 ? -4.141 15.896 1.321 1.00 97.00 350 GLU A C 1
ATOM 2899 O O . GLU A 1 350 ? -4.994 16.701 0.955 1.00 97.00 350 GLU A O 1
ATOM 2904 N N . LEU A 1 351 ? -4.339 14.574 1.230 1.00 95.62 351 LEU A N 1
ATOM 2905 C CA . LEU A 1 351 ? -5.552 13.971 0.656 1.00 95.62 351 LEU A CA 1
ATOM 2906 C C . LEU A 1 351 ? -6.830 14.310 1.440 1.00 95.62 351 LEU A C 1
ATOM 2908 O O . LEU A 1 351 ? -7.916 14.358 0.865 1.00 95.62 351 LEU A O 1
ATOM 2912 N N . SER A 1 352 ? -6.710 14.536 2.747 1.00 95.69 352 SER A N 1
ATOM 2913 C CA . SER A 1 352 ? -7.830 14.886 3.627 1.00 95.69 352 SER A CA 1
ATOM 2914 C C . SER A 1 352 ? -8.086 16.396 3.703 1.00 95.69 352 SER A C 1
ATOM 2916 O O . SER A 1 352 ? -8.967 16.820 4.447 1.00 95.69 352 SER A O 1
ATOM 2918 N N . ASN A 1 353 ? -7.329 17.220 2.967 1.00 95.50 353 ASN A N 1
ATOM 2919 C CA . ASN A 1 353 ? -7.348 18.685 3.063 1.00 95.50 353 ASN A CA 1
ATOM 2920 C C . ASN A 1 353 ? -7.104 19.223 4.487 1.00 95.50 353 ASN A C 1
ATOM 2922 O O . ASN A 1 353 ? -7.574 20.301 4.846 1.00 95.50 353 ASN A O 1
AT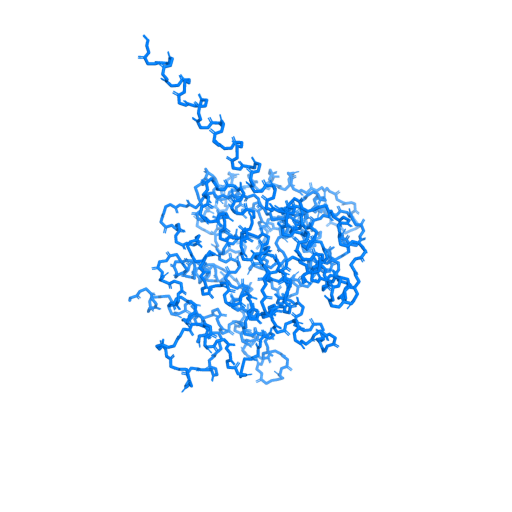OM 2926 N N . ILE A 1 354 ? -6.360 18.488 5.316 1.00 96.62 354 ILE A N 1
ATOM 2927 C CA . ILE A 1 354 ? -5.955 18.967 6.640 1.00 96.62 354 ILE A CA 1
ATOM 2928 C C . ILE A 1 354 ? -4.623 19.709 6.485 1.00 96.62 354 ILE A C 1
ATOM 2930 O O . ILE A 1 354 ? -3.683 19.140 5.923 1.00 96.62 354 ILE A O 1
ATOM 2934 N N . PRO A 1 355 ? -4.491 20.949 6.994 1.00 95.94 355 PRO A N 1
ATOM 2935 C CA . PRO A 1 355 ? -3.221 21.664 6.962 1.00 95.94 355 PRO A CA 1
ATOM 2936 C C . PRO A 1 355 ? -2.102 20.840 7.607 1.00 95.94 355 PRO A C 1
ATOM 2938 O O . PRO A 1 355 ? -2.268 20.309 8.704 1.00 95.94 355 PRO A O 1
ATOM 2941 N N . THR A 1 356 ? -0.937 20.766 6.966 1.00 90.44 356 THR A N 1
ATOM 2942 C CA . THR A 1 356 ? 0.195 19.946 7.443 1.00 90.44 356 THR A CA 1
ATOM 2943 C C . THR A 1 356 ? 0.703 20.365 8.826 1.00 90.44 356 THR A C 1
ATOM 2945 O O . THR A 1 356 ? 1.247 19.551 9.570 1.00 90.44 356 THR A O 1
ATOM 2948 N N . ASN A 1 357 ? 0.488 21.624 9.213 1.00 94.50 357 ASN A N 1
ATOM 2949 C CA . ASN A 1 357 ? 0.814 22.152 10.535 1.00 94.50 357 ASN A CA 1
ATOM 2950 C C . ASN A 1 357 ? -0.318 21.997 11.569 1.00 94.50 357 ASN A C 1
ATOM 2952 O O . ASN A 1 357 ? -0.119 22.352 12.725 1.00 94.50 357 ASN A O 1
ATOM 2956 N N . TYR A 1 358 ? -1.486 21.452 11.214 1.00 97.31 358 TYR A N 1
ATOM 2957 C CA . TYR A 1 358 ? -2.644 21.374 12.117 1.00 97.31 358 TYR A CA 1
ATOM 2958 C C . TYR A 1 358 ? -2.352 20.609 13.420 1.00 97.31 358 TYR A C 1
ATOM 2960 O O . TYR A 1 358 ? -2.856 20.961 14.491 1.00 97.31 358 TYR A O 1
ATOM 2968 N N . PHE A 1 359 ? -1.521 19.567 13.328 1.00 96.88 359 PHE A N 1
ATOM 2969 C CA . PHE A 1 359 ? -1.108 18.742 14.462 1.00 96.88 359 PHE A CA 1
ATOM 2970 C C . PHE A 1 359 ? 0.277 19.112 15.010 1.00 96.88 359 PHE A C 1
ATOM 2972 O O . PHE A 1 359 ? 0.803 18.374 15.845 1.00 96.88 359 PHE A O 1
ATOM 2979 N N . SER A 1 360 ? 0.909 20.217 14.592 1.00 95.19 360 SER A N 1
ATOM 2980 C CA . SER A 1 360 ? 2.264 20.568 15.057 1.00 95.19 360 SER A CA 1
ATOM 2981 C C . SER A 1 360 ? 2.330 20.770 16.576 1.00 95.19 360 SER A C 1
ATOM 2983 O O . SER A 1 360 ? 3.305 20.381 17.213 1.00 95.19 360 SER A O 1
ATOM 2985 N N . ASP A 1 361 ? 1.245 21.260 17.167 1.00 95.50 361 ASP A N 1
ATOM 2986 C CA . ASP A 1 361 ? 1.018 21.502 18.598 1.00 95.50 361 ASP A CA 1
ATOM 2987 C C . ASP A 1 361 ? 0.346 20.325 19.336 1.00 95.50 361 ASP A C 1
ATOM 2989 O O . ASP A 1 361 ? 0.052 20.436 20.523 1.00 95.50 361 ASP A O 1
ATOM 2993 N N . LEU A 1 362 ? 0.092 19.192 18.662 1.00 94.62 362 LEU A N 1
ATOM 2994 C CA . LEU A 1 362 ? -0.515 18.007 19.283 1.00 94.62 362 LEU A CA 1
ATOM 2995 C C . LEU A 1 362 ? 0.285 17.553 20.516 1.00 94.62 362 LEU A C 1
ATOM 2997 O O . LEU A 1 362 ? 1.454 17.172 20.391 1.00 94.62 362 LEU A O 1
ATOM 3001 N N . SER A 1 363 ? -0.378 17.610 21.666 1.00 94.19 363 SER A N 1
ATOM 3002 C CA . SER A 1 363 ? 0.115 17.263 22.999 1.00 94.19 363 SER A CA 1
ATOM 3003 C C . SER A 1 363 ? -0.087 15.784 23.317 1.00 94.19 363 SER A C 1
ATOM 3005 O O . SER A 1 363 ? -0.853 15.091 22.655 1.00 94.19 363 SER A O 1
ATOM 3007 N N . GLU A 1 364 ? 0.587 15.300 24.358 1.00 94.56 364 GLU A N 1
ATOM 3008 C CA . GLU A 1 364 ? 0.430 13.929 24.859 1.00 94.56 364 GLU A CA 1
ATOM 3009 C C . GLU A 1 364 ? -0.752 13.767 25.820 1.00 94.56 364 GLU A C 1
ATOM 3011 O O . GLU A 1 364 ? -1.107 12.647 26.182 1.00 94.56 364 GLU A O 1
ATOM 3016 N N . LYS A 1 365 ? -1.378 14.870 26.249 1.00 95.69 365 LYS A N 1
ATOM 3017 C CA . LYS A 1 365 ? -2.536 14.811 27.145 1.00 95.69 365 LYS A CA 1
ATOM 3018 C C . LYS A 1 365 ? -3.748 14.230 26.402 1.00 95.69 365 LYS A C 1
ATOM 3020 O O . LYS A 1 365 ? -4.186 14.837 25.422 1.00 95.69 365 LYS A O 1
ATOM 3025 N N . PRO A 1 366 ? -4.368 13.136 26.890 1.00 94.25 366 PRO A N 1
ATOM 3026 C CA . PRO A 1 366 ? -5.460 12.466 26.178 1.00 94.25 366 PRO A CA 1
ATOM 3027 C C . PRO A 1 366 ? -6.637 13.380 25.809 1.00 94.25 366 PRO A C 1
ATOM 3029 O O . PRO A 1 366 ? -7.161 13.296 24.703 1.00 94.25 366 PRO A O 1
ATOM 3032 N N . SER A 1 367 ? -7.028 14.299 26.698 1.00 95.50 367 SER A N 1
ATOM 3033 C CA . SER A 1 367 ? -8.117 15.252 26.438 1.00 95.50 367 SER A CA 1
ATOM 3034 C C . SER A 1 367 ? -7.816 16.208 25.280 1.00 95.50 367 SER A C 1
ATOM 3036 O O . SER A 1 367 ? -8.711 16.540 24.505 1.00 95.50 367 SER A O 1
ATOM 3038 N N . GLU A 1 368 ? -6.562 16.638 25.135 1.00 95.94 368 GLU A N 1
ATOM 3039 C CA . GLU A 1 368 ? -6.130 17.527 24.055 1.00 95.94 368 GLU A CA 1
ATOM 3040 C C . GLU A 1 368 ? -6.084 16.779 22.713 1.00 95.94 368 GLU A C 1
ATOM 3042 O O . GLU A 1 368 ? -6.503 17.338 21.699 1.00 95.94 368 GLU A O 1
ATOM 3047 N N . ILE A 1 369 ? -5.680 15.500 22.708 1.00 96.38 369 ILE A N 1
ATOM 3048 C CA . ILE A 1 369 ? -5.722 14.635 21.514 1.00 96.38 369 ILE A CA 1
ATOM 3049 C C . ILE A 1 369 ? -7.171 14.436 21.046 1.00 96.38 369 ILE A C 1
ATOM 3051 O O . ILE A 1 369 ? -7.469 14.666 19.874 1.00 96.38 369 ILE A O 1
ATOM 3055 N N . VAL A 1 370 ? -8.095 14.118 21.959 1.00 97.25 370 VAL A N 1
ATOM 3056 C CA . VAL A 1 370 ? -9.525 13.956 21.635 1.00 97.25 370 VAL A CA 1
ATOM 3057 C C . VAL A 1 370 ? -10.120 15.254 21.078 1.00 97.25 370 VAL A C 1
ATOM 3059 O O . VAL A 1 370 ? -10.856 15.230 20.090 1.00 97.25 370 VAL A O 1
ATOM 3062 N N . ASN A 1 371 ? -9.776 16.408 21.656 1.00 97.50 371 ASN A N 1
ATOM 3063 C CA . ASN A 1 371 ? -10.228 17.705 21.144 1.00 97.50 371 ASN A CA 1
ATOM 3064 C C . ASN A 1 371 ? -9.678 17.992 19.737 1.00 97.50 371 ASN A C 1
ATOM 3066 O O . ASN A 1 371 ? -10.433 18.424 18.865 1.00 97.50 371 ASN A O 1
ATOM 3070 N N . LYS A 1 372 ? -8.394 17.699 19.484 1.00 97.31 372 LYS A N 1
ATOM 3071 C CA . LYS A 1 372 ? -7.791 17.788 18.142 1.00 97.31 372 LYS A CA 1
ATOM 3072 C C . LYS A 1 372 ? -8.441 16.826 17.152 1.00 97.31 372 LYS A C 1
ATOM 3074 O O . LYS A 1 372 ? -8.575 17.167 15.981 1.00 97.31 372 LYS A O 1
ATOM 3079 N N . SER A 1 373 ? -8.882 15.661 17.614 1.00 97.38 373 SER A N 1
ATOM 3080 C CA . SER A 1 373 ? -9.606 14.702 16.789 1.00 97.38 373 SER A CA 1
ATOM 3081 C C . SER A 1 373 ? -10.977 15.212 16.355 1.00 97.38 373 SER A C 1
ATOM 3083 O O . SER A 1 373 ? -11.344 15.048 15.196 1.00 97.38 373 SER A O 1
ATOM 3085 N N . ARG A 1 374 ? -11.727 15.863 17.248 1.00 97.81 374 ARG A N 1
ATOM 3086 C CA . ARG A 1 374 ? -13.009 16.487 16.882 1.00 97.81 374 ARG A CA 1
ATOM 3087 C C . ARG A 1 374 ? -12.800 17.648 15.916 1.00 97.81 374 ARG A C 1
ATOM 3089 O O . ARG A 1 374 ? -13.445 17.706 14.879 1.00 97.81 374 ARG A O 1
ATOM 3096 N N . GLY A 1 375 ? -11.827 18.513 16.203 1.00 97.50 375 GLY A N 1
ATOM 3097 C CA . GLY A 1 375 ? -11.513 19.633 15.320 1.00 97.50 375 GLY A CA 1
ATOM 3098 C C . GLY A 1 375 ? -11.043 19.191 13.930 1.00 97.50 375 GLY A C 1
ATOM 3099 O O . GLY A 1 375 ? -11.392 19.833 12.942 1.00 97.50 375 GLY A O 1
ATOM 3100 N N . SER A 1 376 ? -10.285 18.092 13.824 1.00 96.94 376 SER A N 1
ATOM 3101 C CA . SER A 1 376 ? -9.901 17.545 12.520 1.00 96.94 376 SER A CA 1
ATOM 3102 C C . SER A 1 376 ? -11.113 16.984 11.782 1.00 96.94 376 SER A C 1
ATOM 3104 O O . SER A 1 376 ? -11.284 17.306 10.611 1.00 96.94 376 SER A O 1
ATOM 3106 N N . GLN A 1 377 ? -11.993 16.239 12.462 1.00 96.94 377 GLN A N 1
ATOM 3107 C CA . GLN A 1 377 ? -13.250 15.744 11.892 1.00 96.94 377 GLN A CA 1
ATOM 3108 C C . GLN A 1 377 ? -14.101 16.884 11.311 1.00 96.94 377 GLN A C 1
ATOM 3110 O O . GLN A 1 377 ? -14.542 16.778 10.167 1.00 96.94 377 GLN A O 1
ATOM 3115 N N . ASP A 1 378 ? -14.271 17.983 12.053 1.00 96.94 378 ASP A N 1
ATOM 3116 C CA . ASP A 1 378 ? -15.033 19.157 11.609 1.00 96.94 378 ASP A CA 1
ATOM 3117 C C . ASP A 1 378 ? -14.427 19.795 10.349 1.00 96.94 378 ASP A C 1
ATOM 3119 O O . ASP A 1 378 ? -15.151 20.157 9.418 1.00 96.94 378 ASP A O 1
ATOM 3123 N N . LEU A 1 379 ? -13.092 19.904 10.288 1.00 95.69 379 LEU A N 1
ATOM 3124 C CA . LEU A 1 379 ? -12.392 20.410 9.105 1.00 95.69 379 LEU A CA 1
ATOM 3125 C C . LEU A 1 379 ? -12.648 19.528 7.888 1.00 95.69 379 LEU A C 1
ATOM 3127 O O . LEU A 1 379 ? -13.064 20.038 6.845 1.00 95.69 379 LEU A O 1
ATOM 3131 N N . VAL A 1 380 ? -12.432 18.215 8.014 1.00 93.31 380 VAL A N 1
ATOM 3132 C CA . VAL A 1 380 ? -12.635 17.314 6.876 1.00 93.31 380 VAL A CA 1
ATOM 3133 C C . VAL A 1 380 ? -14.114 17.343 6.460 1.00 93.31 380 VAL A C 1
ATOM 3135 O O . VAL A 1 380 ? -14.410 17.376 5.267 1.00 93.31 380 VAL A O 1
ATOM 3138 N N . TRP A 1 381 ? -15.054 17.420 7.411 1.00 93.31 381 TRP A N 1
ATOM 3139 C CA . TRP A 1 381 ? -16.493 17.442 7.124 1.00 93.31 381 TRP A CA 1
ATOM 3140 C C . TRP A 1 381 ? -16.905 18.704 6.367 1.00 93.31 381 TRP A C 1
ATOM 3142 O O . TRP A 1 381 ? -17.641 18.633 5.384 1.00 93.31 381 TRP A O 1
ATOM 3152 N N . LYS A 1 382 ? -16.360 19.861 6.751 1.00 94.88 382 LYS A N 1
ATOM 3153 C CA . LYS A 1 382 ? -16.548 21.113 6.011 1.00 94.88 382 LYS A CA 1
ATOM 3154 C C . LYS A 1 382 ? -16.058 20.991 4.564 1.00 94.88 382 LYS A C 1
ATOM 3156 O O . LYS A 1 382 ? -16.734 21.450 3.646 1.00 94.88 382 LYS A O 1
ATOM 3161 N N . HIS A 1 383 ? -14.910 20.347 4.342 1.00 89.81 383 HIS A N 1
ATOM 3162 C CA . HIS A 1 383 ? -14.408 20.088 2.990 1.00 89.81 383 HIS A CA 1
ATOM 3163 C C . HIS A 1 383 ? -15.309 19.132 2.202 1.00 89.81 383 HIS A C 1
ATOM 3165 O O . HIS A 1 383 ? -15.580 19.390 1.031 1.00 89.81 383 HIS A O 1
ATOM 3171 N N . LEU A 1 384 ? -15.814 18.073 2.841 1.00 87.62 384 LEU A N 1
ATOM 3172 C CA . LEU A 1 384 ? -16.760 17.132 2.242 1.00 87.62 384 LEU A CA 1
ATOM 3173 C C . LEU A 1 384 ? -18.049 17.840 1.794 1.00 87.62 384 LEU A C 1
ATOM 3175 O O . LEU A 1 384 ? -18.495 17.646 0.665 1.00 87.62 384 LEU A O 1
ATOM 3179 N N . GLN A 1 385 ? -18.613 18.696 2.649 1.00 90.19 385 GLN A N 1
ATOM 3180 C CA . GLN A 1 385 ? -19.811 19.481 2.341 1.00 90.19 385 GLN A CA 1
ATOM 3181 C C . GLN A 1 385 ? -19.590 20.461 1.185 1.00 90.19 385 GLN A C 1
ATOM 3183 O O . GLN A 1 385 ? -20.452 20.580 0.316 1.00 90.19 385 GLN A O 1
ATOM 3188 N N . ASN A 1 386 ? -18.441 21.142 1.154 1.00 90.62 386 ASN A N 1
ATOM 3189 C CA . ASN A 1 386 ? -18.098 22.042 0.054 1.00 90.62 386 ASN A CA 1
ATOM 3190 C C . ASN A 1 386 ? -17.970 21.272 -1.264 1.00 90.62 386 ASN A C 1
ATOM 3192 O O . ASN A 1 386 ? -18.614 21.634 -2.239 1.00 90.62 386 ASN A O 1
ATOM 3196 N N . LYS A 1 387 ? -17.240 20.149 -1.268 1.00 85.44 387 LYS A N 1
ATOM 3197 C CA . LYS A 1 387 ? -17.092 19.310 -2.464 1.00 85.44 387 LYS A CA 1
ATOM 3198 C C . LYS A 1 387 ? -18.440 18.782 -2.964 1.00 85.44 387 LYS A C 1
ATOM 3200 O O . LYS A 1 387 ? -18.662 18.705 -4.165 1.00 85.44 387 LYS A O 1
ATOM 3205 N N . TYR A 1 388 ? -19.340 18.418 -2.051 1.00 83.88 388 TYR A N 1
ATOM 3206 C CA . TYR A 1 388 ? -20.690 17.984 -2.409 1.00 83.88 388 TYR A CA 1
ATOM 3207 C C . TYR A 1 388 ? -21.487 19.096 -3.097 1.00 83.88 388 TYR A C 1
ATOM 3209 O O . TYR A 1 388 ? -22.137 18.847 -4.108 1.00 83.88 388 TYR A O 1
ATOM 3217 N N . ARG A 1 389 ? -21.393 20.328 -2.585 1.00 89.12 389 ARG A N 1
ATOM 3218 C CA . ARG A 1 389 ? -22.014 21.495 -3.216 1.00 89.12 389 ARG A CA 1
ATOM 3219 C C . ARG A 1 389 ? -21.462 21.730 -4.622 1.00 89.12 389 ARG A C 1
ATOM 3221 O O . ARG A 1 389 ? -22.252 21.872 -5.545 1.00 89.12 389 ARG A O 1
ATOM 3228 N N . ASP A 1 390 ? -20.141 21.673 -4.789 1.00 87.38 390 ASP A N 1
ATOM 3229 C CA . ASP A 1 390 ? -19.494 21.866 -6.092 1.00 87.38 390 ASP A CA 1
ATOM 3230 C C . ASP A 1 390 ? -19.952 20.816 -7.123 1.00 87.38 390 ASP A C 1
ATOM 3232 O O . ASP A 1 390 ? -20.117 21.124 -8.301 1.00 87.38 390 ASP A O 1
ATOM 3236 N N . ILE A 1 391 ? -20.168 19.564 -6.699 1.00 82.62 391 ILE A N 1
ATOM 3237 C CA . ILE A 1 391 ? -20.671 18.496 -7.580 1.00 82.62 391 ILE A CA 1
ATOM 3238 C C . ILE A 1 391 ? -22.115 18.777 -8.004 1.00 82.62 391 ILE A C 1
ATOM 3240 O O . ILE A 1 391 ? -22.403 18.724 -9.197 1.00 82.62 391 ILE A O 1
ATOM 3244 N N . LEU A 1 392 ? -22.996 19.120 -7.058 1.00 85.38 392 LEU A N 1
ATOM 3245 C CA . LEU A 1 392 ? -24.394 19.440 -7.362 1.00 85.38 392 LEU A CA 1
ATOM 3246 C C . LEU A 1 392 ? -24.515 20.640 -8.312 1.00 85.38 392 LEU A C 1
ATOM 3248 O O . LEU A 1 392 ? -25.242 20.569 -9.297 1.00 85.38 392 LEU A O 1
ATOM 3252 N N . GLU A 1 393 ? -23.750 21.709 -8.069 1.00 89.75 393 GLU A N 1
ATOM 3253 C CA . GLU A 1 393 ? -23.736 22.899 -8.933 1.00 89.75 393 GLU A CA 1
ATOM 3254 C C . GLU A 1 393 ? -23.242 22.587 -10.357 1.00 89.75 393 GLU A C 1
ATOM 3256 O O . GLU A 1 393 ? -23.658 23.233 -11.320 1.00 89.75 393 GLU A O 1
ATOM 3261 N N . ASN A 1 394 ? -22.351 21.604 -10.515 1.00 85.62 394 ASN A N 1
ATOM 3262 C CA . ASN A 1 394 ? -21.893 21.166 -11.830 1.00 85.62 394 ASN A CA 1
ATOM 3263 C C . ASN A 1 394 ? -22.930 20.281 -12.536 1.00 85.62 394 ASN A C 1
ATOM 3265 O O . ASN A 1 394 ? -23.136 20.448 -13.735 1.00 85.62 394 ASN A O 1
ATOM 3269 N N . GLU A 1 395 ? -23.606 19.374 -11.823 1.00 85.31 395 GLU A N 1
ATOM 3270 C CA . GLU A 1 395 ? -24.672 18.539 -12.397 1.00 85.31 395 GLU A CA 1
ATOM 3271 C C . GLU A 1 395 ? -25.858 19.376 -12.900 1.00 85.31 395 GLU A C 1
ATOM 3273 O O . GLU A 1 395 ? -26.383 19.097 -13.979 1.00 85.31 395 GLU A O 1
ATOM 3278 N N . GLU A 1 396 ? -26.235 20.435 -12.177 1.00 85.06 396 GLU A N 1
ATOM 3279 C CA . GLU A 1 396 ? -27.279 21.375 -12.610 1.00 85.06 396 GLU A CA 1
ATOM 3280 C C . GLU A 1 396 ? -26.900 22.083 -13.921 1.00 85.06 396 GLU A C 1
ATOM 3282 O O . GLU A 1 396 ? -27.700 22.115 -14.858 1.00 85.06 396 GLU A O 1
ATOM 3287 N N . LYS A 1 397 ? -25.652 22.558 -14.045 1.00 85.00 397 LYS A N 1
ATOM 3288 C CA . LYS A 1 397 ? -25.154 23.187 -15.283 1.00 85.00 397 LYS A CA 1
ATOM 3289 C C . LYS A 1 397 ? -25.160 22.225 -16.470 1.00 85.00 397 LYS A C 1
ATOM 3291 O O . LYS A 1 397 ? -25.615 22.592 -17.548 1.00 85.00 397 LYS A O 1
ATOM 3296 N N . PHE A 1 398 ? -24.721 20.981 -16.266 1.00 79.00 398 PHE A N 1
ATOM 3297 C CA . PHE A 1 398 ? -24.730 19.965 -17.324 1.00 79.00 398 PHE A CA 1
ATOM 3298 C C . PHE A 1 398 ? -26.145 19.644 -17.828 1.00 79.00 398 PHE A C 1
ATOM 3300 O O . PHE A 1 398 ? -26.320 19.360 -19.014 1.00 79.00 398 PHE A O 1
ATOM 3307 N N . GLN A 1 399 ? -27.158 19.680 -16.956 1.00 80.50 399 GLN A N 1
ATOM 3308 C CA . GLN A 1 399 ? -28.548 19.457 -17.363 1.00 80.50 399 GLN A CA 1
ATOM 3309 C C . GLN A 1 399 ? -29.119 20.617 -18.181 1.00 80.50 399 GLN A C 1
ATOM 3311 O O . GLN A 1 399 ? -29.918 20.373 -19.088 1.00 80.50 399 GLN A O 1
ATOM 3316 N N . ASP A 1 400 ? -28.734 21.856 -17.883 1.00 80.38 400 ASP A N 1
ATOM 3317 C CA . ASP A 1 400 ? -29.218 23.026 -18.616 1.00 80.38 400 ASP A CA 1
ATOM 3318 C C . ASP A 1 400 ? -28.544 23.165 -19.991 1.00 80.38 400 ASP A C 1
ATOM 3320 O O . ASP A 1 400 ? -29.252 23.344 -20.984 1.00 80.38 400 ASP A O 1
ATOM 3324 N N . ASP A 1 401 ? -27.236 22.908 -20.098 1.00 77.69 401 ASP A N 1
ATOM 3325 C CA . ASP A 1 401 ? -26.527 22.884 -21.390 1.00 77.69 401 ASP A CA 1
ATOM 3326 C C . ASP A 1 401 ? -27.105 21.817 -22.349 1.00 77.69 401 ASP A C 1
ATOM 3328 O O . ASP A 1 401 ? -27.213 22.023 -23.562 1.00 77.69 401 ASP A O 1
ATOM 3332 N N . HIS A 1 402 ? -27.546 20.668 -21.819 1.00 71.81 402 HIS A N 1
ATOM 3333 C CA . HIS A 1 402 ? -28.184 19.619 -22.622 1.00 71.81 402 HIS A CA 1
ATOM 3334 C C . HIS A 1 402 ? -29.588 19.994 -23.124 1.00 71.81 402 HIS A C 1
ATOM 3336 O O . HIS A 1 402 ? -29.999 19.528 -24.194 1.00 71.81 402 HIS A O 1
ATOM 3342 N N . LYS A 1 403 ? -30.333 20.823 -22.380 1.00 74.69 403 LYS A N 1
ATOM 3343 C CA . LYS A 1 403 ? -31.643 21.334 -22.821 1.00 74.69 403 LYS A CA 1
ATOM 3344 C C . LYS A 1 403 ? -31.493 22.344 -23.956 1.00 74.69 403 LYS A C 1
ATOM 3346 O O . LYS A 1 403 ? -32.331 22.352 -24.854 1.00 74.69 403 LYS A O 1
ATOM 3351 N N . ASP A 1 404 ? -30.430 23.143 -23.942 1.00 71.25 404 ASP A N 1
ATOM 3352 C CA . ASP A 1 404 ? -30.156 24.118 -25.001 1.00 71.25 404 ASP A CA 1
ATOM 3353 C C . ASP A 1 404 ? -29.671 23.453 -26.299 1.00 71.25 404 ASP A C 1
ATOM 3355 O O . ASP A 1 404 ? -29.981 23.932 -27.384 1.00 71.25 404 ASP A O 1
ATOM 3359 N N . LEU A 1 405 ? -28.998 22.300 -26.215 1.00 70.12 405 LEU A N 1
ATOM 3360 C CA . LEU A 1 405 ? -28.597 21.502 -27.386 1.00 70.12 405 LEU A CA 1
ATOM 3361 C C . LEU A 1 405 ? -29.742 20.696 -28.031 1.00 70.12 405 LEU A C 1
ATOM 3363 O O . LEU A 1 405 ? -29.564 20.145 -29.117 1.00 70.12 405 LEU A O 1
ATOM 3367 N N . THR A 1 406 ? -30.890 20.569 -27.360 1.00 72.62 406 THR A N 1
ATOM 3368 C CA . THR A 1 406 ? -32.039 19.764 -27.823 1.00 72.62 406 THR A CA 1
ATOM 3369 C C . THR A 1 406 ? -33.241 20.599 -28.281 1.00 72.62 406 THR A C 1
ATOM 3371 O O . THR A 1 406 ? -34.291 20.032 -28.597 1.00 72.62 406 THR A O 1
ATOM 3374 N N . ARG A 1 407 ? -33.089 21.925 -28.360 1.00 56.78 407 ARG A N 1
ATOM 3375 C CA . ARG A 1 407 ? -34.044 22.869 -28.962 1.00 56.78 407 ARG A CA 1
ATOM 3376 C C . ARG A 1 407 ? -33.513 23.395 -30.285 1.00 56.78 407 ARG A C 1
ATOM 3378 O O . ARG A 1 407 ? -34.363 23.617 -31.177 1.00 56.78 407 ARG A O 1
#

Foldseek 3Di:
DLCVVLVVLLLLLLLLQVVVVCVVPPPCPVSVVVSCCCQPALNVVVNVVSLVSLLLLLQPDDLQVSLVSNLCSNCVVCVVPDDSVDTLLVSLPDPPDPLLRSLLSSLLSLLLSLQVLLCFFDDPCSPLVVLLLQVLLVLLLHWDALVVSLVSVVRHCVCVVVPCPPPVVVVSSVVSCVVFWDWDDDPPPHGTIHGDLASLQANDLSNSSDDPSSSVSSLVSNQVCLVVVSYFHDHDADGHGDPSSCSSLVSLLDVSNLSSLLSLLLVCLVCQPPDDPSSVSVVLSSLVSLLSQLNVPVPDPDLVSNVSSLCQALPQDVSNVRAGNLLSLLVVCVRVVGRSSVRSSLSSCVSLVHPSCLCVVPDPPSVSSNVSSVVSSVVSVVVSVVVVVVVVVVVVVVVVVVVVVVD

Sequence (407 aa):
MLIWICRPAITALSFSSNHQFFSKRKHHEHLADLISVYQKSNLRYLVMQDWNALRILISYLDPEICVKYMLLNFAPSIQERIDLLKPVSYILRFQEWCVDSDLYSMLFYVYNALIERHFVGVTEDLEYQLLERQVIHSLAISDQTAQNIRTRLSDTKINRYTNIYCPAWNNTFDDIIKKVSFPINSTVSGSMISLKPEYFNVVNMFYFMYDQSDCKRVLEKLTYLYKTQACKFRISDHVNLSESLEGINNFLYSDEFSDIIMRILVDWCDNIGRYKSEGLENLIMVSVILCLRLKMTLNQNNYSRYHKAFDFISGIRKDLGGNNVITLLAFLKKKVNHEVFGSIVDYLMELSNIPTNYFSDLSEKPSEIVNKSRGSQDLVWKHLQNKYRDILENEEKFQDDHKDLTR

InterPro domains:
  IPR039164 E3 ubiquitin-protein ligase UBR1-like [PTHR21497] (32-368)

Radius of gyration: 22.55 Å; chains: 1; bounding box: 68×50×60 Å